Protein AF-A0A453CEZ8-F1 (afdb_monomer)

Foldseek 3Di:
DPPDDDDDDDDPPPPVVVVVVVVVVVVVVVVVVVVVVDPDPPDPPDDPWDKDAQPPPRAIDTLVCLQVQLQQLQQLFDDDPPDRWDWDWDWDQDPQAIKIKIAGDPSAPDGIFIFDHDNDPSSNVSRRSVVVLVVCVVSVCADSNSHGDPPPVDPPPDDDDDDDDDPDDDPDPDPPDDDDDFFPQFDPDPDPQDPFAKWWKKKKDKDKVVPPAFAFIKIKTTNDDDDPLLQQDWAWFADPPRITIIMHMHTDGIDTDGPVRVLLQQQLQQVVVCVQPVVVQLVDLADDGPNPDPDPDDDGGDMTMFTWDDDPPDPDIDGPVVLSVQQCVWRRHDDPPDDDPDDPDDPVQWDAAQVGIDGLLQQAFFWKAQVLVRFIWGFHHWALPDFQQDDDPRHGVQVVCCVVRVDHDPCRNGTWTWIATQDHADQRQADCPVVPDDDPDDPDGDIDTHHRHSIGTRGTSNGPSPSVNSSCVVNVVVVSRLLSVLVVVLVVVCVVDVCSVVDRSVNSSLCVDDVVVNGPRHNVVVVVVVLVVLLVVLLVCLCVVCVSDDPVRSVVSSCVCSPPVNVVVVCVVVVVSRD

Sequence (579 aa):
MTNSKYVVLLERGNHSEEKLLNDYIDGEGIMNGEIDLRTSNDVFDHLEEKSYQVEKTGASISTACSVSLLHRYCYNLPKDMFFNPSPAFIYIDDTEGIICRVILPPNAAFRQVDGQPCQSNDEAKRDACLEALVKLYELGALTDFLLPGSGSRKNKASTTNGSASNSHDDESLREELHEMLIPTILKPSTCKLDCPLNLHFYYIQFFPIPADRHYRIFGLFVINPLPMEAEKLEVDLHLARGRIVKAGMKHLGTISFDEEQMMLARNFQEMFLKVLLDRSEFTVSHVMLLGNSETLQFNSTFYLLLPIKQELYGDIFMIDWPTVKRCLSSPVFKDPTGVSAHGSYLPDESLRLLDNMYSKTDVVGSLIFAPHIKTFFVIHVILNELNARSEYDGATYEDHYKERFGIKLSHPEQPLLHAKQLFNLHNLLHDRLRETTEGGRELMEHFVELPPELCSLKIIGFSKDMCSSLSLLPSLMCRLENLLVAIELKDVMLSSFSEASQISASGILEALTTERCLERISLERFEVLGDAFLKYVVGRHNFLTYEGLDEGQLTSRRSAIVNNSHLYELSIKRNLQVR

Structure (mmCIF, N/CA/C/O backbone):
data_AF-A0A453CEZ8-F1
#
_entry.id   AF-A0A453CEZ8-F1
#
loop_
_atom_site.group_PDB
_atom_site.id
_atom_site.type_symbol
_atom_site.label_atom_id
_atom_site.label_alt_id
_atom_site.label_comp_id
_atom_site.label_asym_id
_atom_site.label_entity_id
_atom_site.label_seq_id
_atom_site.pdbx_PDB_ins_code
_atom_site.Cartn_x
_atom_site.Cartn_y
_atom_site.Cartn_z
_atom_site.occupancy
_atom_site.B_iso_or_equiv
_atom_site.auth_seq_id
_atom_site.auth_comp_id
_atom_site.auth_asym_id
_atom_site.auth_atom_id
_atom_site.pdbx_PDB_model_num
ATOM 1 N N . MET A 1 1 ? -32.822 46.279 69.766 1.00 39.66 1 MET A N 1
ATOM 2 C CA . MET A 1 1 ? -32.750 45.915 68.338 1.00 39.66 1 MET A CA 1
ATOM 3 C C . MET A 1 1 ? -31.412 46.392 67.806 1.00 39.66 1 MET A C 1
ATOM 5 O O . MET A 1 1 ? -31.083 47.558 67.963 1.00 39.66 1 MET A O 1
ATOM 9 N N . THR A 1 2 ? -30.589 45.479 67.305 1.00 37.38 2 THR A N 1
ATOM 10 C CA . THR A 1 2 ? -29.339 45.800 66.608 1.00 37.38 2 THR A CA 1
ATOM 11 C C . THR A 1 2 ? -29.686 46.483 65.287 1.00 37.38 2 THR A C 1
ATOM 13 O O . THR A 1 2 ? -30.321 45.857 64.445 1.00 37.38 2 THR A O 1
ATOM 16 N N . ASN A 1 3 ? -29.317 47.757 65.117 1.00 47.28 3 ASN A N 1
ATOM 17 C CA . ASN A 1 3 ? -29.548 48.497 63.872 1.00 47.28 3 ASN A CA 1
ATOM 18 C C . ASN A 1 3 ? -28.704 47.891 62.745 1.00 47.28 3 ASN A C 1
ATOM 20 O O . ASN A 1 3 ? -27.520 48.206 62.605 1.00 47.28 3 ASN A O 1
ATOM 24 N N . SER A 1 4 ? -29.314 47.003 61.963 1.00 61.00 4 SER A N 1
ATOM 25 C CA . SER A 1 4 ? -28.745 46.472 60.728 1.00 61.00 4 SER A CA 1
ATOM 26 C C . SER A 1 4 ? -28.450 47.634 59.776 1.00 61.00 4 SER A C 1
ATOM 28 O O . SER A 1 4 ? -29.342 48.409 59.442 1.00 61.00 4 SER A O 1
ATOM 30 N N . LYS A 1 5 ? -27.188 47.784 59.361 1.00 66.94 5 LYS A N 1
ATOM 31 C CA . LYS A 1 5 ? -26.785 48.770 58.350 1.00 66.94 5 LYS A CA 1
ATOM 32 C C . LYS A 1 5 ? -26.787 48.094 56.987 1.00 66.94 5 LYS A C 1
ATOM 34 O O . LYS A 1 5 ? -25.966 47.211 56.748 1.00 66.94 5 LYS A O 1
ATOM 39 N N . T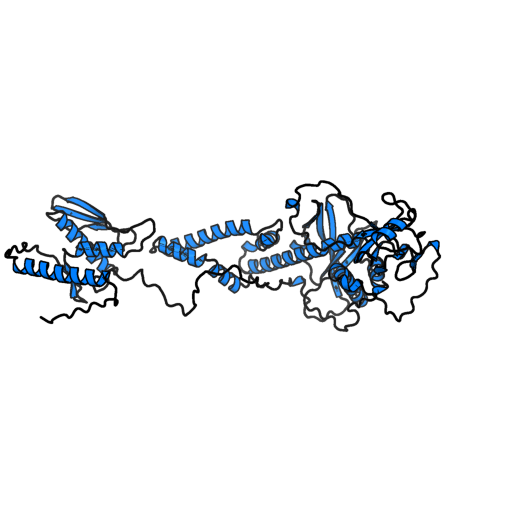YR A 1 6 ? -27.686 48.519 56.110 1.00 70.19 6 TYR A N 1
ATOM 40 C CA . TYR A 1 6 ? -27.675 48.117 54.710 1.00 70.19 6 TYR A CA 1
ATOM 41 C C . TYR A 1 6 ? -26.731 49.035 53.933 1.00 70.19 6 TYR A C 1
ATOM 43 O O . TYR A 1 6 ? -26.779 50.255 54.077 1.00 70.19 6 TYR A O 1
ATOM 51 N N . VAL A 1 7 ? -25.841 48.441 53.139 1.00 77.88 7 VAL A N 1
ATOM 52 C CA . VAL A 1 7 ? -24.949 49.164 52.228 1.00 77.88 7 VAL A CA 1
ATOM 53 C C . VAL A 1 7 ? -25.315 48.736 50.817 1.00 77.88 7 VAL A C 1
ATOM 55 O O . VAL A 1 7 ? -25.162 47.567 50.472 1.00 77.88 7 VAL A O 1
ATOM 58 N N . VAL A 1 8 ? -25.803 49.680 50.017 1.00 74.94 8 VAL A N 1
ATOM 59 C CA . VAL A 1 8 ? -26.068 49.476 48.590 1.00 74.94 8 VAL A CA 1
ATOM 60 C C . VAL A 1 8 ? -24.928 50.128 47.815 1.00 74.94 8 VAL A C 1
ATOM 62 O O . VAL A 1 8 ? -24.631 51.305 48.010 1.00 74.94 8 VAL A O 1
ATOM 65 N N . LEU A 1 9 ? -24.250 49.344 46.981 1.00 78.69 9 LEU A N 1
ATOM 66 C CA . LEU A 1 9 ? -23.195 49.823 46.093 1.00 78.69 9 LEU A CA 1
ATOM 67 C C . LEU A 1 9 ? -23.836 50.166 44.748 1.00 78.69 9 LEU A C 1
ATOM 69 O O . LEU A 1 9 ? -24.461 49.302 44.142 1.00 78.69 9 LEU A O 1
ATOM 73 N N . LEU A 1 10 ? -23.681 51.413 44.310 1.00 81.06 10 LEU A N 1
ATOM 74 C CA . LEU A 1 10 ? -24.203 51.916 43.038 1.00 81.06 10 LEU A CA 1
ATOM 75 C C . LEU A 1 10 ? -23.050 52.334 42.126 1.00 81.06 10 LEU A C 1
ATOM 77 O O . LEU A 1 10 ? -22.039 52.864 42.604 1.00 81.06 10 LEU A O 1
ATOM 81 N N . GLU A 1 11 ? -23.204 52.130 40.819 1.00 76.88 11 GLU A N 1
ATOM 82 C CA . GLU A 1 11 ? -22.216 52.574 39.837 1.00 76.88 11 GLU A CA 1
ATOM 83 C C . GLU A 1 11 ? -22.351 54.082 39.562 1.00 76.88 11 GLU A C 1
ATOM 85 O O . GLU A 1 11 ? -23.436 54.618 39.319 1.00 76.88 11 GLU A O 1
ATOM 90 N N . ARG A 1 12 ? -21.230 54.810 39.628 1.00 73.69 12 ARG A N 1
ATOM 91 C CA . ARG A 1 12 ? -21.234 56.278 39.585 1.00 73.69 12 ARG A CA 1
ATOM 92 C C . ARG A 1 12 ? -21.654 56.776 38.196 1.00 73.69 12 ARG A C 1
ATOM 94 O O . ARG A 1 12 ? -20.890 56.650 37.246 1.00 73.69 12 ARG A O 1
ATOM 101 N N . GLY A 1 13 ? -22.829 57.402 38.105 1.00 74.69 13 GLY A N 1
ATOM 102 C CA . GLY A 1 13 ? -23.382 57.954 36.860 1.00 74.69 13 GLY A CA 1
ATOM 103 C C . GLY A 1 13 ? -24.485 57.110 36.212 1.00 74.69 13 GLY A C 1
ATOM 104 O O . GLY A 1 13 ? -24.990 57.496 35.159 1.00 74.69 13 GLY A O 1
ATOM 105 N N . ASN A 1 14 ? -24.895 55.993 36.827 1.00 81.19 14 ASN A N 1
ATOM 106 C CA . ASN A 1 14 ? -26.026 55.201 36.352 1.00 81.19 14 ASN A CA 1
ATOM 107 C C . ASN A 1 14 ? -27.359 55.708 36.941 1.00 81.19 14 ASN A C 1
ATOM 109 O O . ASN A 1 14 ? -27.814 55.270 37.997 1.00 81.19 14 ASN A O 1
ATOM 113 N N . HIS A 1 15 ? -28.023 56.613 36.218 1.00 80.38 15 HIS A N 1
ATOM 114 C CA . HIS A 1 15 ? -29.303 57.202 36.639 1.00 80.38 15 HIS A CA 1
ATOM 115 C C . HIS A 1 15 ? -30.451 56.192 36.794 1.00 80.38 15 HIS A C 1
ATOM 117 O O . HIS A 1 15 ? -31.432 56.487 37.477 1.00 80.38 15 HIS A O 1
ATOM 123 N N . SER A 1 16 ? -30.364 55.015 36.163 1.00 79.56 16 SER A N 1
ATOM 124 C CA . SER A 1 16 ? -31.404 53.989 36.295 1.00 79.56 16 SER A CA 1
ATOM 125 C C . SER A 1 16 ? -31.380 53.331 37.676 1.00 79.56 16 SER A C 1
ATOM 127 O O . SER A 1 16 ? -32.435 53.142 38.274 1.00 79.56 16 SER A O 1
ATOM 129 N N . GLU A 1 17 ? -30.189 53.073 38.217 1.00 80.19 17 GLU A N 1
ATOM 130 C CA . GLU A 1 17 ? -30.004 52.453 39.531 1.00 80.19 17 GLU A CA 1
ATOM 131 C C . GLU A 1 17 ? -30.264 53.440 40.674 1.00 80.19 17 GLU A C 1
ATOM 133 O O . GLU A 1 17 ? -30.882 53.069 41.670 1.00 80.19 17 GLU A O 1
ATOM 138 N N . GLU A 1 18 ? -29.876 54.713 40.515 1.00 81.12 18 GLU A N 1
ATOM 139 C CA . GLU A 1 18 ? -30.226 55.776 41.472 1.00 81.12 18 GLU A CA 1
ATOM 140 C C . GLU A 1 18 ? -31.743 55.946 41.596 1.00 81.12 18 GLU A C 1
ATOM 142 O O . GLU A 1 18 ? -32.271 56.095 42.698 1.00 81.12 18 GLU A O 1
ATOM 147 N N . LYS A 1 19 ? -32.458 55.890 40.467 1.00 83.00 19 LYS A N 1
ATOM 148 C CA . LYS A 1 19 ? -33.919 55.970 40.464 1.00 83.00 19 LYS A CA 1
ATOM 149 C C . LYS A 1 19 ? -34.545 54.771 41.177 1.00 83.00 19 LYS A C 1
ATOM 151 O O . LYS A 1 19 ? -35.432 54.951 42.000 1.00 83.00 19 LYS A O 1
ATOM 156 N N . LEU A 1 20 ? -34.028 53.574 40.913 1.00 83.12 20 LEU A N 1
ATOM 157 C CA . LEU A 1 20 ? -34.509 52.330 41.511 1.00 83.12 20 LEU A CA 1
ATOM 158 C C . LEU A 1 20 ? -34.270 52.293 43.033 1.00 83.12 20 LEU A C 1
ATOM 160 O O . LEU A 1 20 ? -35.124 51.816 43.775 1.00 83.12 20 LEU A O 1
ATOM 164 N N . LEU A 1 21 ? -33.149 52.845 43.517 1.00 84.25 21 LEU A N 1
ATOM 165 C CA . LEU A 1 21 ? -32.903 52.993 44.955 1.00 84.25 21 LEU A CA 1
ATOM 166 C C . LEU A 1 21 ? -33.891 53.970 45.610 1.00 84.25 21 LEU A C 1
ATOM 168 O O . LEU A 1 21 ? -34.401 53.673 46.687 1.00 84.25 21 LEU A O 1
ATOM 172 N N . ASN A 1 22 ? -34.179 55.106 44.969 1.00 83.56 22 ASN A N 1
ATOM 173 C CA . ASN A 1 22 ? -35.155 56.063 45.496 1.00 83.56 22 ASN A CA 1
ATOM 174 C C . ASN A 1 22 ? -36.566 55.460 45.551 1.00 83.56 22 ASN A C 1
ATOM 176 O O . ASN A 1 22 ? -37.230 55.597 46.573 1.00 83.56 22 ASN A O 1
ATOM 180 N N . ASP A 1 23 ? -36.973 54.704 44.526 1.00 84.94 23 ASP A N 1
ATOM 181 C CA . ASP A 1 23 ? -38.264 54.003 44.521 1.00 84.94 23 ASP A CA 1
ATOM 182 C C . ASP A 1 23 ? -38.373 52.999 45.692 1.00 84.94 23 ASP A C 1
ATOM 184 O O . ASP A 1 23 ? -39.435 52.866 46.304 1.00 84.94 23 ASP A O 1
ATOM 188 N N . TYR A 1 24 ? -37.278 52.312 46.055 1.00 82.94 24 TYR A N 1
ATOM 189 C CA . TYR A 1 24 ? -37.260 51.424 47.225 1.00 82.94 24 TYR A CA 1
ATOM 190 C C . TYR A 1 24 ? -37.366 52.176 48.553 1.00 82.94 24 TYR A C 1
ATOM 192 O O . TYR A 1 24 ? -38.084 51.720 49.441 1.00 82.94 24 TYR A O 1
ATOM 200 N N . ILE A 1 25 ? -36.673 53.309 48.693 1.00 83.62 25 ILE A N 1
ATOM 201 C CA . ILE A 1 25 ? -36.734 54.141 49.904 1.00 83.62 25 ILE A CA 1
ATOM 202 C C . ILE A 1 25 ? -38.149 54.709 50.081 1.00 83.62 25 ILE A C 1
ATOM 204 O O . ILE A 1 25 ? -38.705 54.662 51.180 1.00 83.62 25 ILE A O 1
ATOM 208 N N . ASP A 1 26 ? -38.760 55.181 48.995 1.00 84.81 26 ASP A N 1
ATOM 209 C CA . ASP A 1 26 ? -40.129 55.695 49.006 1.00 84.81 26 ASP A CA 1
ATOM 210 C C . ASP A 1 26 ? -41.138 54.578 49.326 1.00 84.81 26 ASP A C 1
ATOM 212 O O . ASP A 1 26 ? -42.039 54.762 50.149 1.00 84.81 26 ASP A O 1
ATOM 216 N N . GLY A 1 27 ? -40.956 53.388 48.742 1.00 83.00 27 GLY A N 1
ATOM 217 C CA . GLY A 1 27 ? -41.769 52.205 49.032 1.00 83.00 27 GLY A CA 1
ATOM 218 C C . GLY A 1 27 ? -41.674 51.739 50.488 1.00 83.00 27 GLY A C 1
ATOM 219 O O . GLY A 1 27 ? -42.690 51.391 51.091 1.00 83.00 27 GLY A O 1
ATOM 220 N N . GLU A 1 28 ? -40.481 51.781 51.087 1.00 81.88 28 GLU A N 1
ATOM 221 C CA . GLU A 1 28 ? -40.285 51.490 52.511 1.00 81.88 28 GLU A CA 1
ATOM 222 C C . GLU A 1 28 ? -41.017 52.510 53.396 1.00 81.88 28 GLU A C 1
ATOM 224 O O . GLU A 1 28 ? -41.661 52.129 54.376 1.00 81.88 28 GLU A O 1
ATOM 229 N N . GLY A 1 29 ? -41.001 53.792 53.019 1.00 81.62 29 GLY A N 1
ATOM 230 C CA . GLY A 1 29 ? -41.769 54.839 53.695 1.00 81.62 29 GLY A CA 1
ATOM 231 C C . GLY A 1 29 ? -43.280 54.582 53.676 1.00 81.62 29 GLY A C 1
ATOM 232 O O . GLY A 1 29 ? -43.937 54.699 54.712 1.00 81.62 29 GLY A O 1
ATOM 233 N N . ILE A 1 30 ? -43.828 54.175 52.527 1.00 81.94 30 ILE A N 1
ATOM 234 C CA . ILE A 1 30 ? -45.256 53.839 52.383 1.00 81.94 30 ILE A CA 1
ATOM 235 C C . ILE A 1 30 ? -45.615 52.619 53.239 1.00 81.94 30 ILE A C 1
ATOM 237 O O . ILE A 1 30 ? -46.597 52.648 53.979 1.00 81.94 30 ILE A O 1
ATOM 241 N N . MET A 1 31 ? -44.802 51.564 53.175 1.00 75.25 31 MET A N 1
ATOM 242 C CA . MET A 1 31 ? -45.032 50.321 53.910 1.00 75.25 31 MET A CA 1
ATOM 243 C C . MET A 1 31 ? -44.968 50.531 55.428 1.00 75.25 31 MET A C 1
ATOM 245 O O . MET A 1 31 ? -45.829 50.032 56.147 1.00 75.25 31 MET A O 1
ATOM 249 N N . ASN A 1 32 ? -43.999 51.309 55.921 1.00 78.62 32 ASN A N 1
ATOM 250 C CA . ASN A 1 32 ? -43.929 51.667 57.339 1.00 78.62 32 ASN A CA 1
ATOM 251 C C . ASN A 1 32 ? -45.138 52.513 57.768 1.00 78.62 32 ASN A C 1
ATOM 253 O O . ASN A 1 32 ? -45.699 52.273 58.834 1.00 78.62 32 ASN A O 1
ATOM 257 N N . GLY A 1 33 ? -45.610 53.423 56.907 1.00 78.06 33 GLY A N 1
ATOM 258 C CA . GLY A 1 33 ? -46.848 54.167 57.141 1.00 78.06 33 GLY A CA 1
ATOM 259 C C . GLY A 1 33 ? -48.088 53.269 57.245 1.00 78.06 33 GLY A C 1
ATOM 260 O O . GLY A 1 33 ? -48.925 53.479 58.120 1.00 78.06 33 GLY A O 1
ATOM 261 N N . GLU A 1 34 ? -48.209 52.236 56.405 1.00 75.06 34 GLU A N 1
ATOM 262 C CA . GLU A 1 34 ? -49.300 51.254 56.512 1.00 75.06 34 GLU A CA 1
ATOM 263 C C . GLU A 1 34 ? -49.185 50.361 57.756 1.00 75.06 34 GLU A C 1
ATOM 265 O O . GLU A 1 34 ? -50.205 49.996 58.345 1.00 75.06 34 GLU A O 1
ATOM 270 N N . ILE A 1 35 ? -47.964 50.016 58.173 1.00 70.38 35 ILE A N 1
ATOM 271 C CA . ILE A 1 35 ? -47.712 49.253 59.402 1.00 70.38 35 ILE A CA 1
ATOM 272 C C . ILE A 1 35 ? -48.147 50.061 60.631 1.00 70.38 35 ILE A C 1
ATOM 274 O O . ILE A 1 35 ? -48.834 49.511 61.490 1.00 70.38 35 ILE A O 1
ATOM 278 N N . ASP A 1 36 ? -47.831 51.357 60.684 1.00 71.44 36 ASP A N 1
ATOM 279 C CA . ASP A 1 36 ? -48.226 52.240 61.790 1.00 71.44 36 ASP A CA 1
ATOM 280 C C . ASP A 1 36 ? -49.748 52.486 61.842 1.00 71.44 36 ASP A C 1
ATOM 282 O O . ASP A 1 36 ? -50.311 52.728 62.912 1.00 71.44 36 ASP A O 1
ATOM 286 N N . LEU A 1 37 ? -50.438 52.404 60.697 1.00 69.38 37 LEU A N 1
ATOM 287 C CA . LEU A 1 37 ? -51.893 52.578 60.592 1.00 69.38 37 LEU A CA 1
ATOM 288 C C . LEU A 1 37 ? -52.690 51.280 60.829 1.00 69.38 37 LEU A C 1
ATOM 290 O O . LEU A 1 37 ? -53.909 51.335 61.034 1.00 69.38 37 LEU A O 1
ATOM 294 N N . ARG A 1 38 ? -52.042 50.107 60.830 1.00 61.19 38 ARG A N 1
ATOM 295 C CA . ARG A 1 38 ? -52.706 48.818 61.082 1.00 61.19 38 ARG A CA 1
ATOM 296 C C . ARG A 1 38 ? -53.139 48.698 62.546 1.00 61.19 38 ARG A C 1
ATOM 298 O O . ARG A 1 38 ? -52.323 48.597 63.452 1.00 61.19 38 ARG A O 1
ATOM 305 N N . THR A 1 39 ? -54.453 48.641 62.770 1.00 58.84 39 THR A N 1
ATOM 306 C CA . THR A 1 39 ? -55.089 48.505 64.099 1.00 58.84 39 THR A CA 1
ATOM 307 C C . THR A 1 39 ? -55.831 47.174 64.307 1.00 58.84 39 THR A C 1
ATOM 309 O O . THR A 1 39 ? -56.494 46.992 65.325 1.00 58.84 39 THR A O 1
ATOM 312 N N . SER A 1 40 ? -55.722 46.215 63.383 1.00 55.47 40 SER A N 1
ATOM 313 C CA . SER A 1 40 ? -56.383 44.905 63.488 1.00 55.47 40 SER A CA 1
ATOM 314 C C . SER A 1 40 ? -55.498 43.861 64.182 1.00 55.47 40 SER A C 1
ATOM 316 O O . SER A 1 40 ? -54.458 43.480 63.648 1.00 55.47 40 SER A O 1
ATOM 318 N N . ASN A 1 41 ? -55.958 43.351 65.326 1.00 58.00 41 ASN A N 1
ATOM 319 C CA . ASN A 1 41 ? -55.391 42.210 66.060 1.00 58.00 41 ASN A CA 1
ATOM 320 C C . ASN A 1 41 ? -56.065 40.877 65.663 1.00 58.00 41 ASN A C 1
ATOM 322 O O . ASN A 1 41 ? -56.326 40.037 66.524 1.00 58.00 41 ASN A O 1
ATOM 326 N N . ASP A 1 42 ? -56.358 40.668 64.376 1.00 46.53 42 ASP A N 1
ATOM 327 C CA . ASP A 1 42 ? -56.826 39.362 63.892 1.00 46.53 42 ASP A CA 1
ATOM 328 C C . ASP A 1 42 ? -55.646 38.383 63.889 1.00 46.53 42 ASP A C 1
ATOM 330 O O . ASP A 1 42 ? -54.939 38.182 62.900 1.00 46.53 42 ASP A O 1
ATOM 334 N N . VAL A 1 43 ? -55.395 37.812 65.064 1.00 42.91 43 VAL A N 1
ATOM 335 C CA . VAL A 1 43 ? -54.567 36.628 65.245 1.00 42.91 43 VAL A CA 1
ATOM 336 C C . VAL A 1 43 ? -55.331 35.482 64.588 1.00 42.91 43 VAL A C 1
ATOM 338 O O . VAL A 1 43 ? -56.401 35.106 65.057 1.00 42.91 43 VAL A O 1
ATOM 341 N N . PHE A 1 44 ? -54.804 34.957 63.479 1.00 43.25 44 PHE A N 1
ATOM 342 C CA . PHE A 1 44 ? -55.249 33.679 62.927 1.00 43.25 44 PHE A CA 1
ATOM 343 C C . PHE A 1 44 ? -55.244 32.632 64.046 1.00 43.25 44 PHE A C 1
ATOM 345 O O . PHE A 1 44 ? -54.226 32.466 64.723 1.00 43.25 44 PHE A O 1
ATOM 352 N N . ASP A 1 45 ? -56.381 31.958 64.229 1.00 42.09 45 ASP A N 1
ATOM 353 C CA . ASP A 1 45 ? -56.549 30.867 65.183 1.00 42.09 45 ASP A CA 1
ATOM 354 C C . ASP A 1 45 ? -55.379 29.879 65.098 1.00 42.09 45 ASP A C 1
ATOM 356 O O . ASP A 1 45 ? -54.926 29.505 64.012 1.00 42.09 45 ASP A O 1
ATOM 360 N N . HIS A 1 46 ? -54.891 29.470 66.269 1.00 42.31 46 HIS A N 1
ATOM 361 C CA . HIS A 1 46 ? -53.853 28.465 66.443 1.00 42.31 46 HIS A CA 1
ATOM 362 C C . HIS A 1 46 ? -54.245 27.147 65.752 1.00 42.31 46 HIS A C 1
ATOM 364 O O . HIS A 1 46 ? -54.855 26.269 66.356 1.00 42.31 46 HIS A O 1
ATOM 370 N N . LEU A 1 47 ? -53.847 26.983 64.490 1.00 51.22 47 LEU A N 1
ATOM 371 C CA . LEU A 1 47 ? -53.643 25.668 63.896 1.00 51.22 47 LEU A CA 1
ATOM 372 C C . LEU A 1 47 ? -52.569 24.977 64.742 1.00 51.22 47 LEU A C 1
ATOM 374 O O . LEU A 1 47 ? -51.453 25.487 64.848 1.00 51.22 47 LEU A O 1
ATOM 378 N N . GLU A 1 48 ? -52.895 23.847 65.370 1.00 55.28 48 GLU A N 1
ATOM 379 C CA . GLU A 1 48 ? -51.901 22.985 66.012 1.00 55.28 48 GLU A CA 1
ATOM 380 C C . GLU A 1 48 ? -50.893 22.525 64.945 1.00 55.28 48 GLU A C 1
ATOM 382 O O . GLU A 1 48 ? -51.107 21.563 64.205 1.00 55.28 48 GLU A O 1
ATOM 387 N N . GLU A 1 49 ? -49.789 23.259 64.800 1.00 61.50 49 GLU A N 1
ATOM 388 C CA . GLU A 1 49 ? -48.724 22.895 63.876 1.00 61.50 49 GLU A CA 1
ATOM 389 C C . GLU A 1 49 ? -47.962 21.695 64.436 1.00 61.50 49 GLU A C 1
ATOM 391 O O . GLU A 1 49 ? -47.110 21.819 65.319 1.00 61.50 49 GLU A O 1
ATOM 396 N N . LYS A 1 50 ? -48.232 20.512 63.878 1.00 67.12 50 LYS A N 1
ATOM 397 C CA . LYS A 1 50 ? -47.328 19.371 64.031 1.00 67.12 50 LYS A CA 1
ATOM 398 C C . LYS A 1 50 ? -45.948 19.782 63.509 1.00 67.12 50 LYS A C 1
ATOM 400 O O . LYS A 1 50 ? -45.809 20.243 62.372 1.00 67.12 50 LYS A O 1
ATOM 405 N N . SER A 1 51 ? -44.928 19.617 64.342 1.00 76.81 51 SER A N 1
ATOM 406 C CA . SER A 1 51 ? -43.538 19.854 63.964 1.00 76.81 51 SER A CA 1
ATOM 407 C C . SER A 1 51 ? -42.701 18.609 64.224 1.00 76.81 51 SER A C 1
ATOM 409 O O . SER A 1 51 ? -42.880 17.918 65.224 1.00 76.81 51 SER A O 1
ATOM 411 N N . TYR A 1 52 ? -41.805 18.310 63.289 1.00 76.69 52 TYR A N 1
ATOM 412 C CA . TYR A 1 52 ? -40.819 17.243 63.412 1.00 76.69 52 TYR A CA 1
ATOM 413 C C . TYR A 1 52 ? -39.455 17.866 63.692 1.00 76.69 52 TYR A C 1
ATOM 415 O O . TYR A 1 52 ? -39.057 18.775 62.962 1.00 76.69 52 TYR A O 1
ATOM 423 N N . GLN A 1 53 ? -38.743 17.395 64.720 1.00 78.12 53 GLN A N 1
ATOM 424 C CA . GLN A 1 53 ? -37.423 17.900 65.106 1.00 78.12 53 GLN A CA 1
ATOM 425 C C . GLN A 1 53 ? -36.360 16.800 65.026 1.00 78.12 53 GLN A C 1
ATOM 427 O O . GLN A 1 53 ? -36.541 15.705 65.551 1.00 78.12 53 GLN A O 1
ATOM 432 N N . VAL A 1 54 ? -35.221 17.115 64.408 1.00 77.06 54 VAL A N 1
ATOM 433 C CA . VAL A 1 54 ? -34.060 16.221 64.331 1.00 77.06 54 VAL A CA 1
ATOM 434 C C . VAL A 1 54 ? -33.268 16.285 65.638 1.00 77.06 54 VAL A C 1
ATOM 436 O O . VAL A 1 54 ? -32.715 17.331 65.981 1.00 77.06 54 VAL A O 1
ATOM 439 N N . GLU A 1 55 ? -33.141 15.156 66.338 1.00 68.38 55 GLU A N 1
ATOM 440 C CA . GLU A 1 55 ? -32.482 15.079 67.656 1.00 68.38 55 GLU A CA 1
ATOM 441 C C . GLU A 1 55 ? -31.001 15.506 67.643 1.00 68.38 55 GLU A C 1
ATOM 443 O O . GLU A 1 55 ? -30.484 15.995 68.645 1.00 68.38 55 GLU A O 1
ATOM 448 N N . LYS A 1 56 ? -30.304 15.350 66.508 1.00 66.81 56 LYS A N 1
ATOM 449 C CA . LYS A 1 56 ? -28.860 15.635 66.390 1.00 66.81 56 LYS A CA 1
ATOM 450 C C . LYS A 1 56 ? -28.512 17.115 66.208 1.00 66.81 56 LYS A C 1
ATOM 452 O O . LYS A 1 56 ? -27.441 17.538 66.631 1.00 66.81 56 LYS A O 1
ATOM 457 N N . THR A 1 57 ? -29.365 17.886 65.539 1.00 70.50 57 THR A N 1
ATOM 458 C CA . THR A 1 57 ? -29.074 19.271 65.112 1.00 70.50 57 THR A CA 1
ATOM 459 C C . THR A 1 57 ? -30.086 20.285 65.627 1.00 70.50 57 THR A C 1
ATOM 461 O O . THR A 1 57 ? -29.843 21.486 65.533 1.00 70.50 57 THR A O 1
ATOM 464 N N . GLY A 1 58 ? -31.221 19.825 66.160 1.00 71.94 58 GLY A N 1
ATOM 465 C CA . GLY A 1 58 ? -32.316 20.675 66.612 1.00 71.94 58 GLY A CA 1
ATOM 466 C C . GLY A 1 58 ? -33.121 21.319 65.479 1.00 71.94 58 GLY A C 1
ATOM 467 O O . GLY A 1 58 ? -34.017 22.106 65.777 1.00 71.94 58 GLY A O 1
ATOM 468 N N . ALA A 1 59 ? -32.834 20.999 64.209 1.00 76.69 59 ALA A N 1
ATOM 469 C CA . ALA A 1 59 ? -33.585 21.494 63.055 1.00 76.69 59 ALA A CA 1
ATOM 470 C C . ALA A 1 59 ? -35.032 20.978 63.089 1.00 76.69 59 ALA A C 1
ATOM 472 O O . ALA A 1 59 ? -35.246 19.793 63.351 1.00 76.69 59 ALA A O 1
ATOM 473 N N . SER A 1 60 ? -36.009 21.847 62.811 1.00 76.94 60 SER A N 1
ATOM 474 C CA . SER A 1 60 ? -37.430 21.493 62.806 1.00 76.94 60 SER A CA 1
ATOM 475 C C . SER A 1 60 ? -38.122 21.821 61.481 1.00 76.94 60 SER A C 1
ATOM 477 O O . SER A 1 60 ? -37.827 22.828 60.837 1.00 76.94 60 SER A O 1
ATOM 479 N N . ILE A 1 61 ? -39.056 20.961 61.068 1.00 79.12 61 ILE A N 1
ATOM 480 C CA . ILE A 1 61 ? -39.989 21.213 59.961 1.00 79.12 61 ILE A CA 1
ATOM 481 C C . ILE A 1 61 ? -41.398 21.285 60.543 1.00 79.12 61 ILE A C 1
ATOM 483 O O . ILE A 1 61 ? -41.829 20.352 61.219 1.00 79.12 61 ILE A O 1
ATOM 487 N N . SER A 1 62 ? -42.120 22.365 60.241 1.00 80.88 62 SER A N 1
ATOM 488 C CA . SER A 1 62 ? -43.558 22.477 60.497 1.00 80.88 62 SER A CA 1
ATOM 489 C C . SER A 1 62 ? -44.381 22.089 59.267 1.00 80.88 62 SER A C 1
ATOM 491 O O . SER A 1 62 ? -43.908 22.141 58.125 1.00 80.88 62 SER A O 1
ATOM 493 N N . THR A 1 63 ? -45.648 21.745 59.488 1.00 77.50 63 THR A N 1
ATOM 494 C CA . THR A 1 63 ? -46.628 21.457 58.426 1.00 77.50 63 THR A CA 1
ATOM 495 C C . THR A 1 63 ? -46.817 22.612 57.437 1.00 77.50 63 THR A C 1
ATOM 497 O O . THR A 1 63 ? -47.128 22.368 56.274 1.00 77.50 63 THR A O 1
ATOM 500 N N . ALA A 1 64 ? -46.602 23.869 57.839 1.00 74.31 64 ALA A N 1
ATOM 501 C CA . ALA A 1 64 ? -46.679 25.024 56.940 1.00 74.31 64 ALA A CA 1
ATOM 502 C C . ALA A 1 64 ? -45.512 25.078 55.932 1.00 74.31 64 ALA A C 1
ATOM 504 O O . ALA A 1 64 ? -45.696 25.448 54.771 1.00 74.31 64 ALA A O 1
ATOM 505 N N . CYS A 1 65 ? -44.314 24.660 56.350 1.00 77.94 65 CYS A N 1
ATOM 506 C CA . CYS A 1 65 ? -43.104 24.676 55.523 1.00 77.94 65 CYS A CA 1
ATOM 507 C C . CYS A 1 65 ? -42.889 23.376 54.727 1.00 77.94 65 CYS A C 1
ATOM 509 O O . CYS A 1 65 ? -42.052 23.343 53.822 1.00 77.94 65 CYS A O 1
ATOM 511 N N . SER A 1 66 ? -43.631 22.305 55.029 1.00 80.56 66 SER A N 1
ATOM 512 C CA . SER A 1 66 ? -43.426 20.983 54.421 1.00 80.56 66 SER A CA 1
ATOM 513 C C . SER A 1 66 ? -43.665 20.985 52.905 1.00 80.56 66 SER A C 1
ATOM 515 O O . SER A 1 66 ? -42.872 20.434 52.142 1.00 80.56 66 SER A O 1
ATOM 517 N N . VAL A 1 67 ? -44.706 21.679 52.437 1.00 82.25 67 VAL A N 1
ATOM 518 C CA . VAL A 1 67 ? -45.065 21.734 51.010 1.00 82.25 67 VAL A CA 1
ATOM 519 C C . VAL A 1 67 ? -43.980 22.441 50.190 1.00 82.25 67 VAL A C 1
ATOM 521 O O . VAL A 1 67 ? -43.545 21.935 49.153 1.00 82.25 67 VAL A O 1
ATOM 524 N N . SER A 1 68 ? -43.499 23.598 50.654 1.00 82.06 68 SER A N 1
ATOM 525 C CA . SER A 1 68 ? -42.478 24.380 49.944 1.00 82.06 68 SER A CA 1
ATOM 526 C C . SER A 1 68 ? -41.124 23.666 49.926 1.00 82.06 68 SER A C 1
ATOM 528 O O . SER A 1 68 ? -40.443 23.659 48.896 1.00 82.06 68 SER A O 1
ATOM 530 N N . LEU A 1 69 ? -40.756 22.997 51.022 1.00 80.94 69 LEU A N 1
ATOM 531 C CA . LEU A 1 69 ? -39.540 22.189 51.106 1.00 80.94 69 LEU A CA 1
ATOM 532 C C . LEU A 1 69 ? -39.590 20.960 50.194 1.00 80.94 69 LEU A C 1
ATOM 534 O O . LEU A 1 69 ? -38.596 20.670 49.527 1.00 80.94 69 LEU A O 1
ATOM 538 N N . LEU A 1 70 ? -40.737 20.286 50.087 1.00 83.88 70 LEU A N 1
ATOM 539 C CA . LEU A 1 70 ? -40.902 19.146 49.185 1.00 83.88 70 LEU A CA 1
ATOM 540 C C . LEU A 1 70 ? -40.791 19.560 47.708 1.00 83.88 70 LEU A C 1
ATOM 542 O O . LEU A 1 70 ? -40.103 18.903 46.922 1.00 83.88 70 LEU A O 1
ATOM 546 N N . HIS A 1 71 ? -41.402 20.685 47.326 1.00 82.94 71 HIS A N 1
ATOM 547 C CA . HIS A 1 71 ? -41.236 21.252 45.984 1.00 82.94 71 HIS A CA 1
ATOM 548 C C . HIS A 1 71 ? -39.784 21.662 45.711 1.00 82.94 71 HIS A C 1
ATOM 550 O O . HIS A 1 71 ? -39.267 21.410 44.622 1.00 82.94 71 HIS A O 1
ATOM 556 N N . ARG A 1 72 ? -39.096 22.242 46.703 1.00 81.44 72 ARG A N 1
ATOM 557 C CA . ARG A 1 72 ? -37.672 22.596 46.608 1.00 81.44 72 ARG A CA 1
ATOM 558 C C . ARG A 1 72 ? -36.780 21.362 46.463 1.00 81.44 72 ARG A C 1
ATOM 560 O O . ARG A 1 72 ? -35.815 21.408 45.705 1.00 81.44 72 ARG A O 1
ATOM 567 N N . TYR A 1 73 ? -37.106 20.267 47.145 1.00 81.44 73 TYR A N 1
ATOM 568 C CA . TYR A 1 73 ? -36.442 18.978 46.965 1.00 81.44 73 TYR A CA 1
ATOM 569 C C . TYR A 1 73 ? -36.636 18.456 45.538 1.00 81.44 73 TYR A C 1
ATOM 571 O O . TYR A 1 73 ? -35.647 18.208 44.853 1.00 81.44 73 TYR A O 1
ATOM 579 N N . CYS A 1 74 ? -37.880 18.391 45.050 1.00 80.06 74 CYS A N 1
ATOM 580 C CA . CYS A 1 74 ? -38.175 17.916 43.695 1.00 80.06 74 CYS A CA 1
ATOM 581 C C . CYS A 1 74 ? -37.481 18.768 42.626 1.00 80.06 74 CYS A C 1
ATOM 583 O O . CYS A 1 74 ? -36.904 18.230 41.689 1.00 80.06 74 CYS A O 1
ATOM 585 N N . TYR A 1 75 ? -37.451 20.092 42.799 1.00 79.00 75 TYR A N 1
ATOM 586 C CA . TYR A 1 75 ? -36.759 21.001 41.887 1.00 79.00 75 TYR A CA 1
ATOM 587 C C . TYR A 1 75 ? -35.237 20.790 41.853 1.00 79.00 75 TYR A C 1
ATOM 589 O O . TYR A 1 75 ? -34.608 21.074 40.832 1.00 79.00 75 TYR A O 1
ATOM 597 N N . ASN A 1 76 ? -34.646 20.317 42.952 1.00 73.94 76 ASN A N 1
ATOM 598 C CA . ASN A 1 76 ? -33.217 20.026 43.053 1.00 73.94 76 ASN A CA 1
ATOM 599 C C . ASN A 1 76 ? -32.834 18.641 42.505 1.00 73.94 76 ASN A C 1
ATOM 601 O O . ASN A 1 76 ? -31.640 18.349 42.414 1.00 73.94 76 ASN A O 1
ATOM 605 N N . LEU A 1 77 ? -33.803 17.803 42.126 1.00 75.38 77 LEU A N 1
ATOM 606 C CA . LEU A 1 77 ? -33.526 16.530 41.461 1.00 75.38 77 LEU A CA 1
ATOM 607 C C . LEU A 1 77 ? -32.936 16.756 40.053 1.00 75.38 77 LEU A C 1
ATOM 609 O O . LEU A 1 77 ? -33.168 17.811 39.451 1.00 75.38 77 LEU A O 1
ATOM 613 N N . PRO A 1 78 ? -32.178 15.783 39.507 1.00 66.81 78 PRO A N 1
ATOM 614 C CA . PRO A 1 78 ? -31.651 15.856 38.147 1.00 66.81 78 PRO A CA 1
ATOM 615 C C . PRO A 1 78 ? -32.777 16.105 37.136 1.00 66.81 78 PRO A C 1
ATOM 617 O O . PRO A 1 78 ? -33.798 15.410 37.159 1.00 66.81 78 PRO A O 1
ATOM 620 N N . LYS A 1 79 ? -32.584 17.105 36.269 1.00 69.25 79 LYS A N 1
ATOM 621 C CA . LYS A 1 79 ? -33.518 17.484 35.200 1.00 69.25 79 LYS A CA 1
ATOM 622 C C . LYS A 1 79 ? -32.938 17.095 33.850 1.00 69.25 79 LYS A C 1
ATOM 624 O O . LYS A 1 79 ? -31.728 17.203 33.663 1.00 69.25 79 LYS A O 1
ATOM 629 N N . ASP A 1 80 ? -33.812 16.732 32.922 1.00 62.62 80 ASP A N 1
ATOM 630 C CA . ASP A 1 80 ? -33.480 16.548 31.508 1.00 62.62 80 ASP A CA 1
ATOM 631 C C . ASP A 1 80 ? -34.392 17.439 30.643 1.00 62.62 80 ASP A C 1
ATOM 633 O O . ASP A 1 80 ? -35.402 17.954 31.126 1.00 62.62 80 ASP A O 1
ATOM 637 N N . MET A 1 81 ? -34.058 17.621 29.364 1.00 60.25 81 MET A N 1
ATOM 638 C CA . MET A 1 81 ? -34.787 18.445 28.390 1.00 60.25 81 MET A CA 1
ATOM 639 C C . MET A 1 81 ? -36.268 18.058 28.250 1.00 60.25 81 MET A C 1
ATOM 641 O O . MET A 1 81 ? -37.083 18.890 27.856 1.00 60.25 81 MET A O 1
ATOM 645 N N . PHE A 1 82 ? -36.623 16.821 28.605 1.00 60.62 82 PHE A N 1
ATOM 646 C CA . PHE A 1 82 ? -37.978 16.280 28.497 1.00 60.62 82 PHE A CA 1
ATOM 647 C C . PHE A 1 82 ? -38.706 16.126 29.843 1.00 60.62 82 PHE A C 1
ATOM 649 O O . PHE A 1 82 ? -39.889 15.787 29.846 1.00 60.62 82 PHE A O 1
ATOM 656 N N . PHE A 1 83 ? -38.044 16.361 30.987 1.00 69.94 83 PHE A N 1
ATOM 657 C CA . PHE A 1 83 ? -38.617 16.058 32.303 1.00 69.94 83 PHE A CA 1
ATOM 658 C C . PHE A 1 83 ? -38.349 17.136 33.361 1.00 69.94 83 PHE A C 1
ATOM 660 O O . PHE A 1 83 ? -37.214 17.354 33.790 1.00 69.94 83 PHE A O 1
ATOM 667 N N . ASN A 1 84 ? -39.436 17.746 33.850 1.00 70.44 84 ASN A N 1
ATOM 668 C CA . ASN A 1 84 ? -39.428 18.654 34.993 1.00 70.44 84 ASN A CA 1
ATOM 669 C C . ASN A 1 84 ? -39.975 17.938 36.243 1.00 70.44 84 ASN A C 1
ATOM 671 O O . ASN A 1 84 ? -41.184 17.718 36.324 1.00 70.44 84 ASN A O 1
ATOM 675 N N . PRO A 1 85 ? -39.122 17.593 37.225 1.00 73.38 85 PRO A N 1
ATOM 676 C CA . PRO A 1 85 ? -39.550 16.899 38.434 1.00 73.38 85 PRO A CA 1
ATOM 677 C C . PRO A 1 85 ? -40.449 17.791 39.303 1.00 73.38 85 PRO A C 1
ATOM 679 O O . PRO A 1 85 ? -39.998 18.780 39.885 1.00 73.38 85 PRO A O 1
ATOM 682 N N . SER A 1 86 ? -41.720 17.414 39.430 1.00 78.06 86 SER A N 1
ATOM 683 C CA . SER A 1 86 ? -42.686 18.003 40.361 1.00 78.06 86 SER A CA 1
ATOM 684 C C . SER A 1 86 ? -43.450 16.901 41.108 1.00 78.06 86 SER A C 1
ATOM 686 O O . SER A 1 86 ? -43.677 15.826 40.548 1.00 78.06 86 SER A O 1
ATOM 688 N N . PRO A 1 87 ? -43.823 17.126 42.381 1.00 84.94 87 PRO A N 1
ATOM 689 C CA . PRO A 1 87 ? -44.650 16.183 43.119 1.00 84.94 87 PRO A CA 1
ATOM 690 C C . PRO A 1 87 ? -46.096 16.253 42.614 1.00 84.94 87 PRO A C 1
ATOM 692 O O . PRO A 1 87 ? -46.632 17.342 42.389 1.00 84.94 87 PRO A O 1
ATOM 695 N N . ALA A 1 88 ? -46.732 15.094 42.461 1.00 85.19 88 ALA A N 1
ATOM 696 C CA . ALA A 1 88 ? -48.152 14.982 42.152 1.00 85.19 88 ALA A CA 1
ATOM 697 C C . ALA A 1 88 ? -48.933 14.578 43.409 1.00 85.19 88 ALA A C 1
ATOM 699 O O . ALA A 1 88 ? -48.466 13.765 44.204 1.00 85.19 88 ALA A O 1
ATOM 700 N N . PHE A 1 89 ? -50.127 15.143 43.577 1.00 87.19 89 PHE A N 1
ATOM 701 C CA . PHE A 1 89 ? -50.987 14.909 44.736 1.00 87.19 89 PHE A CA 1
ATOM 702 C C . PHE A 1 89 ? -52.280 14.238 44.277 1.00 87.19 89 PHE A C 1
ATOM 704 O O . PHE A 1 89 ? -52.929 14.726 43.352 1.00 87.19 89 PHE A O 1
ATOM 711 N N . ILE A 1 90 ? -52.646 13.1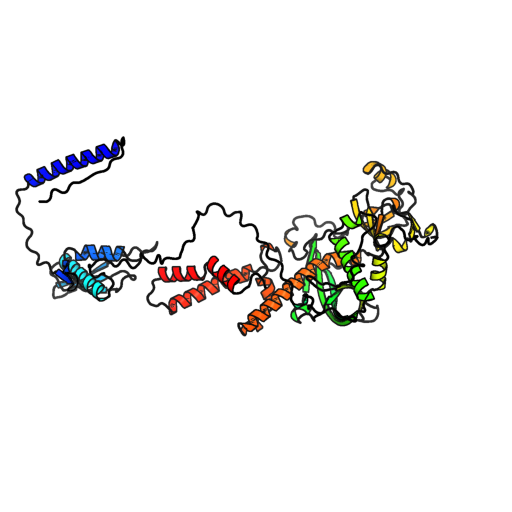31 44.917 1.00 85.19 90 ILE A N 1
ATOM 712 C CA . ILE A 1 90 ? -53.915 12.431 44.701 1.00 85.19 90 ILE A CA 1
ATOM 713 C C . ILE A 1 90 ? -54.678 12.435 46.020 1.00 85.19 90 ILE A C 1
ATOM 715 O O . ILE A 1 90 ? -54.111 12.108 47.056 1.00 85.19 90 ILE A O 1
ATOM 719 N N . TYR A 1 91 ? -55.955 12.794 45.976 1.00 86.44 91 TYR A N 1
ATOM 720 C CA . TYR A 1 91 ? -56.832 12.795 47.142 1.00 86.44 91 TYR A CA 1
ATOM 721 C C . TYR A 1 91 ? -57.744 11.573 47.089 1.00 86.44 91 TYR A C 1
ATOM 723 O O . TYR A 1 91 ? -58.278 11.244 46.028 1.00 86.44 91 TYR A O 1
ATOM 731 N N . ILE A 1 92 ? -57.865 10.882 48.217 1.00 84.88 92 ILE A N 1
ATOM 732 C CA . ILE A 1 92 ? -58.686 9.686 48.382 1.00 84.88 92 ILE A CA 1
ATOM 733 C C . ILE A 1 92 ? -59.631 9.956 49.551 1.00 84.88 92 ILE A C 1
ATOM 735 O O . ILE A 1 92 ? -59.169 10.219 50.660 1.00 84.88 92 ILE A O 1
ATOM 739 N N . ASP A 1 93 ? -60.935 9.899 49.293 1.00 80.31 93 ASP A N 1
ATOM 740 C CA . ASP A 1 93 ? -61.955 10.039 50.332 1.00 80.31 93 ASP A CA 1
ATOM 741 C C . ASP A 1 93 ? -62.112 8.700 51.066 1.00 80.31 93 ASP A C 1
ATOM 743 O O . ASP A 1 93 ? -62.485 7.695 50.452 1.00 80.31 93 ASP A O 1
ATOM 747 N N . ASP A 1 94 ? -61.821 8.680 52.367 1.00 74.88 94 ASP A N 1
ATOM 748 C CA . ASP A 1 94 ? -62.031 7.529 53.247 1.00 74.88 94 ASP A CA 1
ATOM 749 C C . ASP A 1 94 ? -63.125 7.834 54.286 1.00 74.88 94 ASP A C 1
ATOM 751 O O . ASP A 1 94 ? -63.501 8.980 54.534 1.00 74.88 94 ASP A O 1
ATOM 755 N N . THR A 1 95 ? -63.656 6.787 54.911 1.00 71.19 95 THR A N 1
ATOM 756 C CA . THR A 1 95 ? -64.700 6.863 55.942 1.00 71.19 95 THR A CA 1
ATOM 757 C C . THR A 1 95 ? -64.276 7.653 57.188 1.00 71.19 95 THR A C 1
ATOM 759 O O . THR A 1 95 ? -65.141 8.164 57.898 1.00 71.19 95 THR A O 1
ATOM 762 N N . GLU A 1 96 ? -62.967 7.803 57.421 1.00 70.50 96 GLU A N 1
ATOM 763 C CA . GLU A 1 96 ? -62.377 8.535 58.553 1.00 70.50 96 GLU A CA 1
ATOM 764 C C . GLU A 1 96 ? -61.863 9.946 58.189 1.00 70.50 96 GLU A C 1
ATOM 766 O O . GLU A 1 96 ? -61.470 10.701 59.078 1.00 70.50 96 GLU A O 1
ATOM 771 N N . GLY A 1 97 ? -61.884 10.338 56.908 1.00 80.81 97 GLY A N 1
ATOM 772 C CA . GLY A 1 97 ? -61.401 11.642 56.436 1.00 80.81 97 GLY A CA 1
ATOM 773 C C . GLY A 1 97 ? -60.772 11.589 55.041 1.00 80.81 97 GLY A C 1
ATOM 774 O O . GLY A 1 97 ? -60.777 10.557 54.375 1.00 80.81 97 GLY A O 1
ATOM 775 N N . ILE A 1 98 ? -60.207 12.712 54.590 1.00 81.50 98 ILE A N 1
ATOM 776 C CA . ILE A 1 98 ? -59.534 12.806 53.287 1.00 81.50 98 ILE A CA 1
ATOM 777 C C . ILE A 1 98 ? -58.055 12.450 53.457 1.00 81.50 98 ILE A C 1
ATOM 779 O O . ILE A 1 98 ? -57.354 13.060 54.268 1.00 81.50 98 ILE A O 1
ATOM 783 N N . ILE A 1 99 ? -57.564 11.499 52.660 1.00 84.94 99 ILE A N 1
ATOM 784 C CA . ILE A 1 99 ? -56.158 11.084 52.621 1.00 84.94 99 ILE A CA 1
ATOM 785 C C . ILE A 1 99 ? -55.490 11.683 51.381 1.00 84.94 99 ILE A C 1
ATOM 787 O O . ILE A 1 99 ? -55.975 11.534 50.258 1.00 84.94 99 ILE A O 1
ATOM 791 N N . CYS A 1 100 ? -54.341 12.338 51.565 1.00 85.88 100 CYS A N 1
ATOM 792 C CA . CYS A 1 100 ? -53.510 12.797 50.455 1.00 85.88 100 CYS A CA 1
ATOM 793 C C . CYS A 1 100 ? -52.364 11.809 50.205 1.00 85.88 100 CYS A C 1
ATOM 795 O O . CYS A 1 100 ? -51.562 11.524 51.094 1.00 85.88 100 CYS A O 1
ATOM 797 N N . ARG A 1 101 ? -52.272 11.314 48.971 1.00 85.81 101 ARG A N 1
ATOM 798 C CA . ARG A 1 101 ? -51.162 10.516 48.452 1.00 85.81 101 ARG A CA 1
ATOM 799 C C . ARG A 1 101 ? -50.227 11.405 47.646 1.00 85.81 101 ARG A C 1
ATOM 801 O O . ARG A 1 101 ? -50.621 11.982 46.630 1.00 85.81 101 ARG A O 1
ATOM 808 N N . VAL A 1 102 ? -48.973 11.469 48.073 1.00 87.31 102 VAL A N 1
ATOM 809 C CA . VAL A 1 102 ? -47.897 12.175 47.373 1.00 87.31 102 VAL A CA 1
ATOM 810 C C . VAL A 1 102 ? -47.170 11.189 46.468 1.00 87.31 102 VAL A C 1
ATOM 812 O O . VAL A 1 102 ? -46.606 10.201 46.939 1.00 87.31 102 VAL A O 1
ATOM 815 N N . ILE A 1 103 ? -47.148 11.477 45.168 1.00 84.81 103 ILE A N 1
ATOM 816 C CA . ILE A 1 103 ? -46.350 10.759 44.174 1.00 84.81 103 ILE A CA 1
ATOM 817 C C . ILE A 1 103 ? -45.140 11.617 43.823 1.00 84.81 103 ILE A C 1
ATOM 819 O O . ILE A 1 103 ? -45.268 12.712 43.271 1.00 84.81 103 ILE A O 1
ATOM 823 N N . LEU A 1 104 ? -43.957 11.101 44.138 1.00 83.88 104 LEU A N 1
ATOM 824 C CA . LEU A 1 104 ? -42.690 11.730 43.797 1.00 83.88 104 LEU A CA 1
ATOM 825 C C . LEU A 1 104 ? -42.223 11.306 42.392 1.00 83.88 104 LEU A C 1
ATOM 827 O O . LEU A 1 104 ? -42.582 10.224 41.913 1.00 83.88 104 LEU A O 1
ATOM 831 N N . PRO A 1 105 ? -41.420 12.147 41.713 1.00 79.12 105 PRO A N 1
ATOM 832 C CA . PRO A 1 105 ? -40.827 11.804 40.424 1.00 79.12 105 PRO A CA 1
ATOM 833 C C . PRO A 1 105 ? -39.928 10.556 40.531 1.00 79.12 105 PRO A C 1
ATOM 835 O O . PRO A 1 105 ? -39.375 10.292 41.597 1.00 79.12 105 PRO A O 1
ATOM 838 N N . PRO A 1 106 ? -39.716 9.807 39.431 1.00 71.38 106 PRO A N 1
ATOM 839 C CA . PRO A 1 106 ? -38.936 8.562 39.434 1.00 71.38 106 PRO A CA 1
ATOM 840 C C . PRO A 1 106 ? -37.476 8.738 39.881 1.00 71.38 106 PRO A C 1
ATOM 842 O O . PRO A 1 106 ? -36.859 7.775 40.317 1.00 71.38 106 PRO A O 1
ATOM 845 N N . ASN A 1 107 ? -36.950 9.965 39.823 1.00 69.25 107 ASN A N 1
ATOM 846 C CA . ASN A 1 107 ? -35.597 10.316 40.265 1.00 69.25 107 ASN A CA 1
ATOM 847 C C . ASN A 1 107 ? -35.490 10.524 41.792 1.00 69.25 107 ASN A C 1
ATOM 849 O O . ASN A 1 107 ? -34.403 10.808 42.292 1.00 69.25 107 ASN A O 1
ATOM 853 N N . ALA A 1 108 ? -36.604 10.469 42.532 1.00 76.94 108 ALA A N 1
ATOM 854 C CA . ALA A 1 108 ? -36.625 10.614 43.986 1.00 76.94 108 ALA A CA 1
ATOM 855 C C . ALA A 1 108 ? -36.298 9.291 44.701 1.00 76.94 108 ALA A C 1
ATOM 857 O O . ALA A 1 108 ? -36.468 8.209 44.148 1.00 76.94 108 ALA A O 1
ATOM 858 N N . ALA A 1 109 ? -35.886 9.375 45.971 1.00 73.38 109 ALA A N 1
ATOM 859 C CA . ALA A 1 109 ? -35.484 8.209 46.770 1.00 73.38 109 ALA A CA 1
ATOM 860 C C . ALA A 1 109 ? -36.604 7.166 46.986 1.00 73.38 109 ALA A C 1
ATOM 862 O O . ALA A 1 109 ? -36.325 5.999 47.248 1.00 73.38 109 ALA A O 1
ATOM 863 N N . PHE A 1 110 ? -37.873 7.572 46.878 1.00 80.19 110 PHE A N 1
ATOM 864 C CA . PHE A 1 110 ? -39.033 6.681 46.870 1.00 80.19 110 PHE A CA 1
ATOM 865 C C . PHE A 1 110 ? -40.155 7.278 46.016 1.00 80.19 110 PHE A C 1
ATOM 867 O O . PHE A 1 110 ? -40.145 8.467 45.706 1.00 80.19 110 PHE A O 1
ATOM 874 N N . ARG A 1 111 ? -41.144 6.452 45.654 1.00 77.94 111 ARG A N 1
ATOM 875 C CA . ARG A 1 111 ? -42.179 6.822 44.675 1.00 77.94 111 ARG A CA 1
ATOM 876 C C . ARG A 1 111 ? -43.484 7.347 45.274 1.00 77.94 111 ARG A C 1
ATOM 878 O O . ARG A 1 111 ? -44.100 8.220 44.675 1.00 77.94 111 ARG A O 1
ATOM 885 N N . GLN A 1 112 ? -43.926 6.809 46.410 1.00 86.19 112 GLN A N 1
ATOM 886 C CA . GLN A 1 112 ? -45.233 7.138 46.988 1.00 86.19 112 GLN A CA 1
ATOM 887 C C . GLN A 1 112 ? -45.233 7.111 48.520 1.00 86.19 112 GLN A C 1
ATOM 889 O O . GLN A 1 112 ? -44.593 6.238 49.120 1.00 86.19 112 GLN A O 1
ATOM 894 N N . VAL A 1 113 ? -45.966 8.052 49.122 1.00 86.50 113 VAL A N 1
ATOM 895 C CA . VAL A 1 113 ? -46.279 8.139 50.560 1.00 86.50 113 VAL A CA 1
ATOM 896 C C . VAL A 1 113 ? -47.711 8.645 50.737 1.00 86.50 113 VAL A C 1
ATOM 898 O O . VAL A 1 113 ? -48.135 9.550 50.018 1.00 86.50 113 VAL A O 1
ATOM 901 N N . ASP A 1 114 ? -48.417 8.066 51.706 1.00 85.88 114 ASP A N 1
ATOM 902 C CA . ASP A 1 114 ? -49.778 8.437 52.094 1.00 85.88 114 ASP A CA 1
ATOM 903 C C . ASP A 1 114 ? -49.727 9.171 53.444 1.00 85.88 114 ASP A C 1
ATOM 905 O O . ASP A 1 114 ? -48.988 8.751 54.335 1.00 85.88 114 ASP A O 1
ATOM 909 N N . GLY A 1 115 ? -50.465 10.279 53.572 1.00 82.62 115 GLY A N 1
ATOM 910 C CA . GLY A 1 115 ? -50.629 11.010 54.838 1.00 82.62 115 GLY A CA 1
ATOM 911 C C . GLY A 1 115 ? -51.760 10.459 55.710 1.00 82.62 115 GLY A C 1
ATOM 912 O O . GLY A 1 115 ? -52.464 9.529 55.317 1.00 82.62 115 GLY A O 1
ATOM 913 N N . GLN A 1 116 ? -51.959 11.051 56.888 1.00 83.88 116 GLN A N 1
ATOM 914 C CA . GLN A 1 116 ? -53.056 10.686 57.790 1.00 83.88 116 GLN A CA 1
ATOM 915 C C . GLN A 1 116 ? -54.409 11.260 57.319 1.00 83.88 116 GLN A C 1
ATOM 917 O O . GLN A 1 116 ? -54.434 12.303 56.652 1.00 83.88 116 GLN A O 1
ATOM 922 N N . PRO A 1 117 ? -55.545 10.624 57.673 1.00 82.62 117 PRO A N 1
ATOM 923 C CA . PRO A 1 117 ? -56.872 11.144 57.350 1.00 82.62 117 PRO A CA 1
ATOM 924 C C . PRO A 1 117 ? -57.113 12.490 58.052 1.00 82.62 117 PRO A C 1
ATOM 926 O O . PRO A 1 117 ? -57.021 12.594 59.276 1.00 82.62 117 PRO A O 1
ATOM 929 N N . CYS A 1 118 ? -57.406 13.533 57.268 1.00 80.38 118 CYS A N 1
ATOM 930 C CA . CYS A 1 118 ? -57.635 14.896 57.761 1.00 80.38 118 CYS A CA 1
ATOM 931 C C . CYS A 1 118 ? -59.009 15.438 57.333 1.00 80.38 118 CYS A C 1
ATOM 933 O O . CYS A 1 118 ? -59.648 14.920 56.416 1.00 80.38 118 CYS A O 1
ATOM 935 N N . GLN A 1 119 ? -59.456 16.517 57.984 1.00 76.44 119 GLN A N 1
ATOM 936 C CA . GLN A 1 119 ? -60.772 17.125 57.737 1.00 76.44 119 GLN A CA 1
ATOM 937 C C . GLN A 1 119 ? -60.795 18.041 56.498 1.00 76.44 119 GLN A C 1
ATOM 939 O O . GLN A 1 119 ? -61.865 18.325 55.963 1.00 76.44 119 GLN A O 1
ATOM 944 N N . SER A 1 120 ? -59.628 18.495 56.027 1.00 80.50 120 SER A N 1
ATOM 945 C CA . SER A 1 120 ? -59.475 19.393 54.876 1.00 80.50 120 SER A CA 1
ATOM 946 C C . SER A 1 120 ? -58.422 18.890 53.885 1.00 80.50 120 SER A C 1
ATOM 948 O O . SER A 1 120 ? -57.401 18.322 54.277 1.00 80.50 120 SER A O 1
ATOM 950 N N . ASN A 1 121 ? -58.627 19.185 52.596 1.00 77.69 121 ASN A N 1
ATOM 951 C CA . ASN A 1 121 ? -57.668 18.908 51.519 1.00 77.69 121 ASN A CA 1
ATOM 952 C C . ASN A 1 121 ? -56.287 19.536 51.780 1.00 77.69 121 ASN A C 1
ATOM 954 O O . ASN A 1 121 ? -55.259 18.922 51.485 1.00 77.69 121 ASN A O 1
ATOM 958 N N . ASP A 1 122 ? -56.245 20.746 52.344 1.00 77.94 122 ASP A N 1
ATOM 959 C CA . ASP A 1 122 ? -54.988 21.460 52.603 1.00 77.94 122 ASP A CA 1
ATOM 960 C C . ASP A 1 122 ? -54.244 20.907 53.824 1.00 77.94 122 ASP A C 1
ATOM 962 O O . ASP A 1 122 ? -53.014 20.921 53.871 1.00 77.94 122 ASP A O 1
ATOM 966 N N . GLU A 1 123 ? -54.970 20.384 54.811 1.00 80.06 123 GLU A N 1
ATOM 967 C CA . GLU A 1 123 ? -54.385 19.695 55.965 1.00 80.06 123 GLU A CA 1
ATOM 968 C C . GLU A 1 123 ? -53.840 18.326 55.568 1.00 80.06 123 GLU A C 1
ATOM 970 O O . GLU A 1 123 ? -52.673 18.048 55.839 1.00 80.06 123 GLU A O 1
ATOM 975 N N . ALA A 1 124 ? -54.620 17.543 54.813 1.00 83.06 124 ALA A N 1
ATOM 976 C CA . ALA A 1 124 ? -54.191 16.253 54.278 1.00 83.06 124 ALA A CA 1
ATOM 977 C C . ALA A 1 124 ? -52.920 16.396 53.426 1.00 83.06 124 ALA A C 1
ATOM 979 O O . ALA A 1 124 ? -51.980 15.611 53.546 1.00 83.06 124 ALA A O 1
ATOM 980 N N . LYS A 1 125 ? -52.851 17.441 52.588 1.00 82.81 125 LYS A N 1
ATOM 981 C CA . LYS A 1 125 ? -51.672 17.740 51.767 1.00 82.81 125 LYS A CA 1
ATOM 982 C C . LYS A 1 125 ? -50.453 18.111 52.611 1.00 82.81 125 LYS A C 1
ATOM 984 O O . LYS A 1 125 ? -49.351 17.656 52.307 1.00 82.81 125 LYS A O 1
ATOM 989 N N . ARG A 1 126 ? -50.618 18.952 53.638 1.00 83.94 126 ARG A N 1
ATOM 990 C CA . ARG A 1 126 ? -49.515 19.384 54.516 1.00 83.94 126 ARG A CA 1
ATOM 991 C C . ARG A 1 126 ? -48.961 18.230 55.350 1.00 83.94 126 ARG A C 1
ATOM 993 O O . ARG A 1 126 ? -47.740 18.139 55.489 1.00 83.94 126 ARG A O 1
ATOM 1000 N N . ASP A 1 127 ? -49.838 17.361 55.848 1.00 84.81 127 ASP A N 1
ATOM 1001 C CA . ASP A 1 127 ? -49.494 16.165 56.625 1.00 84.81 127 ASP A CA 1
ATOM 1002 C C . ASP A 1 127 ? -48.772 15.129 55.746 1.00 84.81 127 ASP A C 1
ATOM 1004 O O . ASP A 1 127 ? -47.649 14.735 56.056 1.00 84.81 127 ASP A O 1
ATOM 1008 N N . ALA A 1 128 ? -49.301 14.822 54.555 1.00 86.00 128 ALA A N 1
ATOM 1009 C CA . ALA A 1 128 ? -48.637 13.920 53.610 1.00 86.00 128 ALA A CA 1
ATOM 1010 C C . ALA A 1 128 ? -47.266 14.443 53.129 1.00 86.00 128 ALA A C 1
ATOM 1012 O O . ALA A 1 128 ? -46.330 13.665 52.936 1.00 86.00 128 ALA A O 1
ATOM 1013 N N . CYS A 1 129 ? -47.107 15.765 52.965 1.00 85.94 129 CYS A N 1
ATOM 1014 C CA . CYS A 1 129 ? -45.800 16.374 52.685 1.00 85.94 129 CYS A CA 1
ATOM 1015 C C . CYS A 1 129 ? -44.819 16.237 53.860 1.00 85.94 129 CYS A C 1
ATOM 1017 O O . CYS A 1 129 ? -43.622 16.070 53.628 1.00 85.94 129 CYS A O 1
ATOM 1019 N N . LEU A 1 130 ? -45.302 16.338 55.104 1.00 85.56 130 LEU A N 1
ATOM 1020 C CA . LEU A 1 130 ? -44.482 16.183 56.307 1.00 85.56 130 LEU A CA 1
ATOM 1021 C C . LEU A 1 130 ? -43.959 14.744 56.407 1.00 85.56 130 LEU A C 1
ATOM 1023 O O . LEU A 1 130 ? -42.751 14.547 56.501 1.00 85.56 130 LEU A O 1
ATOM 1027 N N . GLU A 1 131 ? -44.848 13.759 56.279 1.00 86.12 131 GLU A N 1
ATOM 1028 C CA . GLU A 1 131 ? -44.505 12.330 56.260 1.00 86.12 131 GLU A CA 1
ATOM 1029 C C . GLU A 1 131 ? -43.517 11.995 55.134 1.00 86.12 131 GLU A C 1
ATOM 1031 O O . GLU A 1 131 ? -42.527 11.286 55.336 1.00 86.12 131 GLU A O 1
ATOM 1036 N N . ALA A 1 132 ? -43.712 12.575 53.944 1.00 85.25 132 ALA A N 1
ATOM 1037 C CA . ALA A 1 132 ? -42.774 12.408 52.839 1.00 85.25 132 ALA A CA 1
ATOM 1038 C C . ALA A 1 132 ? -41.371 12.948 53.176 1.00 85.25 132 ALA A C 1
ATOM 1040 O O . ALA A 1 132 ? -40.378 12.300 52.846 1.00 85.25 132 ALA A O 1
ATOM 1041 N N . LEU A 1 133 ? -41.262 14.103 53.844 1.00 82.44 133 LEU A N 1
ATOM 1042 C CA . LEU A 1 133 ? -39.974 14.675 54.259 1.00 82.44 133 LEU A CA 1
ATOM 1043 C C . LEU A 1 133 ? -39.304 13.870 55.379 1.00 82.44 133 LEU A C 1
ATOM 1045 O O . LEU A 1 133 ? -38.090 13.683 55.323 1.00 82.44 133 LEU A O 1
ATOM 1049 N N . VAL A 1 134 ? -40.067 13.355 56.348 1.00 83.31 134 VAL A N 1
ATOM 1050 C CA . VAL A 1 134 ? -39.542 12.467 57.402 1.00 83.31 134 VAL A CA 1
ATOM 1051 C C . VAL A 1 134 ? -38.944 11.213 56.770 1.00 83.31 134 VAL A C 1
ATOM 1053 O O . VAL A 1 134 ? -37.782 10.889 57.006 1.00 83.31 134 VAL A O 1
ATOM 1056 N N . LYS A 1 135 ? -39.674 10.579 55.850 1.00 83.25 135 LYS A N 1
ATOM 1057 C CA . LYS A 1 135 ? -39.185 9.405 55.121 1.00 83.25 135 LYS A CA 1
ATOM 1058 C C . LYS A 1 135 ? -37.970 9.713 54.238 1.00 83.25 135 LYS A C 1
ATOM 1060 O O . LYS A 1 135 ? -37.062 8.893 54.123 1.00 83.25 135 LYS A O 1
ATOM 1065 N N . LEU A 1 136 ? -37.912 10.896 53.616 1.00 83.00 136 LEU A N 1
ATOM 1066 C CA . LEU A 1 136 ? -36.725 11.348 52.871 1.00 83.00 136 LEU A CA 1
ATOM 1067 C C . LEU A 1 136 ? -35.508 11.553 53.790 1.00 83.00 136 LEU A C 1
ATOM 1069 O O . LEU A 1 136 ? -34.381 11.299 53.359 1.00 83.00 136 LEU A O 1
ATOM 1073 N N . TYR A 1 137 ? -35.715 12.003 55.031 1.00 80.38 137 TYR A N 1
ATOM 1074 C CA . TYR A 1 137 ? -34.656 12.124 56.034 1.00 80.38 137 TYR A CA 1
ATOM 1075 C C . TYR A 1 137 ? -34.153 10.749 56.497 1.00 80.38 137 TYR A C 1
ATOM 1077 O O . TYR A 1 137 ? -32.947 10.513 56.484 1.00 80.38 137 TYR A O 1
ATOM 1085 N N . GLU A 1 138 ? -35.055 9.810 56.796 1.00 79.69 138 GLU A N 1
ATOM 1086 C CA . GLU A 1 138 ? -34.705 8.428 57.171 1.00 79.69 138 GLU A CA 1
ATOM 1087 C C . GLU A 1 138 ? -33.902 7.701 56.083 1.00 79.69 138 GLU A C 1
ATOM 1089 O O . GLU A 1 138 ? -32.980 6.941 56.380 1.00 79.69 138 GLU A O 1
ATOM 1094 N N . LEU A 1 139 ? -34.210 7.972 54.812 1.00 76.56 139 LEU A N 1
ATOM 1095 C CA . LEU A 1 139 ? -33.500 7.418 53.655 1.00 76.56 139 LEU A CA 1
ATOM 1096 C C . LEU A 1 139 ? -32.195 8.164 53.316 1.00 76.56 139 LEU A C 1
ATOM 1098 O O . LEU A 1 139 ? -31.550 7.844 52.318 1.00 76.56 139 LEU A O 1
ATOM 1102 N N . GLY A 1 140 ? -31.799 9.164 54.112 1.00 72.06 140 GLY A N 1
ATOM 1103 C CA . GLY A 1 140 ? -30.559 9.926 53.928 1.00 72.06 140 GLY A CA 1
ATOM 1104 C C . GLY A 1 140 ? -30.555 10.869 52.717 1.00 72.06 140 GLY A C 1
ATOM 1105 O O . GLY A 1 140 ? -29.493 11.335 52.305 1.00 72.06 140 GLY A O 1
ATOM 1106 N N . ALA A 1 141 ? -31.721 11.162 52.128 1.00 69.12 141 ALA A N 1
ATOM 1107 C CA . ALA A 1 141 ? -31.853 12.064 50.979 1.00 69.12 141 ALA A CA 1
ATOM 1108 C C . ALA A 1 141 ? -31.862 13.555 51.383 1.00 69.12 141 ALA A C 1
ATOM 1110 O O . ALA A 1 141 ? -31.583 14.437 50.560 1.00 69.12 141 ALA A O 1
ATOM 1111 N N . LEU A 1 142 ? -32.168 13.843 52.651 1.00 73.50 142 LEU A N 1
ATOM 1112 C CA . LEU A 1 142 ? -32.053 15.162 53.272 1.00 73.50 142 LEU A CA 1
ATOM 1113 C C . LEU A 1 142 ? -30.836 15.192 54.205 1.00 73.50 142 LEU A C 1
ATOM 1115 O O . LEU A 1 142 ? -30.488 14.200 54.835 1.00 73.50 142 LEU A O 1
ATOM 1119 N N . THR A 1 143 ? -30.182 16.348 54.287 1.00 73.62 143 THR A N 1
ATOM 1120 C CA . THR A 1 143 ? -29.076 16.578 55.236 1.00 73.62 143 THR A CA 1
ATOM 1121 C C . THR A 1 143 ? -29.578 16.676 56.677 1.00 73.62 143 THR A C 1
ATOM 1123 O O . THR A 1 143 ? -30.756 16.938 56.900 1.00 73.62 143 THR A O 1
ATOM 1126 N N . ASP A 1 144 ? -28.675 16.582 57.660 1.00 69.88 144 ASP A N 1
ATOM 1127 C CA . ASP A 1 144 ? -29.003 16.782 59.085 1.00 69.88 144 ASP A CA 1
ATOM 1128 C C . ASP A 1 144 ? -29.588 18.176 59.406 1.00 69.88 144 ASP A C 1
ATOM 1130 O O . ASP A 1 144 ? -30.141 18.378 60.483 1.00 69.88 144 ASP A O 1
ATOM 1134 N N . PHE A 1 145 ? -29.522 19.135 58.474 1.00 71.94 145 PHE A N 1
ATOM 1135 C CA . PHE A 1 145 ? -30.195 20.440 58.551 1.00 71.94 145 PHE A CA 1
ATOM 1136 C C . PHE A 1 145 ? -31.517 20.498 57.763 1.00 71.94 145 PHE A C 1
ATOM 1138 O O . PHE A 1 145 ? -32.003 21.587 57.470 1.00 71.94 145 PHE A O 1
ATOM 1145 N N . LEU A 1 146 ? -32.087 19.348 57.382 1.00 62.22 146 LEU A N 1
ATOM 1146 C CA . LEU A 1 146 ? -33.367 19.218 56.666 1.00 62.22 146 LEU A CA 1
ATOM 1147 C C . LEU A 1 146 ? -33.412 19.950 55.312 1.00 62.22 146 LEU A C 1
ATOM 1149 O O . LEU A 1 146 ? -34.473 20.243 54.760 1.00 62.22 146 LEU A O 1
ATOM 1153 N N . LEU A 1 147 ? -32.237 20.215 54.742 1.00 69.94 147 LEU A N 1
ATOM 1154 C CA . LEU A 1 147 ? -32.079 20.765 53.402 1.00 69.94 147 LEU A CA 1
ATOM 1155 C C . LEU A 1 147 ? -31.865 19.630 52.389 1.00 69.94 147 LEU A C 1
ATOM 1157 O O . LEU A 1 147 ? -31.178 18.654 52.726 1.00 69.94 147 LEU A O 1
ATOM 1161 N N . PRO A 1 148 ? -32.380 19.764 51.146 1.00 62.84 148 PRO A N 1
ATOM 1162 C CA . PRO A 1 148 ? -32.060 18.852 50.052 1.00 62.84 148 PRO A CA 1
ATOM 1163 C C . PRO A 1 148 ? -30.544 18.730 49.917 1.00 62.84 148 PRO A C 1
ATOM 1165 O O . PRO A 1 148 ? -29.857 19.739 49.729 1.00 62.84 148 PRO A O 1
ATOM 1168 N N . GLY A 1 149 ? -30.013 17.514 50.061 1.00 55.91 149 GLY A N 1
ATOM 1169 C CA . GLY A 1 149 ? -28.578 17.283 49.949 1.00 55.91 149 GLY A CA 1
ATOM 1170 C C . GLY A 1 149 ? -28.046 17.792 48.615 1.00 55.91 149 GLY A C 1
ATOM 1171 O O . GLY A 1 149 ? -28.663 17.606 47.572 1.00 55.91 149 GLY A O 1
ATOM 1172 N N . SER A 1 150 ? -26.866 18.417 48.624 1.00 48.59 150 SER A N 1
ATOM 1173 C CA . SER A 1 150 ? -26.162 18.847 47.400 1.00 48.59 150 SER A CA 1
ATOM 1174 C C . SER A 1 150 ? -25.675 17.678 46.514 1.00 48.59 150 SER A C 1
ATOM 1176 O O . SER A 1 150 ? -24.784 17.868 45.684 1.00 48.59 150 SER A O 1
ATOM 1178 N N . GLY A 1 151 ? -26.229 16.474 46.673 1.00 46.03 151 GLY A N 1
ATOM 1179 C CA . GLY A 1 151 ? -26.033 15.345 45.768 1.00 46.03 151 GLY A CA 1
ATOM 1180 C C . GLY A 1 151 ? -27.007 15.475 44.602 1.00 46.03 151 GLY A C 1
ATOM 1181 O O . GLY A 1 151 ? -28.079 14.895 44.615 1.00 46.03 151 GLY A O 1
ATOM 1182 N N . SER A 1 152 ? -26.745 16.355 43.640 1.00 41.69 152 SER A N 1
ATOM 1183 C CA . SER A 1 152 ? -26.121 15.913 42.388 1.00 41.69 152 SER A CA 1
ATOM 1184 C C . SER A 1 152 ? -25.300 17.011 41.695 1.00 41.69 152 SER A C 1
ATOM 1186 O O . SER A 1 152 ? -24.944 16.880 40.527 1.00 41.69 152 SER A O 1
ATOM 1188 N N . ARG A 1 153 ? -24.962 18.106 42.395 1.00 41.06 153 ARG A N 1
ATOM 1189 C CA . ARG A 1 153 ? -24.234 19.246 41.796 1.00 41.06 153 ARG A CA 1
ATOM 1190 C C . ARG A 1 153 ? -22.748 19.319 42.144 1.00 41.06 153 ARG A C 1
ATOM 1192 O O . ARG A 1 153 ? -22.046 20.194 41.642 1.00 41.06 153 ARG A O 1
ATOM 1199 N N . LYS A 1 154 ? -22.240 18.389 42.957 1.00 36.69 154 LYS A N 1
ATOM 1200 C CA . LYS A 1 154 ? -20.808 18.266 43.258 1.00 36.69 154 LYS A CA 1
ATOM 1201 C C . LYS A 1 154 ? -20.323 16.824 43.114 1.00 36.69 154 LYS A C 1
ATOM 1203 O O . LYS A 1 154 ? -20.096 16.138 44.093 1.00 36.69 154 LYS A O 1
ATOM 1208 N N . ASN A 1 155 ? -20.109 16.432 41.861 1.00 31.20 155 ASN A N 1
ATOM 1209 C CA . ASN A 1 155 ? -18.955 15.632 41.448 1.00 31.20 155 ASN A CA 1
ATOM 1210 C C . ASN A 1 155 ? -18.247 16.369 40.296 1.00 31.20 155 ASN A C 1
ATOM 1212 O O . ASN A 1 155 ? -18.065 15.850 39.204 1.00 31.20 155 ASN A O 1
ATOM 1216 N N . LYS A 1 156 ? -17.821 17.613 40.556 1.00 30.62 156 LYS A N 1
ATOM 1217 C CA . LYS A 1 156 ? -16.511 18.052 40.062 1.00 30.62 156 LYS A CA 1
ATOM 1218 C C . LYS A 1 156 ? -15.501 17.507 41.062 1.00 30.62 156 LYS A C 1
ATOM 1220 O O . LYS A 1 156 ? -15.099 18.201 41.991 1.00 30.62 156 LYS A O 1
ATOM 1225 N N . ALA A 1 157 ? -15.194 16.220 40.917 1.00 29.56 157 ALA A N 1
ATOM 1226 C CA . ALA A 1 157 ? -13.965 15.692 41.465 1.00 29.56 157 ALA A CA 1
ATOM 1227 C C . ALA A 1 157 ? -12.825 16.451 40.783 1.00 29.56 157 ALA A C 1
ATOM 1229 O O . ALA A 1 157 ? -12.804 16.622 39.566 1.00 29.56 157 ALA A O 1
ATOM 1230 N N . SER A 1 158 ? -11.935 16.960 41.616 1.00 33.28 158 SER A N 1
ATOM 1231 C CA . SER A 1 158 ? -10.632 17.490 41.274 1.00 33.28 158 SER A CA 1
ATOM 1232 C C . SER A 1 158 ? -9.855 16.501 40.403 1.00 33.28 158 SER A C 1
ATOM 1234 O O . SER A 1 158 ? -9.206 15.593 40.920 1.00 33.28 158 SER A O 1
ATOM 1236 N N . THR A 1 159 ? -9.889 16.701 39.092 1.00 27.83 159 THR A N 1
ATOM 1237 C CA . THR A 1 159 ? -8.753 16.403 38.227 1.00 27.83 159 THR A CA 1
ATOM 1238 C C . THR A 1 159 ? -7.912 17.667 38.137 1.00 27.83 159 THR A C 1
ATOM 1240 O O . THR A 1 159 ? -8.367 18.743 37.756 1.00 27.83 159 THR A O 1
ATOM 1243 N N . THR A 1 160 ? -6.687 17.505 38.604 1.00 30.30 160 THR A N 1
ATOM 1244 C CA . THR A 1 160 ? -5.495 18.306 38.364 1.00 30.30 160 THR A CA 1
ATOM 1245 C C . THR A 1 160 ? -5.521 19.050 37.024 1.00 30.30 160 THR A C 1
ATOM 1247 O O . THR A 1 160 ? -5.844 18.472 35.993 1.00 30.30 160 THR A O 1
ATOM 1250 N N . ASN A 1 161 ? -5.149 20.331 37.084 1.00 30.72 161 ASN A N 1
ATOM 1251 C CA . ASN A 1 161 ? -4.819 21.257 35.999 1.00 30.72 161 ASN A CA 1
ATOM 1252 C C . ASN A 1 161 ? -4.642 20.641 34.597 1.00 30.72 161 ASN A C 1
ATOM 1254 O O . ASN A 1 161 ? -3.634 20.001 34.310 1.00 30.72 161 ASN A O 1
ATOM 1258 N N . GLY A 1 162 ? -5.571 20.980 33.706 1.00 27.56 162 GLY A N 1
ATOM 1259 C CA . GLY A 1 162 ? -5.418 20.937 32.257 1.00 27.56 162 GLY A CA 1
ATOM 1260 C C . GLY A 1 162 ? -6.379 21.965 31.669 1.00 27.56 162 GLY A C 1
ATOM 1261 O O . GLY A 1 162 ? -7.592 21.796 31.734 1.00 27.56 162 GLY A O 1
ATOM 1262 N N . SER A 1 163 ? -5.840 23.089 31.213 1.00 30.91 163 SER A N 1
ATOM 1263 C CA . SER A 1 163 ? -6.562 24.223 30.642 1.00 30.91 163 SER A CA 1
ATOM 1264 C C . SER A 1 163 ? -7.410 23.811 29.436 1.00 30.91 163 SER A C 1
ATOM 1266 O O . SER A 1 163 ? -6.862 23.468 28.393 1.00 30.91 163 SER A O 1
ATOM 1268 N N . ALA A 1 164 ? -8.734 23.911 29.551 1.00 28.95 164 ALA A N 1
ATOM 1269 C CA . ALA A 1 164 ? -9.614 23.964 28.391 1.00 28.95 164 ALA A CA 1
ATOM 1270 C C . ALA A 1 164 ? -9.571 25.394 27.835 1.00 28.95 164 ALA A C 1
ATOM 1272 O O . ALA A 1 164 ? -10.253 26.291 28.336 1.00 28.95 164 ALA A O 1
ATOM 1273 N N . SER A 1 165 ? -8.697 25.616 26.855 1.00 31.52 165 SER A N 1
ATOM 1274 C CA . SER A 1 165 ? -8.766 26.777 25.976 1.00 31.52 165 SER A CA 1
ATOM 1275 C C . SER A 1 165 ? -9.979 26.648 25.061 1.00 31.52 165 SER A C 1
ATOM 1277 O O . SER A 1 165 ? -10.332 25.558 24.614 1.00 31.52 165 SER A O 1
ATOM 1279 N N . ASN A 1 166 ? -10.616 27.788 24.824 1.00 30.98 166 ASN A N 1
ATOM 1280 C CA . ASN A 1 166 ? -11.766 27.968 23.954 1.00 30.98 166 ASN A CA 1
ATOM 1281 C C . ASN A 1 166 ? -11.559 27.308 22.585 1.00 30.98 166 ASN A C 1
ATOM 1283 O O . ASN A 1 166 ? -10.541 27.529 21.938 1.00 30.98 166 ASN A O 1
ATOM 1287 N N . SER A 1 167 ? -12.565 26.558 22.139 1.00 34.22 167 SER A N 1
ATOM 1288 C CA . SER A 1 167 ? -12.681 26.015 20.789 1.00 34.22 167 SER A CA 1
ATOM 1289 C C . SER A 1 167 ? -13.032 27.128 19.798 1.00 34.22 167 SER A C 1
ATOM 1291 O O . SER A 1 167 ? -14.184 27.296 19.403 1.00 34.22 167 SER A O 1
ATOM 1293 N N . HIS A 1 168 ? -12.028 27.906 19.430 1.00 33.88 168 HIS A N 1
ATOM 1294 C CA . HIS A 1 168 ? -11.907 28.487 18.104 1.00 33.88 168 HIS A CA 1
ATOM 1295 C C . HIS A 1 168 ? -10.469 28.203 17.681 1.00 33.88 168 HIS A C 1
ATOM 1297 O O . HIS A 1 168 ? -9.566 28.406 18.485 1.00 33.88 168 HIS A O 1
ATOM 1303 N N . ASP A 1 169 ? -10.308 27.703 16.460 1.00 38.81 169 ASP A N 1
ATOM 1304 C CA . ASP A 1 169 ? -9.080 27.169 15.858 1.00 38.81 169 ASP A CA 1
ATOM 1305 C C . ASP A 1 169 ? -8.868 25.671 16.105 1.00 38.81 169 ASP A C 1
ATOM 1307 O O . ASP A 1 169 ? -8.184 25.266 17.038 1.00 38.81 169 ASP A O 1
ATOM 1311 N N . ASP A 1 170 ? -9.418 24.838 15.212 1.00 37.00 170 ASP A N 1
ATOM 1312 C CA . ASP A 1 170 ? -8.749 23.575 14.884 1.00 37.00 170 ASP A CA 1
ATOM 1313 C C . ASP A 1 170 ? -8.997 23.138 13.427 1.00 37.00 170 ASP A C 1
ATOM 1315 O O . ASP A 1 170 ? -9.529 22.075 13.130 1.00 37.00 170 ASP A O 1
ATOM 1319 N N . GLU A 1 171 ? -8.604 24.003 12.487 1.00 40.03 171 GLU A N 1
ATOM 1320 C CA . GLU A 1 171 ? -8.265 23.605 11.108 1.00 40.03 171 GLU A CA 1
ATOM 1321 C C . GLU A 1 171 ? -6.741 23.401 10.948 1.00 40.03 171 GLU A C 1
ATOM 1323 O O . GLU A 1 171 ? -6.209 23.446 9.841 1.00 40.03 171 GLU A O 1
ATOM 1328 N N . SER A 1 172 ? -5.993 23.197 12.043 1.00 37.72 172 SER A N 1
ATOM 1329 C CA . SER A 1 172 ? -4.524 23.145 11.973 1.00 37.72 172 SER A CA 1
ATOM 1330 C C . SER A 1 172 ? -3.843 22.095 12.851 1.00 37.72 172 SER A C 1
ATOM 1332 O O . SER A 1 172 ? -2.666 22.258 13.187 1.00 37.72 172 SER A O 1
ATOM 1334 N N . LEU A 1 173 ? -4.513 20.977 13.158 1.00 42.97 173 LEU A N 1
ATOM 1335 C CA . LEU A 1 173 ? -3.789 19.759 13.524 1.00 42.97 173 LEU A CA 1
ATOM 1336 C C . LEU A 1 173 ? -2.924 19.365 12.327 1.00 42.97 173 LEU A C 1
ATOM 1338 O O . LEU A 1 173 ? -3.390 18.763 11.360 1.00 42.97 173 LEU A O 1
ATOM 1342 N N . ARG A 1 174 ? -1.655 19.778 12.381 1.00 44.28 174 ARG A N 1
ATOM 1343 C CA . ARG A 1 174 ? -0.591 19.256 11.533 1.00 44.28 174 ARG A CA 1
ATOM 1344 C C . ARG A 1 174 ? -0.734 17.743 11.538 1.00 44.28 174 ARG A C 1
ATOM 1346 O O . ARG A 1 174 ? -0.739 17.143 12.608 1.00 44.28 174 ARG A O 1
ATOM 1353 N N . GLU A 1 175 ? -0.869 17.164 10.355 1.00 49.00 175 GLU A N 1
ATOM 1354 C CA . GLU A 1 175 ? -0.804 15.725 10.148 1.00 49.00 175 GLU A CA 1
ATOM 1355 C C . GLU A 1 175 ? 0.544 15.250 10.706 1.00 49.00 175 GLU A C 1
ATOM 1357 O O . GLU A 1 175 ? 1.585 15.392 10.063 1.00 49.00 175 GLU A O 1
ATOM 1362 N N . GLU A 1 176 ? 0.557 14.777 11.954 1.00 53.50 176 GLU A N 1
ATOM 1363 C CA . GLU A 1 176 ? 1.695 14.055 12.501 1.00 53.50 176 GLU A CA 1
ATOM 1364 C C . GLU A 1 176 ? 1.800 12.769 11.686 1.00 53.50 176 GLU A C 1
ATOM 1366 O O . GLU A 1 176 ? 1.051 11.812 11.873 1.00 53.50 176 GLU A O 1
ATOM 1371 N N . LEU A 1 177 ? 2.680 12.791 10.687 1.00 55.81 177 LEU A N 1
ATOM 1372 C CA . LEU A 1 177 ? 2.969 11.625 9.873 1.00 55.81 177 LEU A CA 1
ATOM 1373 C C . LEU A 1 177 ? 3.656 10.599 10.773 1.00 55.81 177 LEU A C 1
ATOM 1375 O O . LEU A 1 177 ? 4.812 10.769 11.162 1.00 55.81 177 LEU A O 1
ATOM 1379 N N . HIS A 1 178 ? 2.927 9.546 11.126 1.00 61.12 178 HIS A N 1
ATOM 1380 C CA . HIS A 1 178 ? 3.499 8.395 11.805 1.00 61.12 178 HIS A CA 1
ATOM 1381 C C . HIS A 1 178 ? 4.407 7.628 10.837 1.00 61.12 178 HIS A C 1
ATOM 1383 O O . HIS A 1 178 ? 4.101 7.497 9.650 1.00 61.12 178 HIS A O 1
ATOM 1389 N N . GLU A 1 179 ? 5.539 7.135 11.341 1.00 64.56 179 GLU A N 1
ATOM 1390 C CA . GLU A 1 179 ? 6.451 6.321 10.541 1.00 64.56 179 GLU A CA 1
ATOM 1391 C C . GLU A 1 179 ? 5.738 5.065 10.030 1.00 64.56 179 GLU A C 1
ATOM 1393 O O . GLU A 1 179 ? 5.038 4.375 10.774 1.00 64.56 179 GLU A O 1
ATOM 1398 N N . MET A 1 180 ? 5.925 4.770 8.743 1.00 66.94 180 MET A N 1
ATOM 1399 C CA . MET A 1 180 ? 5.353 3.584 8.120 1.00 66.94 180 MET A CA 1
ATOM 1400 C C . MET A 1 180 ? 5.984 2.328 8.717 1.00 66.94 180 MET A C 1
ATOM 1402 O O . MET A 1 180 ? 7.208 2.188 8.783 1.00 66.94 180 MET A O 1
ATOM 1406 N N . LEU A 1 181 ? 5.135 1.404 9.150 1.00 73.25 181 LEU A N 1
ATOM 1407 C CA . LEU A 1 181 ? 5.575 0.193 9.820 1.00 73.25 181 LEU A CA 1
ATOM 1408 C C . LEU A 1 181 ? 6.106 -0.798 8.802 1.00 73.25 181 LEU A C 1
ATOM 1410 O O . LEU A 1 181 ? 5.446 -1.146 7.827 1.00 73.25 181 LEU A O 1
ATOM 1414 N N . ILE A 1 182 ? 7.328 -1.252 9.048 1.00 76.19 182 ILE A N 1
ATOM 1415 C CA . ILE A 1 182 ? 7.968 -2.265 8.224 1.00 76.19 182 ILE A CA 1
ATOM 1416 C C . ILE A 1 182 ? 7.606 -3.642 8.793 1.00 76.19 182 ILE A C 1
ATOM 1418 O O . ILE A 1 182 ? 7.972 -3.911 9.950 1.00 76.19 182 ILE A O 1
ATOM 1422 N N . PRO A 1 183 ? 6.987 -4.533 7.995 1.00 80.62 183 PRO A N 1
ATOM 1423 C CA . PRO A 1 183 ? 6.721 -5.902 8.409 1.00 80.62 183 PRO A CA 1
ATOM 1424 C C . PRO A 1 183 ? 7.998 -6.609 8.858 1.00 80.62 183 PRO A C 1
ATOM 1426 O O . PRO A 1 183 ? 9.041 -6.523 8.204 1.00 80.62 183 PRO A O 1
ATOM 1429 N N . THR A 1 184 ? 7.918 -7.356 9.951 1.00 79.06 184 THR A N 1
ATOM 1430 C CA . THR A 1 184 ? 9.022 -8.148 10.511 1.00 79.06 184 THR A CA 1
ATOM 1431 C C . THR A 1 184 ? 9.662 -9.088 9.489 1.00 79.06 184 THR A C 1
ATOM 1433 O O . THR A 1 184 ? 10.876 -9.268 9.504 1.00 79.06 184 THR A O 1
ATOM 1436 N N . ILE A 1 185 ? 8.875 -9.613 8.548 1.00 80.81 185 ILE A N 1
ATOM 1437 C CA . ILE A 1 185 ? 9.329 -10.510 7.474 1.00 80.81 185 ILE A CA 1
ATOM 1438 C C . ILE A 1 185 ? 10.313 -9.822 6.520 1.00 80.81 185 ILE A C 1
ATOM 1440 O O . ILE A 1 185 ? 11.234 -10.469 6.020 1.00 80.81 185 ILE A O 1
ATOM 1444 N N . LEU A 1 186 ? 10.137 -8.516 6.296 1.00 81.00 186 LEU A N 1
ATOM 1445 C CA . LEU A 1 186 ? 10.986 -7.697 5.429 1.00 81.00 186 LEU A CA 1
ATOM 1446 C C . LEU A 1 186 ? 12.122 -7.013 6.194 1.00 81.00 186 LEU A C 1
ATOM 1448 O O . LEU A 1 186 ? 12.998 -6.412 5.568 1.00 81.00 186 LEU A O 1
ATOM 1452 N N . LYS A 1 187 ? 12.136 -7.091 7.531 1.00 77.50 187 LYS A N 1
ATOM 1453 C CA . LYS A 1 187 ? 13.245 -6.563 8.323 1.00 77.50 187 LYS A CA 1
ATOM 1454 C C . LYS A 1 187 ? 14.462 -7.472 8.146 1.00 77.50 187 LYS A C 1
ATOM 1456 O O . LYS A 1 187 ? 14.356 -8.684 8.345 1.00 77.50 187 LYS A O 1
ATOM 1461 N N . PRO A 1 188 ? 15.633 -6.909 7.812 1.00 66.94 188 PRO A N 1
ATOM 1462 C CA . PRO A 1 188 ? 16.868 -7.670 7.858 1.00 66.94 188 PRO A CA 1
ATOM 1463 C C . PRO A 1 188 ? 17.084 -8.117 9.308 1.00 66.94 188 PRO A C 1
ATOM 1465 O O . PRO A 1 188 ? 17.144 -7.292 10.222 1.00 66.94 188 PRO A O 1
ATOM 1468 N N . SER A 1 189 ? 17.187 -9.424 9.549 1.00 57.59 189 SER A N 1
ATOM 1469 C CA . SER A 1 189 ? 17.725 -9.900 10.820 1.00 57.59 189 SER A CA 1
ATOM 1470 C C . SER A 1 189 ? 19.133 -9.317 10.964 1.00 57.59 189 SER A C 1
ATOM 1472 O O . SER A 1 189 ? 19.890 -9.264 9.997 1.00 57.59 189 SER A O 1
ATOM 1474 N N . THR A 1 190 ? 19.500 -8.840 12.155 1.00 48.00 190 THR A N 1
ATOM 1475 C CA . THR A 1 190 ? 20.776 -8.151 12.454 1.00 48.00 190 THR A CA 1
ATOM 1476 C C . THR A 1 190 ? 22.033 -9.021 12.261 1.00 48.00 190 THR A C 1
ATOM 1478 O O . THR A 1 190 ? 23.109 -8.701 12.765 1.00 48.00 190 THR A O 1
ATOM 1481 N N . CYS A 1 191 ? 21.915 -10.152 11.573 1.00 46.12 191 CYS A N 1
ATOM 1482 C CA . CYS A 1 191 ? 23.005 -11.040 11.237 1.00 46.12 191 CYS A CA 1
ATOM 1483 C C . CYS A 1 191 ? 23.748 -10.473 10.029 1.00 46.12 191 CYS A C 1
ATOM 1485 O O . CYS A 1 191 ? 23.145 -10.159 9.007 1.00 46.12 191 CYS A O 1
ATOM 1487 N N . LYS A 1 192 ? 25.075 -10.366 10.133 1.00 52.44 192 LYS A N 1
ATOM 1488 C CA . LYS A 1 192 ? 25.930 -10.250 8.950 1.00 52.44 192 LYS A CA 1
ATOM 1489 C C . LYS A 1 192 ? 25.537 -11.389 8.010 1.00 52.44 192 LYS A C 1
ATOM 1491 O O . LYS A 1 192 ? 25.556 -12.546 8.420 1.00 52.44 192 LYS A O 1
ATOM 1496 N N . LEU A 1 193 ? 25.075 -11.048 6.812 1.00 55.84 193 LEU A N 1
ATOM 1497 C CA . LEU A 1 193 ? 24.666 -12.043 5.835 1.00 55.84 193 LEU A CA 1
ATOM 1498 C C . LEU A 1 193 ? 25.930 -12.709 5.284 1.00 55.84 193 LEU A C 1
ATOM 1500 O O . LEU A 1 193 ? 26.608 -12.134 4.434 1.00 55.84 193 LEU A O 1
ATOM 1504 N N . ASP A 1 194 ? 26.250 -13.896 5.792 1.00 59.97 194 ASP A N 1
ATOM 1505 C CA . ASP A 1 194 ? 27.291 -14.746 5.222 1.00 59.97 194 ASP A CA 1
ATOM 1506 C C . ASP A 1 194 ? 26.812 -15.254 3.851 1.00 59.97 194 ASP A C 1
ATOM 1508 O O . ASP A 1 194 ? 25.699 -15.766 3.713 1.00 59.97 194 ASP A O 1
ATOM 1512 N N . CYS A 1 195 ? 27.632 -15.074 2.814 1.00 60.19 195 CYS A N 1
ATOM 1513 C CA . CYS A 1 195 ? 27.368 -15.633 1.488 1.00 60.19 195 CYS A CA 1
ATOM 1514 C C . CYS A 1 195 ? 27.871 -17.092 1.434 1.00 60.19 195 CYS A C 1
ATOM 1516 O O . CYS A 1 195 ? 28.957 -17.367 1.952 1.00 60.19 195 CYS A O 1
ATOM 1518 N N . PRO A 1 196 ? 27.147 -18.035 0.795 1.00 72.12 196 PRO A N 1
ATOM 1519 C CA . PRO A 1 196 ? 25.950 -17.838 -0.023 1.00 72.12 196 PRO A CA 1
ATOM 1520 C C . PRO A 1 196 ? 24.661 -17.693 0.795 1.00 72.12 196 PRO A C 1
ATOM 1522 O O . PRO A 1 196 ? 24.431 -18.407 1.770 1.00 72.12 196 PRO A O 1
ATOM 1525 N N . LEU A 1 197 ? 23.789 -16.795 0.341 1.00 82.31 197 LEU A N 1
ATOM 1526 C CA . LEU A 1 197 ? 22.517 -16.498 0.991 1.00 82.31 197 LEU A CA 1
ATOM 1527 C C . LEU A 1 197 ? 21.371 -17.242 0.306 1.00 82.31 197 LEU A C 1
ATOM 1529 O O . LEU A 1 197 ? 21.157 -17.080 -0.895 1.00 82.31 197 LEU A O 1
ATOM 1533 N N . ASN A 1 198 ? 20.589 -17.996 1.076 1.00 85.50 198 ASN A N 1
ATOM 1534 C CA . ASN A 1 198 ? 19.375 -18.639 0.579 1.00 85.50 198 ASN A CA 1
ATOM 1535 C C . ASN A 1 198 ? 18.183 -17.689 0.715 1.00 85.50 198 ASN A C 1
ATOM 1537 O O . ASN A 1 198 ? 17.859 -17.260 1.821 1.00 85.50 198 ASN A O 1
ATOM 1541 N N . LEU A 1 199 ? 17.526 -17.385 -0.403 1.00 88.88 199 LEU A N 1
ATOM 1542 C CA . LEU A 1 199 ? 16.334 -16.543 -0.459 1.00 88.88 199 LEU A CA 1
ATOM 1543 C C . LEU A 1 199 ? 15.129 -17.346 -0.940 1.00 88.88 199 LEU A C 1
ATOM 1545 O O . LEU A 1 199 ? 15.234 -18.149 -1.870 1.00 88.88 199 LEU A O 1
ATOM 1549 N N . HIS A 1 200 ? 13.972 -17.093 -0.334 1.00 90.31 200 HIS A N 1
ATOM 1550 C CA . HIS A 1 200 ? 12.694 -17.582 -0.833 1.00 90.31 200 HIS A CA 1
ATOM 1551 C C . HIS A 1 200 ? 12.299 -16.806 -2.082 1.00 90.31 200 HIS A C 1
ATOM 1553 O O . HIS A 1 200 ? 12.389 -15.580 -2.116 1.00 90.31 200 HIS A O 1
ATOM 1559 N N . PHE A 1 201 ? 11.851 -17.536 -3.094 1.00 91.06 201 PHE A N 1
ATOM 1560 C CA . PHE A 1 201 ? 11.586 -17.042 -4.430 1.00 91.06 201 PHE A CA 1
ATOM 1561 C C . PHE A 1 201 ? 10.094 -17.159 -4.764 1.00 91.06 201 PHE A C 1
ATOM 1563 O O . PHE A 1 201 ? 9.518 -18.252 -4.791 1.00 91.06 201 PHE A O 1
ATOM 1570 N N . TYR A 1 202 ? 9.498 -16.009 -5.076 1.00 92.81 202 TYR A N 1
ATOM 1571 C CA . TYR A 1 202 ? 8.138 -15.864 -5.577 1.00 92.81 202 TYR A CA 1
ATOM 1572 C C . TYR A 1 202 ? 8.189 -15.193 -6.942 1.00 92.81 202 TYR A C 1
ATOM 1574 O O . TYR A 1 202 ? 8.893 -14.201 -7.108 1.00 92.81 202 TYR A O 1
ATOM 1582 N N . TYR A 1 203 ? 7.443 -15.682 -7.926 1.00 91.44 203 TYR A N 1
ATOM 1583 C CA . TYR A 1 203 ? 7.296 -14.960 -9.188 1.00 91.44 203 TYR A CA 1
ATOM 1584 C C . TYR A 1 203 ? 5.986 -14.165 -9.190 1.00 91.44 203 TYR A C 1
ATOM 1586 O O . TYR A 1 203 ? 4.979 -14.591 -8.622 1.00 91.44 203 TYR A O 1
ATOM 1594 N N . ILE A 1 204 ? 6.003 -13.021 -9.865 1.00 93.31 204 ILE A N 1
ATOM 1595 C CA . ILE A 1 204 ? 4.885 -12.092 -10.001 1.00 93.31 204 ILE A CA 1
ATOM 1596 C C . ILE A 1 204 ? 4.309 -12.232 -11.411 1.00 93.31 204 ILE A C 1
ATOM 1598 O O . ILE A 1 204 ? 5.008 -12.022 -12.405 1.00 93.31 204 ILE A O 1
ATOM 1602 N N . GLN A 1 205 ? 3.029 -12.585 -11.495 1.00 89.81 205 GLN A N 1
ATOM 1603 C CA . GLN A 1 205 ? 2.270 -12.655 -12.741 1.00 89.81 205 GLN A CA 1
ATOM 1604 C C . GLN A 1 205 ? 1.396 -11.415 -12.911 1.00 89.81 205 GLN A C 1
ATOM 1606 O O . GLN A 1 205 ? 0.764 -10.960 -11.961 1.00 89.81 205 GLN A O 1
ATOM 1611 N N . PHE A 1 206 ? 1.328 -10.916 -14.145 1.00 91.81 206 PHE A N 1
ATOM 1612 C CA . PHE A 1 206 ? 0.480 -9.794 -14.535 1.00 91.81 206 PHE A CA 1
ATOM 1613 C C . PHE A 1 206 ? -0.506 -10.240 -15.615 1.00 91.81 206 PHE A C 1
ATOM 1615 O O . PHE A 1 206 ? -0.098 -10.712 -16.676 1.00 91.81 206 PHE A O 1
ATOM 1622 N N . PHE A 1 207 ? -1.798 -10.048 -15.361 1.00 91.00 207 PHE A N 1
ATOM 1623 C CA . PHE A 1 207 ? -2.884 -10.353 -16.288 1.00 91.00 207 PHE A CA 1
ATOM 1624 C C . PHE A 1 207 ? -3.632 -9.060 -16.646 1.00 91.00 207 PHE A C 1
ATOM 1626 O O . PHE A 1 207 ? -4.488 -8.609 -15.876 1.00 91.00 207 PHE A O 1
ATOM 1633 N N . PRO A 1 208 ? -3.297 -8.417 -17.777 1.00 89.31 208 PRO A N 1
ATOM 1634 C CA . PRO A 1 208 ? -3.964 -7.196 -18.211 1.00 89.31 208 PRO A CA 1
ATOM 1635 C C . PRO A 1 208 ? -5.364 -7.467 -18.762 1.00 89.31 208 PRO A C 1
ATOM 1637 O O . PRO A 1 208 ? -5.596 -8.430 -19.495 1.00 89.31 208 PRO A O 1
ATOM 1640 N N . ILE A 1 209 ? -6.297 -6.586 -18.412 1.00 85.31 209 ILE A N 1
ATOM 1641 C CA . ILE A 1 209 ? -7.692 -6.600 -18.844 1.00 85.31 209 ILE A CA 1
ATOM 1642 C C . ILE A 1 209 ? -8.008 -5.212 -19.428 1.00 85.31 209 ILE A C 1
ATOM 1644 O O . ILE A 1 209 ? -8.114 -4.239 -18.667 1.00 85.31 209 ILE A O 1
ATOM 1648 N N . PRO A 1 210 ? -8.167 -5.088 -20.763 1.00 83.31 210 PRO A N 1
ATOM 1649 C CA . PRO A 1 210 ? -8.019 -6.122 -21.802 1.00 83.31 210 PRO A CA 1
ATOM 1650 C C . PRO A 1 210 ? -6.559 -6.571 -21.997 1.00 83.31 210 PRO A C 1
ATOM 1652 O O . PRO A 1 210 ? -5.643 -5.877 -21.572 1.00 83.31 210 PRO A O 1
ATOM 1655 N N . ALA A 1 211 ? -6.335 -7.704 -22.672 1.00 83.06 211 ALA A N 1
ATOM 1656 C CA . ALA A 1 211 ? -4.996 -8.230 -22.963 1.00 83.06 211 ALA A CA 1
ATOM 1657 C C . ALA A 1 211 ? -4.283 -7.429 -24.077 1.00 83.06 211 ALA A C 1
ATOM 1659 O O . ALA A 1 211 ? -4.034 -7.938 -25.167 1.00 83.06 211 ALA A O 1
ATOM 1660 N N . ASP A 1 212 ? -4.011 -6.147 -23.822 1.00 79.94 212 ASP A N 1
ATOM 1661 C CA . ASP A 1 212 ? -3.463 -5.183 -24.785 1.00 79.94 212 ASP A CA 1
ATOM 1662 C C . ASP A 1 212 ? -1.932 -5.057 -24.729 1.00 79.94 212 ASP A C 1
ATOM 1664 O O . ASP A 1 212 ? -1.312 -4.547 -25.665 1.00 79.94 212 ASP A O 1
ATOM 1668 N N . ARG A 1 213 ? -1.307 -5.496 -23.632 1.00 82.00 213 ARG A N 1
ATOM 1669 C CA . ARG A 1 213 ? 0.107 -5.248 -23.334 1.00 82.00 213 ARG A CA 1
ATOM 1670 C C . ARG A 1 213 ? 0.812 -6.489 -22.818 1.00 82.00 213 ARG A C 1
ATOM 1672 O O . ARG A 1 213 ? 0.243 -7.293 -22.087 1.00 82.00 213 ARG A O 1
ATOM 1679 N N . HIS A 1 214 ? 2.093 -6.582 -23.150 1.00 86.56 214 HIS A N 1
ATOM 1680 C CA . HIS A 1 214 ? 2.981 -7.592 -22.599 1.00 86.56 214 HIS A CA 1
ATOM 1681 C C . HIS A 1 214 ? 3.704 -7.025 -21.380 1.00 86.56 214 HIS A C 1
ATOM 1683 O O . HIS A 1 214 ? 4.244 -5.917 -21.407 1.00 86.56 214 HIS A O 1
ATOM 1689 N N . TYR A 1 215 ? 3.706 -7.807 -20.308 1.00 89.50 215 TYR A N 1
ATOM 1690 C CA . TYR A 1 215 ? 4.414 -7.503 -19.077 1.00 89.50 215 TYR A CA 1
ATOM 1691 C C . TYR A 1 215 ? 5.474 -8.568 -18.862 1.00 89.50 215 TYR A C 1
ATOM 1693 O O . TYR A 1 215 ? 5.230 -9.766 -19.007 1.00 89.50 215 TYR A O 1
ATOM 1701 N N . ARG A 1 216 ? 6.674 -8.115 -18.531 1.00 90.06 216 ARG A N 1
ATOM 1702 C CA . ARG A 1 216 ? 7.778 -8.979 -18.162 1.00 90.06 216 ARG A CA 1
ATOM 1703 C C . ARG A 1 216 ? 7.562 -9.514 -16.751 1.00 90.06 216 ARG A C 1
ATOM 1705 O O . ARG A 1 216 ? 7.213 -8.771 -15.839 1.00 90.06 216 ARG A O 1
ATOM 1712 N N . ILE A 1 217 ? 7.830 -10.800 -16.575 1.00 91.69 217 ILE A N 1
ATOM 1713 C CA . ILE A 1 217 ? 7.733 -11.468 -15.278 1.00 91.69 217 ILE A CA 1
ATOM 1714 C C . ILE A 1 217 ? 8.881 -10.986 -14.382 1.00 91.69 217 ILE A C 1
ATOM 1716 O O . ILE A 1 217 ? 10.033 -10.905 -14.820 1.00 91.69 217 ILE A O 1
ATOM 1720 N N . PHE A 1 218 ? 8.557 -10.681 -13.129 1.00 94.12 218 PHE A N 1
ATOM 1721 C CA . PHE A 1 218 ? 9.517 -10.322 -12.086 1.00 94.12 218 PHE A CA 1
ATOM 1722 C C . PHE A 1 218 ? 9.451 -11.317 -10.932 1.00 94.12 218 PHE A C 1
ATOM 1724 O O . PHE A 1 218 ? 8.406 -11.904 -10.669 1.00 94.12 218 PHE A O 1
ATOM 1731 N N . GLY A 1 219 ? 10.577 -11.513 -10.260 1.00 92.94 219 GLY A N 1
ATOM 1732 C CA . GLY A 1 219 ? 10.710 -12.325 -9.062 1.00 92.94 219 GLY A CA 1
ATOM 1733 C C . GLY A 1 219 ? 10.895 -11.460 -7.841 1.00 92.94 219 GLY A C 1
ATOM 1734 O O . GLY A 1 219 ? 11.722 -10.554 -7.878 1.00 92.94 219 GLY A O 1
ATOM 1735 N N . LEU A 1 220 ? 10.160 -11.774 -6.784 1.00 94.38 220 LEU A N 1
ATOM 1736 C CA . LEU A 1 220 ? 10.376 -11.283 -5.437 1.00 94.38 220 LEU A CA 1
ATOM 1737 C C . LEU A 1 220 ? 11.220 -12.304 -4.667 1.00 94.38 220 LEU A C 1
ATOM 1739 O O . LEU A 1 220 ? 10.846 -13.474 -4.556 1.00 94.38 220 LEU A O 1
ATOM 1743 N N . PHE A 1 221 ? 12.342 -11.841 -4.123 1.00 91.69 221 PHE A N 1
ATOM 1744 C CA . PHE A 1 221 ? 13.237 -12.636 -3.291 1.00 91.69 221 PHE A CA 1
ATOM 1745 C C . PHE A 1 221 ? 13.301 -12.045 -1.886 1.00 91.69 221 PHE A C 1
ATOM 1747 O O . PHE A 1 221 ? 13.637 -10.871 -1.719 1.00 91.69 221 PHE A O 1
ATOM 1754 N N . VAL A 1 222 ? 12.986 -12.859 -0.882 1.00 90.50 222 VAL A N 1
ATOM 1755 C CA . VAL A 1 222 ? 12.903 -12.461 0.533 1.00 90.50 222 VAL A CA 1
ATOM 1756 C C . VAL A 1 222 ? 13.639 -13.466 1.419 1.00 90.50 222 VAL A C 1
ATOM 1758 O O . VAL A 1 222 ? 13.778 -14.633 1.056 1.00 90.50 222 VAL A O 1
ATOM 1761 N N . ILE A 1 223 ? 14.143 -13.015 2.573 1.00 86.00 223 ILE A N 1
ATOM 1762 C CA . ILE A 1 223 ? 14.904 -13.871 3.506 1.00 86.00 223 ILE A CA 1
ATOM 1763 C C . ILE A 1 223 ? 13.986 -14.893 4.174 1.00 86.00 223 ILE A C 1
ATOM 1765 O O . ILE A 1 223 ? 14.330 -16.065 4.268 1.00 86.00 223 ILE A O 1
ATOM 1769 N N . ASN A 1 224 ? 12.820 -14.438 4.627 1.00 86.00 224 ASN A N 1
ATOM 1770 C CA . ASN A 1 224 ? 11.839 -15.260 5.319 1.00 86.00 224 ASN A CA 1
ATOM 1771 C C . ASN A 1 224 ? 10.680 -15.601 4.371 1.00 86.00 224 ASN A C 1
ATOM 1773 O O . ASN A 1 224 ? 10.325 -14.768 3.531 1.00 86.00 224 ASN A O 1
ATOM 1777 N N . PRO A 1 225 ? 10.073 -16.794 4.484 1.00 89.50 225 PRO A N 1
ATOM 1778 C CA . PRO A 1 225 ? 8.923 -17.151 3.666 1.00 89.50 225 PRO A CA 1
ATOM 1779 C C . PRO A 1 225 ? 7.731 -16.238 3.972 1.00 89.50 225 PRO A C 1
ATOM 1781 O O . PRO A 1 225 ? 7.518 -15.831 5.116 1.00 89.50 225 PRO A O 1
ATOM 1784 N N . LEU A 1 226 ? 6.943 -15.930 2.943 1.00 90.69 226 LEU A N 1
ATOM 1785 C CA . LEU A 1 226 ? 5.706 -15.181 3.092 1.00 90.69 226 LEU A CA 1
ATOM 1786 C C . LEU A 1 226 ? 4.640 -16.081 3.746 1.00 90.69 226 LEU A C 1
ATOM 1788 O O . LEU A 1 226 ? 4.623 -17.290 3.507 1.00 90.69 226 LEU A O 1
ATOM 1792 N N . PRO A 1 227 ? 3.725 -15.530 4.560 1.00 90.44 227 PRO A N 1
ATOM 1793 C CA . PRO A 1 227 ? 2.630 -16.309 5.124 1.00 90.44 227 PRO A CA 1
ATOM 1794 C C . PRO A 1 227 ? 1.682 -16.808 4.025 1.00 90.44 227 PRO A C 1
ATOM 1796 O O . PRO A 1 227 ? 1.478 -16.130 3.017 1.00 90.44 227 PRO A O 1
ATOM 1799 N N . MET A 1 228 ? 1.009 -17.942 4.252 1.00 87.69 228 MET A N 1
ATOM 1800 C CA . MET A 1 228 ? 0.103 -18.555 3.260 1.00 87.69 228 MET A CA 1
ATOM 1801 C C . MET A 1 228 ? -1.015 -17.617 2.767 1.00 87.69 228 MET A C 1
ATOM 1803 O O . MET A 1 228 ? -1.501 -17.767 1.648 1.00 87.69 228 MET A O 1
ATOM 1807 N N . GLU A 1 229 ? -1.464 -16.669 3.596 1.00 87.38 229 GLU A N 1
ATOM 1808 C CA . GLU A 1 229 ? -2.457 -15.661 3.195 1.00 87.38 229 GLU A CA 1
ATOM 1809 C C . GLU A 1 229 ? -1.865 -14.612 2.238 1.00 87.38 229 GLU A C 1
ATOM 1811 O O . GLU A 1 229 ? -2.551 -14.191 1.310 1.00 87.38 229 GLU A O 1
ATOM 1816 N N . ALA A 1 230 ? -0.588 -14.250 2.399 1.00 89.38 230 ALA A N 1
ATOM 1817 C CA . ALA A 1 230 ? 0.114 -13.326 1.508 1.00 89.38 230 ALA A CA 1
ATOM 1818 C C . ALA A 1 230 ? 0.471 -13.967 0.157 1.00 89.38 230 ALA A C 1
ATOM 1820 O O . ALA A 1 230 ? 0.494 -13.281 -0.861 1.00 89.38 230 ALA A O 1
ATOM 1821 N N . GLU A 1 231 ? 0.691 -15.284 0.113 1.00 88.19 231 GLU A N 1
ATOM 1822 C CA . GLU A 1 231 ? 0.880 -16.011 -1.153 1.00 88.19 231 GLU A CA 1
ATOM 1823 C C . GLU A 1 231 ? -0.376 -16.005 -2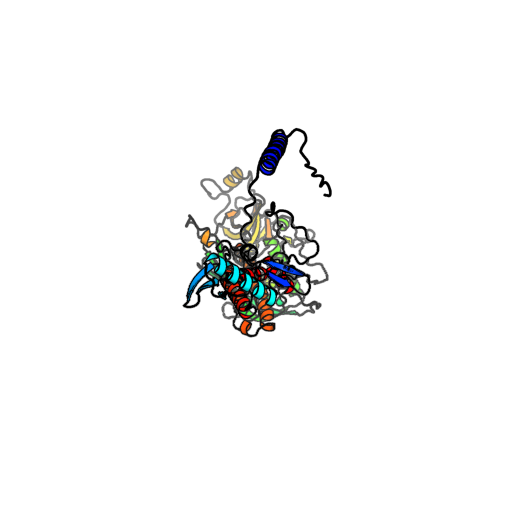.034 1.00 88.19 231 GLU A C 1
ATOM 1825 O O . GLU A 1 231 ? -0.278 -16.073 -3.255 1.00 88.19 231 GLU A O 1
ATOM 1830 N N . LYS A 1 232 ? -1.562 -15.901 -1.425 1.00 88.88 232 LYS A N 1
ATOM 1831 C CA . LYS A 1 232 ? -2.850 -15.807 -2.128 1.00 88.88 232 LYS A CA 1
ATOM 1832 C C . LYS A 1 232 ? -3.219 -14.372 -2.506 1.00 88.88 232 LYS A C 1
ATOM 1834 O O . LYS A 1 232 ? -4.356 -14.130 -2.904 1.00 88.88 232 LYS A O 1
ATOM 1839 N N . LEU A 1 233 ? -2.298 -13.421 -2.345 1.00 89.44 233 LEU A N 1
ATOM 1840 C CA . LEU A 1 233 ? -2.542 -12.025 -2.668 1.00 89.44 233 LEU A CA 1
ATOM 1841 C C . LEU A 1 233 ? -2.854 -11.876 -4.163 1.00 89.44 233 LEU A C 1
ATOM 1843 O O . LEU A 1 233 ? -2.009 -12.134 -5.022 1.00 89.44 233 LEU A O 1
ATOM 1847 N N . GLU A 1 234 ? -4.056 -11.386 -4.446 1.00 90.75 234 GLU A N 1
ATOM 1848 C CA . GLU A 1 234 ? -4.473 -10.906 -5.758 1.00 90.75 234 GLU A CA 1
ATOM 1849 C C . GLU A 1 234 ? -4.787 -9.413 -5.651 1.00 90.75 234 GLU A C 1
ATOM 1851 O O . GLU A 1 234 ? -5.543 -8.985 -4.776 1.00 90.75 234 GLU A O 1
ATOM 1856 N N . VAL A 1 235 ? -4.183 -8.612 -6.529 1.00 91.75 235 VAL A N 1
ATOM 1857 C CA . VAL A 1 235 ? -4.328 -7.153 -6.530 1.00 91.75 235 VAL A CA 1
ATOM 1858 C C . VAL A 1 235 ? -4.809 -6.689 -7.891 1.00 91.75 235 VAL A C 1
ATOM 1860 O O . VAL A 1 235 ? -4.163 -6.941 -8.908 1.00 91.75 235 VAL A O 1
ATOM 1863 N N . ASP A 1 236 ? -5.911 -5.950 -7.902 1.00 91.69 236 ASP A N 1
ATOM 1864 C CA . ASP A 1 236 ? -6.362 -5.221 -9.080 1.00 91.69 236 ASP A CA 1
ATOM 1865 C C . ASP A 1 236 ? -5.627 -3.872 -9.139 1.00 91.69 236 ASP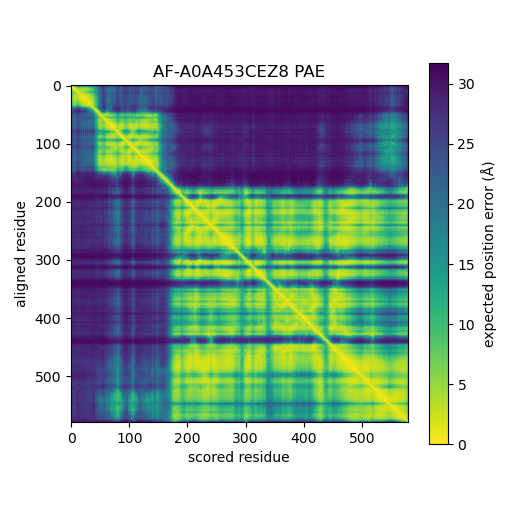 A C 1
ATOM 1867 O O . ASP A 1 236 ? -5.837 -3.001 -8.298 1.00 91.69 236 ASP A O 1
ATOM 1871 N N . LEU A 1 237 ? -4.745 -3.692 -10.126 1.00 90.31 237 LEU A N 1
ATOM 1872 C CA . LEU A 1 237 ? -4.028 -2.435 -10.349 1.00 90.31 237 LEU A CA 1
ATOM 1873 C C . LEU A 1 237 ? -4.751 -1.598 -11.404 1.00 90.31 237 LEU A C 1
ATOM 1875 O O . LEU A 1 237 ? -4.886 -2.008 -12.561 1.00 90.31 237 LEU A O 1
ATOM 1879 N N . HIS A 1 238 ? -5.195 -0.407 -11.012 1.00 87.44 238 HIS A N 1
ATOM 1880 C CA . HIS A 1 238 ? -6.008 0.485 -11.830 1.00 87.44 238 HIS A CA 1
ATOM 1881 C C . HIS A 1 238 ? -5.144 1.457 -12.626 1.00 87.44 238 HIS A C 1
ATOM 1883 O O . HIS A 1 238 ? -4.588 2.428 -12.110 1.00 87.44 238 HIS A O 1
ATOM 1889 N N . LEU A 1 239 ? -5.061 1.209 -13.929 1.00 83.44 239 LEU A N 1
ATOM 1890 C CA . LEU A 1 239 ? -4.421 2.098 -14.885 1.00 83.44 239 LEU A CA 1
ATOM 1891 C C . LEU A 1 239 ? -5.419 3.145 -15.401 1.00 83.44 239 LEU A C 1
ATOM 1893 O O . LEU A 1 239 ? -6.639 3.007 -15.301 1.00 83.44 239 LEU A O 1
ATOM 1897 N N . ALA A 1 240 ? -4.888 4.205 -16.010 1.00 75.25 240 ALA A N 1
ATOM 1898 C CA . ALA A 1 240 ? -5.707 5.240 -16.631 1.00 75.25 240 ALA A CA 1
ATOM 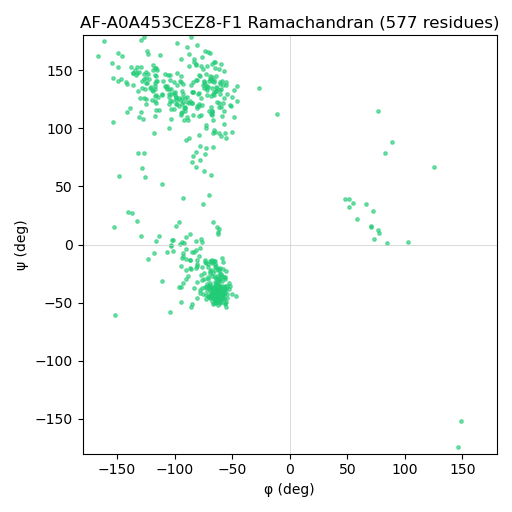1899 C C . ALA A 1 240 ? -6.657 4.667 -17.701 1.00 75.25 240 ALA A C 1
ATOM 1901 O O . ALA A 1 240 ? -6.310 3.718 -18.419 1.00 75.25 240 ALA A O 1
ATOM 1902 N N . ARG A 1 241 ? -7.813 5.332 -17.856 1.00 73.44 241 ARG A N 1
ATOM 1903 C CA . ARG A 1 241 ? -8.854 5.023 -18.856 1.00 73.44 241 ARG A CA 1
ATOM 1904 C C . ARG A 1 241 ? -9.544 3.664 -18.632 1.00 73.44 241 ARG A C 1
ATOM 1906 O O . ARG A 1 241 ? -9.877 2.980 -19.592 1.00 73.44 241 ARG A O 1
ATOM 1913 N N . GLY A 1 242 ? -9.728 3.263 -17.370 1.00 71.12 242 GLY A N 1
ATOM 1914 C CA . GLY A 1 242 ? -10.512 2.076 -16.991 1.00 71.12 242 GLY A CA 1
ATOM 1915 C C . GLY A 1 242 ? -9.821 0.723 -17.205 1.00 71.12 242 GLY A C 1
ATOM 1916 O O . GLY A 1 242 ? -10.478 -0.312 -17.128 1.00 71.12 242 GLY A O 1
ATOM 1917 N N . ARG A 1 243 ? -8.508 0.706 -17.470 1.00 80.94 243 ARG A N 1
ATOM 1918 C CA . ARG A 1 243 ? -7.728 -0.534 -17.615 1.00 80.94 243 ARG A CA 1
ATOM 1919 C C . ARG A 1 243 ? -7.349 -1.107 -16.258 1.00 80.94 243 ARG A C 1
ATOM 1921 O O . ARG A 1 243 ? -6.974 -0.361 -15.355 1.00 80.94 243 ARG A O 1
ATOM 1928 N N . ILE A 1 244 ? -7.388 -2.430 -16.138 1.00 87.69 244 ILE A N 1
ATOM 1929 C CA . ILE A 1 244 ? -7.033 -3.133 -14.902 1.00 87.69 244 ILE A CA 1
ATOM 1930 C C . ILE A 1 244 ? -5.965 -4.170 -15.222 1.00 87.69 244 ILE A C 1
ATOM 1932 O O . ILE A 1 244 ? -6.093 -4.913 -16.191 1.00 87.69 244 ILE A O 1
ATOM 1936 N N . VAL A 1 245 ? -4.915 -4.235 -14.409 1.00 90.94 245 VAL A N 1
ATOM 1937 C CA . VAL A 1 245 ? -3.946 -5.332 -14.450 1.00 90.94 245 VAL A CA 1
ATOM 1938 C C . VAL A 1 245 ? -4.063 -6.105 -13.155 1.00 90.94 245 VAL A C 1
ATOM 1940 O O . VAL A 1 245 ? -3.781 -5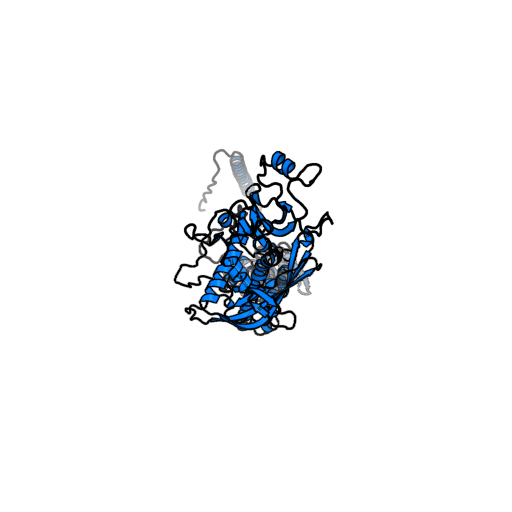.564 -12.090 1.00 90.94 245 VAL A O 1
ATOM 1943 N N . LYS A 1 246 ? -4.473 -7.369 -13.246 1.00 92.44 246 LYS A N 1
ATOM 1944 C CA . LYS A 1 246 ? -4.481 -8.254 -12.085 1.00 92.44 246 LYS A CA 1
ATOM 1945 C C . LYS A 1 246 ? -3.069 -8.749 -11.837 1.00 92.44 246 LYS A C 1
ATOM 1947 O O . LYS A 1 246 ? -2.467 -9.351 -12.727 1.00 92.44 246 LYS A O 1
ATOM 1952 N N . ALA A 1 247 ? -2.542 -8.474 -10.657 1.00 93.69 247 ALA A N 1
ATOM 1953 C CA . ALA A 1 247 ? -1.241 -8.939 -10.218 1.00 93.69 247 ALA A CA 1
ATOM 1954 C C . ALA A 1 247 ? -1.412 -10.016 -9.146 1.00 93.69 247 ALA A C 1
ATOM 1956 O O . ALA A 1 247 ? -2.233 -9.871 -8.242 1.00 93.69 247 ALA A O 1
ATOM 1957 N N . GLY A 1 248 ? -0.632 -11.086 -9.248 1.00 91.06 248 GLY A N 1
ATOM 1958 C CA . GLY A 1 248 ? -0.609 -12.163 -8.263 1.00 91.06 248 GLY A CA 1
ATOM 1959 C C . GLY A 1 248 ? 0.790 -12.740 -8.115 1.00 91.06 248 GLY A C 1
ATOM 1960 O O . GLY A 1 248 ? 1.648 -12.545 -8.980 1.00 91.06 248 GLY A O 1
ATOM 1961 N N . MET A 1 249 ? 1.020 -13.453 -7.018 1.00 92.06 249 MET A N 1
ATOM 1962 C CA . MET A 1 249 ? 2.316 -14.052 -6.700 1.00 92.06 249 MET A CA 1
ATOM 1963 C C . MET A 1 249 ? 2.177 -15.553 -6.508 1.00 92.06 249 MET A C 1
ATOM 1965 O O . MET A 1 249 ? 1.157 -16.019 -6.013 1.00 92.06 249 MET A O 1
ATOM 1969 N N . LYS A 1 250 ? 3.204 -16.321 -6.880 1.00 88.81 250 LYS A N 1
ATOM 1970 C CA . LYS A 1 250 ? 3.276 -17.745 -6.530 1.00 88.81 250 LYS A CA 1
ATOM 1971 C C . LYS A 1 250 ? 4.668 -18.115 -6.049 1.00 88.81 250 LYS A C 1
ATOM 1973 O O . LYS A 1 250 ? 5.664 -17.693 -6.637 1.00 88.81 250 LYS A O 1
ATOM 1978 N N . HIS A 1 251 ? 4.715 -18.914 -4.989 1.00 89.94 251 HIS A N 1
ATOM 1979 C CA . HIS A 1 251 ? 5.950 -19.462 -4.444 1.00 89.94 251 HIS A CA 1
ATOM 1980 C C . HIS A 1 251 ? 6.513 -20.547 -5.368 1.00 89.94 251 HIS A C 1
ATOM 1982 O O . HIS A 1 251 ? 5.776 -21.436 -5.797 1.00 89.94 251 HIS A O 1
ATOM 1988 N N . LEU A 1 252 ? 7.815 -20.485 -5.655 1.00 86.19 252 LEU A N 1
ATOM 1989 C CA . LEU A 1 252 ? 8.508 -21.498 -6.456 1.00 86.19 252 LEU A CA 1
ATOM 1990 C C . LEU A 1 252 ? 9.498 -22.332 -5.631 1.00 86.19 252 LEU A C 1
ATOM 1992 O O . LEU A 1 252 ? 9.697 -23.508 -5.927 1.00 86.19 252 LEU A O 1
ATOM 1996 N N . GLY A 1 253 ? 10.113 -21.752 -4.596 1.00 87.06 253 GLY A N 1
ATOM 1997 C CA . GLY A 1 253 ? 11.083 -22.443 -3.747 1.00 87.06 253 GLY A CA 1
ATOM 1998 C C . GLY A 1 253 ? 12.150 -21.511 -3.184 1.00 87.06 253 GLY A C 1
ATOM 1999 O O . GLY A 1 253 ? 11.921 -20.320 -3.002 1.00 87.06 253 GLY A O 1
ATOM 2000 N N . THR A 1 254 ? 13.336 -22.055 -2.922 1.00 88.62 254 THR A N 1
ATOM 2001 C CA . THR A 1 254 ? 14.497 -21.308 -2.416 1.00 88.62 254 THR A CA 1
ATOM 2002 C C . THR A 1 254 ? 15.641 -21.329 -3.419 1.00 88.62 254 THR A C 1
ATOM 2004 O O . THR A 1 254 ? 15.913 -22.369 -4.019 1.00 88.62 254 THR A O 1
ATOM 2007 N N . ILE A 1 255 ? 16.345 -20.209 -3.558 1.00 89.19 255 ILE A N 1
ATOM 2008 C CA . ILE A 1 255 ? 17.517 -20.067 -4.424 1.00 89.19 255 ILE A CA 1
ATOM 2009 C C . ILE A 1 255 ? 18.691 -19.484 -3.631 1.00 89.19 255 ILE A C 1
ATOM 2011 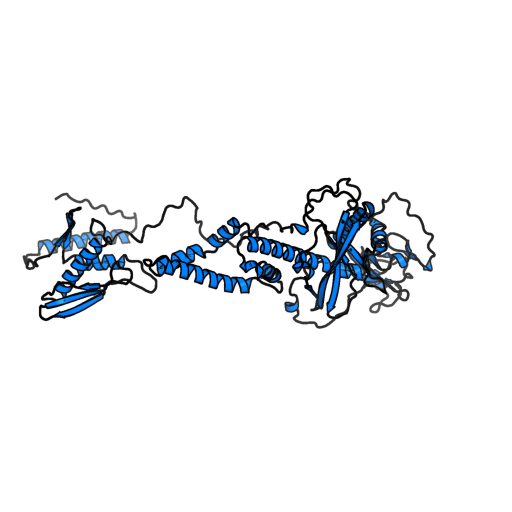O O . ILE A 1 255 ? 18.504 -18.606 -2.789 1.00 89.19 255 ILE A O 1
ATOM 2015 N N . SER A 1 256 ? 19.901 -19.976 -3.889 1.00 88.06 256 SER A N 1
ATOM 2016 C CA . SER A 1 256 ? 21.131 -19.477 -3.274 1.00 88.06 256 SER A CA 1
ATOM 2017 C C . SER A 1 256 ? 21.779 -18.410 -4.154 1.00 88.06 256 SER A C 1
ATOM 2019 O O . SER A 1 256 ? 22.016 -18.671 -5.335 1.00 88.06 256 SER A O 1
ATOM 2021 N N . PHE A 1 257 ? 22.120 -17.260 -3.580 1.00 87.31 257 PHE A N 1
ATOM 2022 C CA . PHE A 1 257 ? 22.898 -16.217 -4.245 1.00 87.31 257 PHE A CA 1
ATOM 2023 C C . PHE A 1 257 ? 24.339 -16.203 -3.725 1.00 87.31 257 PHE A C 1
ATOM 2025 O O . PHE A 1 257 ? 24.570 -16.232 -2.512 1.00 87.31 257 PHE A O 1
ATOM 2032 N N . ASP A 1 258 ? 25.300 -16.130 -4.644 1.00 87.62 258 ASP A N 1
ATOM 2033 C CA . ASP A 1 258 ? 26.699 -15.829 -4.326 1.00 87.62 258 ASP A CA 1
ATOM 2034 C C . ASP A 1 258 ? 26.921 -14.310 -4.147 1.00 87.62 258 ASP A C 1
ATOM 2036 O O . ASP A 1 258 ? 26.023 -13.495 -4.381 1.00 87.62 258 ASP A O 1
ATOM 2040 N N . GLU A 1 259 ? 28.111 -13.914 -3.693 1.00 84.81 259 GLU A N 1
ATOM 2041 C CA . GLU A 1 259 ? 28.435 -12.507 -3.415 1.00 84.81 259 GLU A CA 1
ATOM 2042 C C . GLU A 1 259 ? 28.345 -11.622 -4.673 1.00 84.81 259 GLU A C 1
ATOM 2044 O O . GLU A 1 259 ? 27.796 -10.517 -4.627 1.00 84.81 259 GLU A O 1
ATOM 2049 N N . GLU A 1 260 ? 28.800 -12.129 -5.823 1.00 86.44 260 GLU A N 1
ATOM 2050 C CA . GLU A 1 260 ? 28.746 -11.412 -7.102 1.00 86.44 260 GLU A CA 1
ATOM 2051 C C . GLU A 1 260 ? 27.299 -11.211 -7.578 1.00 86.44 260 GLU A C 1
ATOM 2053 O O . GLU A 1 260 ? 26.904 -10.110 -7.966 1.00 86.44 260 GLU A O 1
ATOM 2058 N N . GLN A 1 261 ? 26.476 -12.257 -7.520 1.00 88.75 261 GLN A N 1
ATOM 2059 C CA . GLN A 1 261 ? 25.059 -12.243 -7.870 1.00 88.75 261 GLN A CA 1
ATOM 2060 C C . GLN A 1 261 ? 24.273 -11.318 -6.949 1.00 88.75 261 GLN A C 1
ATOM 2062 O O . GLN A 1 261 ? 23.418 -10.572 -7.430 1.00 88.75 261 GLN A O 1
ATOM 2067 N N . MET A 1 262 ? 24.578 -11.316 -5.648 1.00 87.19 262 MET A N 1
ATOM 2068 C CA . MET A 1 262 ? 23.989 -10.375 -4.694 1.00 87.19 262 MET A CA 1
ATOM 2069 C C . MET A 1 262 ? 24.328 -8.929 -5.053 1.00 87.19 262 MET A C 1
ATOM 2071 O O . MET A 1 262 ? 23.444 -8.070 -5.031 1.00 87.19 262 MET A O 1
ATOM 2075 N N . MET A 1 263 ? 25.583 -8.651 -5.407 1.00 84.56 263 MET A N 1
ATOM 2076 C CA . MET A 1 263 ? 26.014 -7.313 -5.808 1.00 84.56 263 MET A CA 1
ATOM 2077 C C . MET A 1 263 ? 25.322 -6.868 -7.106 1.00 84.56 263 MET A C 1
ATOM 2079 O O . MET A 1 263 ? 24.767 -5.771 -7.171 1.00 84.56 263 MET A O 1
ATOM 2083 N N . LEU A 1 264 ? 25.268 -7.742 -8.118 1.00 89.12 264 LEU A N 1
ATOM 2084 C CA . LEU A 1 264 ? 24.572 -7.475 -9.381 1.00 89.12 264 LEU A CA 1
ATOM 2085 C C . LEU A 1 264 ? 23.074 -7.230 -9.171 1.00 89.12 264 LEU A C 1
ATOM 2087 O O . LEU A 1 264 ? 22.519 -6.296 -9.749 1.00 89.12 264 LEU A O 1
ATOM 2091 N N . ALA A 1 265 ? 22.417 -8.040 -8.340 1.00 90.06 265 ALA A N 1
ATOM 2092 C CA . ALA A 1 265 ? 20.997 -7.898 -8.042 1.00 90.06 265 ALA A CA 1
ATOM 2093 C C . ALA A 1 265 ? 20.681 -6.550 -7.375 1.00 90.06 265 ALA A C 1
ATOM 2095 O O . ALA A 1 265 ? 19.743 -5.864 -7.783 1.00 90.06 265 ALA A O 1
ATOM 2096 N N . ARG A 1 266 ? 21.498 -6.137 -6.398 1.00 86.75 266 ARG A N 1
ATOM 2097 C CA . ARG A 1 266 ? 21.352 -4.839 -5.720 1.00 86.75 266 ARG A CA 1
ATOM 2098 C C . ARG A 1 266 ? 21.559 -3.673 -6.666 1.00 86.75 266 ARG A C 1
ATOM 2100 O O . ARG A 1 266 ? 20.705 -2.797 -6.730 1.00 86.75 266 ARG A O 1
ATOM 2107 N N . ASN A 1 267 ? 22.652 -3.693 -7.425 1.00 87.94 267 ASN A N 1
ATOM 2108 C CA . ASN A 1 267 ? 22.969 -2.628 -8.370 1.00 87.94 267 ASN A CA 1
ATOM 2109 C C . ASN A 1 267 ? 21.867 -2.493 -9.426 1.00 87.94 267 ASN A C 1
ATOM 2111 O O . ASN A 1 267 ? 21.515 -1.386 -9.822 1.00 87.94 267 ASN A O 1
ATOM 2115 N N . PHE A 1 268 ? 21.287 -3.613 -9.867 1.00 91.12 268 PHE A N 1
ATOM 2116 C CA . PHE A 1 268 ? 20.160 -3.597 -10.794 1.00 91.12 268 PHE A CA 1
ATOM 2117 C C . PHE A 1 268 ? 18.903 -2.992 -10.170 1.00 91.12 268 PHE A C 1
ATOM 2119 O O . PHE A 1 268 ? 18.243 -2.174 -10.813 1.00 91.12 268 PHE A O 1
ATOM 2126 N N . GLN A 1 269 ? 18.584 -3.365 -8.928 1.00 90.94 269 GLN A N 1
ATOM 2127 C CA . GLN A 1 269 ? 17.439 -2.810 -8.215 1.00 90.94 269 GLN A CA 1
ATOM 2128 C C . GLN A 1 269 ? 17.580 -1.313 -7.959 1.00 90.94 269 GLN A C 1
ATOM 2130 O O . GLN A 1 269 ? 16.668 -0.548 -8.265 1.00 90.94 269 GLN A O 1
ATOM 2135 N N . GLU A 1 270 ? 18.741 -0.886 -7.467 1.00 87.19 270 GLU A N 1
ATOM 2136 C CA . GLU A 1 270 ? 19.070 0.525 -7.279 1.00 87.19 270 GLU A CA 1
ATOM 2137 C C . GLU A 1 270 ? 18.959 1.292 -8.601 1.00 87.19 270 GLU A C 1
ATOM 2139 O O . GLU A 1 270 ? 18.317 2.339 -8.654 1.00 87.19 270 GLU A O 1
ATOM 2144 N N . MET A 1 271 ? 19.520 0.741 -9.684 1.00 89.44 271 MET A N 1
ATOM 2145 C CA . MET A 1 271 ? 19.465 1.351 -11.009 1.00 89.44 271 MET A CA 1
ATOM 2146 C C . MET A 1 271 ? 18.027 1.623 -11.442 1.00 89.44 271 MET A C 1
ATOM 2148 O O . MET A 1 271 ? 17.714 2.761 -11.792 1.00 89.44 271 MET A O 1
ATOM 2152 N N . PHE A 1 272 ? 17.141 0.619 -11.414 1.00 88.75 272 PHE A N 1
ATOM 2153 C CA . PHE A 1 272 ? 15.783 0.859 -11.893 1.00 88.75 272 PHE A CA 1
ATOM 2154 C C . PHE A 1 272 ? 15.011 1.772 -10.938 1.00 88.75 272 PHE A C 1
ATOM 2156 O O . PHE A 1 272 ? 14.265 2.617 -11.417 1.00 88.75 272 PHE A O 1
ATOM 2163 N N . LEU A 1 273 ? 15.201 1.675 -9.617 1.00 88.56 273 LEU A N 1
ATOM 2164 C CA . LEU A 1 273 ? 14.533 2.566 -8.663 1.00 88.56 273 LEU A CA 1
ATOM 2165 C C . LEU A 1 273 ? 14.935 4.029 -8.882 1.00 88.56 273 LEU A C 1
ATOM 2167 O O . LEU A 1 273 ? 14.052 4.884 -8.954 1.00 88.56 273 LEU A O 1
ATOM 2171 N N . LYS A 1 274 ? 16.226 4.308 -9.109 1.00 86.31 274 LYS A N 1
ATOM 2172 C CA . LYS A 1 274 ? 16.706 5.649 -9.476 1.00 86.31 274 LYS A CA 1
ATOM 2173 C C . LYS A 1 274 ? 16.129 6.119 -10.814 1.00 86.31 274 LYS A C 1
ATOM 2175 O O . LYS A 1 274 ? 15.753 7.277 -10.946 1.00 86.31 274 LYS A O 1
ATOM 2180 N N . VAL A 1 275 ? 15.987 5.237 -11.808 1.00 85.94 275 VAL A N 1
ATOM 2181 C CA . VAL A 1 275 ? 15.323 5.585 -13.085 1.00 85.94 275 VAL A CA 1
ATOM 2182 C C . VAL A 1 275 ? 13.860 5.980 -12.868 1.00 85.94 275 VAL A C 1
ATOM 2184 O O . VAL A 1 275 ? 13.335 6.834 -13.583 1.00 85.94 275 VAL A O 1
ATOM 2187 N N . LEU A 1 276 ? 13.178 5.364 -11.903 1.00 84.25 276 LEU A N 1
ATOM 2188 C CA . LEU A 1 276 ? 11.772 5.646 -11.633 1.00 84.25 276 LEU A CA 1
ATOM 2189 C C . LEU A 1 276 ? 11.568 6.917 -10.799 1.00 84.25 276 LEU A C 1
ATOM 2191 O O . LEU A 1 276 ? 10.707 7.724 -11.171 1.00 84.25 276 LEU A O 1
ATOM 2195 N N . LEU A 1 277 ? 12.348 7.077 -9.723 1.00 82.94 277 LEU A N 1
ATOM 2196 C CA . LEU A 1 277 ? 12.215 8.126 -8.705 1.00 82.94 277 LEU A CA 1
ATOM 2197 C C . LEU A 1 277 ? 13.117 9.344 -8.982 1.00 82.94 277 LEU A C 1
ATOM 2199 O O . LEU A 1 277 ? 12.617 10.464 -9.059 1.00 82.94 277 LEU A O 1
ATOM 2203 N N . ASP A 1 278 ? 14.407 9.127 -9.249 1.00 81.94 278 ASP A N 1
ATOM 2204 C CA . ASP A 1 278 ? 15.461 10.157 -9.297 1.00 81.94 278 ASP A CA 1
ATOM 2205 C C . ASP A 1 278 ? 15.987 10.405 -10.724 1.00 81.94 278 ASP A C 1
ATOM 2207 O O . ASP A 1 278 ? 17.183 10.399 -11.021 1.00 81.94 278 ASP A O 1
ATOM 2211 N N . ARG A 1 279 ? 15.063 10.655 -11.658 1.00 80.44 279 ARG A N 1
ATOM 2212 C CA . ARG A 1 279 ? 15.355 10.811 -13.103 1.00 80.44 279 ARG A CA 1
ATOM 2213 C C . ARG A 1 279 ? 16.378 11.896 -13.427 1.00 80.44 279 ARG A C 1
ATOM 2215 O O . ARG A 1 279 ? 17.035 11.831 -14.465 1.00 80.44 279 ARG A O 1
ATOM 2222 N N . SER A 1 280 ? 16.479 12.916 -12.580 1.00 75.12 280 SER A N 1
ATOM 2223 C CA . SER A 1 280 ? 17.426 14.019 -12.743 1.00 75.12 280 SER A CA 1
ATOM 2224 C C . SER A 1 280 ? 18.877 13.542 -12.710 1.00 75.12 280 SER A C 1
ATOM 2226 O O . SER A 1 280 ? 19.691 14.100 -13.443 1.00 75.12 280 SER A O 1
ATOM 2228 N N . GLU A 1 281 ? 19.205 12.484 -11.962 1.00 75.19 281 GLU A N 1
ATOM 2229 C CA . GLU A 1 281 ? 20.570 11.943 -11.903 1.00 75.19 281 GLU A CA 1
ATOM 2230 C C . GLU A 1 281 ? 21.039 11.444 -13.277 1.00 75.19 281 GLU A C 1
ATOM 2232 O O . GLU A 1 281 ? 22.172 11.686 -13.687 1.00 75.19 281 GLU A O 1
ATOM 2237 N N . PHE A 1 282 ? 20.129 10.854 -14.057 1.00 75.38 282 PHE A N 1
ATOM 2238 C CA . PHE A 1 282 ? 20.419 10.334 -15.396 1.00 75.38 282 PHE A CA 1
ATOM 2239 C C . PHE A 1 282 ? 20.504 11.411 -16.483 1.00 75.38 282 PHE A C 1
ATOM 2241 O O . PHE A 1 282 ? 20.793 11.093 -17.638 1.00 75.38 282 PHE A O 1
ATOM 2248 N N . THR A 1 283 ? 20.264 12.685 -16.156 1.00 65.50 283 THR A N 1
ATOM 2249 C CA . THR A 1 283 ? 20.509 13.784 -17.107 1.00 65.50 283 THR A CA 1
ATOM 2250 C C . THR A 1 283 ? 22.004 14.015 -17.320 1.00 65.50 283 THR A C 1
ATOM 2252 O O . THR A 1 283 ? 22.420 14.370 -18.425 1.00 65.50 283 THR A O 1
ATOM 2255 N N . VAL A 1 284 ? 22.817 13.728 -16.300 1.00 69.50 284 VAL A N 1
ATOM 2256 C CA . VAL A 1 284 ? 24.278 13.823 -16.341 1.00 69.50 284 VAL A CA 1
ATOM 2257 C C . VAL A 1 284 ? 24.859 12.629 -17.116 1.00 69.50 284 VAL A C 1
ATOM 2259 O O . VAL A 1 284 ? 24.189 11.622 -17.363 1.00 69.50 284 VAL A O 1
ATOM 2262 N N . SER A 1 285 ? 26.102 12.751 -17.579 1.00 58.75 285 SER A N 1
ATOM 2263 C CA . SER A 1 285 ? 26.785 11.710 -18.360 1.00 58.75 285 SER A CA 1
ATOM 2264 C C . SER A 1 285 ? 27.214 10.490 -17.536 1.00 58.75 285 SER A C 1
ATOM 2266 O O . SER A 1 285 ? 27.511 9.457 -18.125 1.00 58.75 285 SER A O 1
ATOM 2268 N N . HIS A 1 286 ? 27.241 10.591 -16.204 1.00 58.28 286 HIS A N 1
ATOM 2269 C CA . HIS A 1 286 ? 27.687 9.521 -15.314 1.00 58.28 286 HIS A CA 1
ATOM 2270 C C . HIS A 1 286 ? 26.828 9.454 -14.049 1.00 58.28 286 HIS A C 1
ATOM 2272 O O . HIS A 1 286 ? 26.536 10.492 -13.453 1.00 58.28 286 HIS A O 1
ATOM 2278 N N . VAL A 1 287 ? 26.476 8.239 -13.624 1.00 69.44 287 VAL A N 1
ATOM 2279 C CA . VAL A 1 287 ? 25.761 7.965 -12.369 1.00 69.44 287 VAL A CA 1
ATOM 2280 C C . VAL A 1 287 ? 26.557 6.935 -11.581 1.00 69.44 287 VAL A C 1
ATOM 2282 O O . VAL A 1 287 ? 26.863 5.859 -12.088 1.00 69.44 287 VAL A O 1
ATOM 2285 N N . MET A 1 288 ? 26.874 7.248 -10.326 1.00 60.06 288 MET A N 1
ATOM 2286 C CA . MET A 1 288 ? 27.477 6.275 -9.418 1.00 60.06 288 MET A CA 1
ATOM 2287 C C . MET A 1 288 ? 26.378 5.432 -8.765 1.00 60.06 288 MET A C 1
ATOM 2289 O O . MET A 1 288 ? 25.476 5.959 -8.109 1.00 60.06 288 MET A O 1
ATOM 2293 N N . LEU A 1 289 ? 26.456 4.116 -8.956 1.00 61.06 289 LEU A N 1
ATOM 2294 C CA . LEU A 1 289 ? 25.746 3.139 -8.127 1.00 61.06 289 LEU A CA 1
ATOM 2295 C C . LEU A 1 289 ? 26.578 2.871 -6.864 1.00 61.06 289 LEU A C 1
ATOM 2297 O O . LEU A 1 289 ? 27.792 3.079 -6.879 1.00 61.06 289 LEU A O 1
ATOM 2301 N N . LEU A 1 290 ? 25.956 2.396 -5.781 1.00 56.50 290 LEU A N 1
ATOM 2302 C CA . LEU A 1 290 ? 26.578 2.197 -4.455 1.00 56.50 290 LEU A CA 1
ATOM 2303 C C . LEU A 1 290 ? 27.737 1.176 -4.397 1.00 56.50 290 LEU A C 1
ATOM 2305 O O . LEU A 1 290 ? 28.214 0.853 -3.309 1.00 56.50 290 LEU A O 1
ATOM 2309 N N . GLY A 1 291 ? 28.224 0.686 -5.537 1.00 49.28 291 GLY A N 1
ATOM 2310 C CA . GLY A 1 291 ? 29.138 -0.446 -5.691 1.00 49.28 291 GLY A CA 1
ATOM 2311 C C . GLY A 1 291 ? 30.528 -0.365 -5.043 1.00 49.28 291 GLY A C 1
ATOM 2312 O O . GLY A 1 291 ? 31.340 -1.217 -5.365 1.00 49.28 291 GLY A O 1
ATOM 2313 N N . ASN A 1 292 ? 30.817 0.580 -4.137 1.00 43.97 292 ASN A N 1
ATOM 2314 C CA . ASN A 1 292 ? 32.128 0.724 -3.480 1.00 43.97 292 ASN A CA 1
ATOM 2315 C C . ASN A 1 292 ? 32.093 0.814 -1.935 1.00 43.97 292 ASN A C 1
ATOM 2317 O O . ASN A 1 292 ? 33.126 1.089 -1.328 1.00 43.97 292 ASN A O 1
ATOM 2321 N N . SER A 1 293 ? 30.954 0.609 -1.263 1.00 40.12 293 SER A N 1
ATOM 2322 C CA . SER A 1 293 ? 30.920 0.574 0.212 1.00 40.12 293 SER A CA 1
ATOM 2323 C C . SER A 1 293 ? 31.034 -0.865 0.728 1.00 40.12 293 SER A C 1
ATOM 2325 O O . SER A 1 293 ? 30.108 -1.658 0.582 1.00 40.12 293 SER A O 1
ATOM 2327 N N . GLU A 1 294 ? 32.164 -1.188 1.363 1.00 41.97 294 GLU A N 1
ATOM 2328 C CA . GLU A 1 294 ? 32.536 -2.499 1.936 1.00 41.97 294 GLU A CA 1
ATOM 2329 C C . GLU A 1 294 ? 31.630 -3.005 3.083 1.00 41.97 294 GLU A C 1
ATOM 2331 O O . GLU A 1 294 ? 31.951 -3.985 3.755 1.00 41.97 294 GLU A O 1
ATOM 2336 N N . THR A 1 295 ? 30.478 -2.383 3.341 1.00 40.94 295 THR A N 1
ATOM 2337 C CA . THR A 1 295 ? 29.567 -2.828 4.398 1.00 40.94 295 THR A CA 1
ATOM 2338 C C . THR A 1 295 ? 28.139 -2.934 3.889 1.00 40.94 295 THR A C 1
ATOM 2340 O O . THR A 1 295 ? 27.466 -1.928 3.678 1.00 40.94 295 THR A O 1
ATOM 2343 N N . LEU A 1 296 ? 27.647 -4.172 3.765 1.00 47.44 296 LEU A N 1
ATOM 2344 C CA . LEU A 1 296 ? 26.241 -4.517 3.525 1.00 47.44 296 LEU A CA 1
ATOM 2345 C C . LEU A 1 296 ? 25.394 -4.179 4.774 1.00 47.44 296 LEU A C 1
ATOM 2347 O O . LEU A 1 296 ? 24.818 -5.065 5.400 1.00 47.44 296 LEU A O 1
ATOM 2351 N N . GLN A 1 297 ? 25.361 -2.913 5.191 1.00 45.62 297 GLN A N 1
ATOM 2352 C CA . GLN A 1 297 ? 24.493 -2.449 6.270 1.00 45.62 297 GLN A CA 1
ATOM 2353 C C . GLN A 1 297 ? 23.078 -2.263 5.721 1.00 45.62 297 GLN A C 1
ATOM 2355 O O . GLN A 1 297 ? 22.816 -1.392 4.894 1.00 45.62 297 GLN A O 1
ATOM 2360 N N . PHE A 1 298 ? 22.168 -3.131 6.155 1.00 52.41 298 PHE A N 1
ATOM 2361 C CA . PHE A 1 298 ? 20.750 -3.021 5.849 1.00 52.41 298 PHE A CA 1
ATOM 2362 C C . PHE A 1 298 ? 20.089 -2.169 6.928 1.00 52.41 298 PHE A C 1
ATOM 2364 O O . PHE A 1 298 ? 19.974 -2.607 8.070 1.00 52.41 298 PHE A O 1
ATOM 2371 N N . ASN A 1 299 ? 19.666 -0.956 6.580 1.00 51.69 299 ASN A N 1
ATOM 2372 C CA . ASN A 1 299 ? 19.162 -0.018 7.582 1.00 51.69 299 ASN A CA 1
ATOM 2373 C C . ASN A 1 299 ? 17.635 -0.063 7.769 1.00 51.69 299 ASN A C 1
ATOM 2375 O O . ASN A 1 299 ? 17.150 0.525 8.733 1.00 51.69 299 ASN A O 1
ATOM 2379 N N . SER A 1 300 ? 16.853 -0.724 6.896 1.00 61.00 300 SER A N 1
ATOM 2380 C CA . SER A 1 300 ? 15.376 -0.656 6.997 1.00 61.00 300 SER A CA 1
ATOM 2381 C C . SER A 1 300 ? 14.627 -1.887 6.458 1.00 61.00 300 SER A C 1
ATOM 2383 O O . SER A 1 300 ? 13.958 -2.568 7.231 1.00 61.00 300 SER A O 1
ATOM 2385 N N . THR A 1 301 ? 14.757 -2.221 5.170 1.00 75.38 301 THR A N 1
ATOM 2386 C CA . THR A 1 301 ? 14.022 -3.322 4.512 1.00 75.38 301 THR A CA 1
ATOM 2387 C C . THR A 1 301 ? 14.932 -4.149 3.611 1.00 75.38 301 THR A C 1
ATOM 2389 O O . THR A 1 301 ? 15.871 -3.624 3.011 1.00 75.38 301 THR A O 1
ATOM 2392 N N . PHE A 1 302 ? 14.659 -5.451 3.499 1.00 83.38 302 PHE A N 1
ATOM 2393 C CA . PHE A 1 302 ? 15.347 -6.330 2.561 1.00 83.38 302 PHE A CA 1
ATOM 2394 C C . PHE A 1 302 ? 14.367 -7.151 1.718 1.00 83.38 302 PHE A C 1
ATOM 2396 O O . PHE A 1 302 ? 13.688 -8.052 2.208 1.00 83.38 302 PHE A O 1
ATOM 2403 N N . TYR A 1 303 ? 14.370 -6.874 0.419 1.00 89.38 303 TYR A N 1
ATOM 2404 C CA . TYR A 1 303 ? 13.841 -7.736 -0.629 1.00 89.38 303 TYR A CA 1
ATOM 2405 C C . TYR A 1 303 ? 14.558 -7.418 -1.945 1.00 89.38 303 TYR A C 1
ATOM 2407 O O . TYR A 1 303 ? 15.066 -6.305 -2.127 1.00 89.38 303 TYR A O 1
ATOM 2415 N N . LEU A 1 304 ? 14.583 -8.381 -2.868 1.00 90.56 304 LEU A N 1
ATOM 2416 C CA . LEU A 1 304 ? 15.085 -8.173 -4.226 1.00 90.56 304 LEU A CA 1
ATOM 2417 C C . LEU A 1 304 ? 13.978 -8.384 -5.261 1.00 90.56 304 LEU A C 1
ATOM 2419 O O . LEU A 1 304 ? 13.199 -9.329 -5.156 1.00 90.56 304 LEU A O 1
ATOM 2423 N N . LEU A 1 305 ? 13.943 -7.520 -6.273 1.00 93.94 305 LEU A N 1
ATOM 2424 C CA . LEU A 1 305 ? 13.061 -7.600 -7.432 1.00 93.94 305 LEU A CA 1
ATOM 2425 C C . LEU A 1 305 ? 13.900 -7.763 -8.699 1.00 93.94 305 LEU A C 1
ATOM 2427 O O . LEU A 1 305 ? 14.581 -6.829 -9.124 1.00 93.94 305 LEU A O 1
ATOM 2431 N N . LEU A 1 306 ? 13.846 -8.942 -9.321 1.00 94.12 306 LEU A N 1
ATOM 2432 C CA . LEU A 1 306 ? 14.665 -9.256 -10.501 1.00 94.12 306 LEU A CA 1
ATOM 2433 C C . LEU A 1 306 ? 13.820 -9.766 -11.672 1.00 94.12 306 LEU A C 1
ATOM 2435 O O . LEU A 1 306 ? 12.825 -10.454 -11.452 1.00 94.12 306 LEU A O 1
ATOM 2439 N N . PRO A 1 307 ? 14.202 -9.472 -12.926 1.00 93.06 307 PRO A N 1
ATOM 2440 C CA . PRO A 1 307 ? 13.503 -9.988 -14.094 1.00 93.06 307 PRO A CA 1
ATOM 2441 C C . PRO A 1 307 ? 13.700 -11.502 -14.229 1.00 93.06 307 PRO A C 1
ATOM 2443 O O . PRO A 1 307 ? 14.795 -12.025 -14.008 1.00 93.06 307 PRO A O 1
ATOM 2446 N N . ILE A 1 308 ? 12.649 -12.193 -14.664 1.00 91.12 308 ILE A N 1
ATOM 2447 C CA . ILE A 1 308 ? 12.630 -13.647 -14.850 1.00 91.12 308 ILE A CA 1
ATOM 2448 C C . ILE A 1 308 ? 12.413 -13.998 -16.318 1.00 91.12 308 ILE A C 1
ATOM 2450 O O . ILE A 1 308 ? 11.674 -13.320 -17.038 1.00 91.12 308 ILE A O 1
ATOM 2454 N N . LYS A 1 309 ? 13.034 -15.099 -16.742 1.00 85.75 309 LYS A N 1
ATOM 2455 C CA . LYS A 1 309 ? 12.724 -15.817 -17.978 1.00 85.75 309 LYS A CA 1
ATOM 2456 C C . LYS A 1 309 ? 11.996 -17.120 -17.663 1.00 85.75 309 LYS A C 1
ATOM 2458 O O . LYS A 1 309 ? 12.394 -17.853 -16.759 1.00 85.75 309 LYS A O 1
ATOM 2463 N N . GLN A 1 310 ? 10.957 -17.392 -18.443 1.00 79.50 310 GLN A N 1
ATOM 2464 C CA . GLN A 1 310 ? 10.294 -18.689 -18.514 1.00 79.50 310 GLN A CA 1
ATOM 2465 C C . GLN A 1 310 ? 10.811 -19.416 -19.760 1.00 79.50 310 GLN A C 1
ATOM 2467 O O . GLN A 1 310 ? 10.820 -18.832 -20.848 1.00 79.50 310 GLN A O 1
ATOM 2472 N N . GLU A 1 311 ? 11.271 -20.658 -19.618 1.00 72.25 311 GLU A N 1
ATOM 2473 C CA . GLU A 1 311 ? 11.661 -21.465 -20.778 1.00 72.25 311 GLU A CA 1
ATOM 2474 C C . GLU A 1 311 ? 10.429 -21.970 -21.545 1.00 72.25 311 GLU A C 1
ATOM 2476 O O . GLU A 1 311 ? 9.430 -22.379 -20.961 1.00 72.25 311 GLU A O 1
ATOM 2481 N N . LEU A 1 312 ? 10.515 -21.967 -22.880 1.00 52.59 312 LEU A N 1
ATOM 2482 C CA . LEU A 1 312 ? 9.411 -22.251 -23.815 1.00 52.59 312 LEU A CA 1
ATOM 2483 C C . LEU A 1 312 ? 8.743 -23.633 -23.641 1.00 52.59 312 LEU A C 1
ATOM 2485 O O . LEU A 1 312 ? 7.664 -23.841 -24.189 1.00 52.59 312 LEU A O 1
ATOM 2489 N N . TYR A 1 313 ? 9.364 -24.568 -22.911 1.00 55.88 313 TYR A N 1
ATOM 2490 C CA . TYR A 1 313 ? 8.905 -25.958 -22.778 1.00 55.88 313 TYR A CA 1
ATOM 2491 C C . TYR A 1 313 ? 8.868 -26.486 -21.327 1.00 55.88 313 TYR A C 1
ATOM 2493 O O . TYR A 1 313 ? 8.827 -27.699 -21.126 1.00 55.88 313 TYR A O 1
ATOM 2501 N N . GLY A 1 314 ? 8.831 -25.613 -20.311 1.00 56.97 314 GLY A N 1
ATOM 2502 C CA . GLY A 1 314 ? 8.635 -26.043 -18.919 1.00 56.97 314 GLY A CA 1
ATOM 2503 C C . GLY A 1 314 ? 8.290 -24.916 -17.941 1.00 56.97 314 GLY A C 1
ATOM 2504 O O . GLY A 1 314 ? 8.561 -23.747 -18.201 1.00 56.97 314 GLY A O 1
ATOM 2505 N N . ASP A 1 315 ? 7.751 -25.279 -16.771 1.00 64.00 315 ASP A N 1
ATOM 2506 C CA . ASP A 1 315 ? 7.517 -24.377 -15.623 1.00 64.00 315 ASP A CA 1
ATOM 2507 C C . ASP A 1 315 ? 8.826 -24.037 -14.876 1.00 64.00 315 ASP A C 1
ATOM 2509 O O . ASP A 1 315 ? 8.869 -23.919 -13.650 1.00 64.00 315 ASP A O 1
ATOM 2513 N N . ILE A 1 316 ? 9.931 -23.915 -15.615 1.00 74.94 316 ILE A N 1
ATOM 2514 C CA . ILE A 1 316 ? 11.235 -23.557 -15.066 1.00 74.94 316 ILE A CA 1
ATOM 2515 C C . ILE A 1 316 ? 11.400 -22.048 -15.213 1.00 74.94 316 ILE A C 1
ATOM 2517 O O . ILE A 1 316 ? 11.495 -21.509 -16.319 1.00 74.94 316 ILE A O 1
ATOM 2521 N N . PHE A 1 317 ? 11.434 -21.370 -14.070 1.00 81.81 317 PHE A N 1
ATOM 2522 C CA . PHE A 1 317 ? 11.650 -19.934 -13.977 1.00 81.81 317 PHE A CA 1
ATOM 2523 C C . PHE A 1 317 ? 13.079 -19.668 -13.516 1.00 81.81 317 PHE A C 1
ATOM 2525 O O . PHE A 1 317 ? 13.495 -20.141 -12.458 1.00 81.81 317 PHE A O 1
ATOM 2532 N N . MET A 1 318 ? 13.827 -18.894 -14.301 1.00 86.12 318 MET A N 1
ATOM 2533 C CA . MET A 1 318 ? 15.202 -18.512 -13.977 1.00 86.12 318 MET A CA 1
ATOM 2534 C C . MET A 1 318 ? 15.376 -16.996 -13.996 1.00 86.12 318 MET A C 1
ATOM 2536 O O . MET A 1 318 ? 14.737 -16.288 -14.778 1.00 86.12 318 MET A O 1
ATOM 2540 N N . ILE A 1 319 ? 16.280 -16.497 -13.154 1.00 89.88 319 ILE A N 1
ATOM 2541 C CA . ILE A 1 319 ? 16.667 -15.084 -13.147 1.00 89.88 319 ILE A CA 1
ATOM 2542 C C . ILE A 1 319 ? 17.339 -14.746 -14.479 1.00 89.88 319 ILE A C 1
ATOM 2544 O O . ILE A 1 319 ? 18.254 -15.435 -14.935 1.00 89.88 319 ILE A O 1
ATOM 2548 N N . ASP A 1 320 ? 16.917 -13.648 -15.100 1.00 90.62 320 ASP A N 1
ATOM 2549 C CA . ASP A 1 320 ? 17.479 -13.173 -16.358 1.00 90.62 320 ASP A CA 1
ATOM 2550 C C . ASP A 1 320 ? 18.781 -12.386 -16.146 1.00 90.62 320 ASP A C 1
ATOM 2552 O O . ASP A 1 320 ? 18.873 -11.180 -16.404 1.00 90.62 320 ASP A O 1
ATOM 2556 N N . TRP A 1 321 ? 19.814 -13.097 -15.694 1.00 91.00 321 TRP A N 1
ATOM 2557 C CA . TRP A 1 321 ? 21.157 -12.552 -15.515 1.00 91.00 321 TRP A CA 1
ATOM 2558 C C . TRP A 1 321 ? 21.726 -11.863 -16.764 1.00 91.00 321 TRP A C 1
ATOM 2560 O O . TRP A 1 321 ? 22.359 -10.819 -16.600 1.00 91.00 321 TRP A O 1
ATOM 2570 N N . PRO A 1 322 ? 21.513 -12.358 -18.004 1.00 90.81 322 PRO A N 1
ATOM 2571 C CA . PRO A 1 322 ? 21.965 -11.651 -19.201 1.00 90.81 322 PRO A CA 1
ATOM 2572 C C . PRO A 1 322 ? 21.390 -10.237 -19.316 1.00 90.81 322 PRO A C 1
ATOM 2574 O O . PRO A 1 322 ? 22.125 -9.308 -19.641 1.00 90.81 322 PRO A O 1
ATOM 2577 N N . THR A 1 323 ? 20.102 -10.051 -19.014 1.00 88.31 323 THR A N 1
ATOM 2578 C CA . THR A 1 323 ? 19.487 -8.714 -19.029 1.00 88.31 323 THR A CA 1
ATOM 2579 C C . THR A 1 323 ? 20.035 -7.846 -17.907 1.00 88.31 323 THR A C 1
ATOM 2581 O O . THR A 1 323 ? 20.398 -6.701 -18.156 1.00 88.31 323 THR A O 1
ATOM 2584 N N . VAL A 1 324 ? 20.149 -8.396 -16.694 1.00 89.88 324 VAL A N 1
ATOM 2585 C CA . VAL A 1 324 ? 20.709 -7.683 -15.536 1.00 89.88 324 VAL A CA 1
ATOM 2586 C C . VAL A 1 324 ? 22.117 -7.163 -15.847 1.00 89.88 324 VAL A C 1
ATOM 2588 O O . VAL A 1 324 ? 22.379 -5.967 -15.724 1.00 89.88 324 VAL A O 1
ATOM 2591 N N . LYS A 1 325 ? 23.003 -8.036 -16.342 1.00 89.56 325 LYS A N 1
ATOM 2592 C CA . LYS A 1 325 ? 24.374 -7.677 -16.731 1.00 89.56 325 LYS A CA 1
ATOM 2593 C C . LYS A 1 325 ? 24.395 -6.661 -17.875 1.00 89.56 325 LYS A C 1
ATOM 2595 O O . LYS A 1 325 ? 25.189 -5.725 -17.831 1.00 89.56 325 LYS A O 1
ATOM 2600 N N . ARG A 1 326 ? 23.502 -6.794 -18.865 1.00 87.69 326 ARG A N 1
ATOM 2601 C CA . ARG A 1 326 ? 23.396 -5.844 -19.984 1.00 87.69 326 ARG A CA 1
ATOM 2602 C C . ARG A 1 326 ? 23.017 -4.440 -19.504 1.00 87.69 326 ARG A C 1
ATOM 2604 O O . ARG A 1 326 ? 23.709 -3.493 -19.868 1.00 87.69 326 ARG A O 1
ATOM 2611 N N . CYS A 1 327 ? 22.018 -4.315 -18.628 1.00 88.00 327 CYS A N 1
ATOM 2612 C CA . CYS A 1 327 ? 21.625 -3.031 -18.041 1.00 88.00 327 CYS A CA 1
ATOM 2613 C C . CYS A 1 327 ? 22.758 -2.387 -17.236 1.00 88.00 327 CYS A C 1
ATOM 2615 O O . CYS A 1 327 ? 22.991 -1.187 -17.362 1.00 88.00 327 CYS A O 1
ATOM 2617 N N . LEU A 1 328 ? 23.498 -3.171 -16.450 1.00 86.88 328 LEU A N 1
ATOM 2618 C CA . LEU A 1 328 ? 24.609 -2.663 -15.637 1.00 86.88 328 LEU A CA 1
ATOM 2619 C C . LEU A 1 328 ? 25.863 -2.327 -16.458 1.00 86.88 328 LEU A C 1
ATOM 2621 O O . LEU A 1 328 ? 26.637 -1.464 -16.067 1.00 86.88 328 LEU A O 1
ATOM 2625 N N . SER A 1 329 ? 26.039 -2.937 -17.633 1.00 86.62 329 SER A N 1
ATOM 2626 C CA . SER A 1 329 ? 27.140 -2.630 -18.561 1.00 86.62 329 SER A CA 1
ATOM 2627 C C . SER A 1 329 ? 26.959 -1.330 -19.368 1.00 86.62 329 SER A C 1
ATOM 2629 O O . SER A 1 329 ? 27.764 -1.032 -20.259 1.00 86.62 329 SER A O 1
ATOM 2631 N N . SER A 1 330 ? 25.898 -0.573 -19.076 1.00 84.69 330 SER A N 1
ATOM 2632 C CA . SER A 1 330 ? 25.524 0.661 -19.770 1.00 84.69 330 SER A CA 1
ATOM 2633 C C . SER A 1 330 ? 26.590 1.757 -19.659 1.00 84.69 330 SER A C 1
ATOM 2635 O O . SER A 1 330 ? 27.309 1.822 -18.661 1.00 84.69 330 SER A O 1
ATOM 2637 N N . PRO A 1 331 ? 26.685 2.658 -20.655 1.00 74.81 331 PRO A N 1
ATOM 2638 C CA . PRO A 1 331 ? 27.715 3.697 -20.693 1.00 74.81 331 PRO A CA 1
ATOM 2639 C C . PRO A 1 331 ? 27.657 4.660 -19.500 1.00 74.81 331 PRO A C 1
ATOM 2641 O O . PRO A 1 331 ? 28.697 5.139 -19.071 1.00 74.81 331 PRO A O 1
ATOM 2644 N N . VAL A 1 332 ? 26.471 4.889 -18.926 1.00 76.38 332 VAL A N 1
ATOM 2645 C CA . VAL A 1 332 ? 26.265 5.797 -17.782 1.00 76.38 332 VAL A CA 1
ATOM 2646 C C . VAL A 1 332 ? 26.974 5.336 -16.501 1.00 76.38 332 VAL A C 1
ATOM 2648 O O . VAL A 1 332 ? 27.244 6.162 -15.633 1.00 76.38 332 VAL A O 1
ATOM 2651 N N . PHE A 1 333 ? 27.300 4.046 -16.387 1.00 77.00 333 PHE A N 1
ATOM 2652 C CA . PHE A 1 333 ? 27.963 3.470 -15.210 1.00 77.00 333 PHE A CA 1
ATOM 2653 C C . PHE A 1 333 ? 29.470 3.241 -15.409 1.00 77.00 333 PHE A C 1
ATOM 2655 O O . PHE A 1 333 ? 30.112 2.645 -14.548 1.00 77.00 333 PHE A O 1
ATOM 2662 N N . LYS A 1 334 ? 30.041 3.644 -16.555 1.00 70.31 334 LYS A N 1
ATOM 2663 C CA . LYS A 1 334 ? 31.474 3.483 -16.848 1.00 70.31 334 LYS A CA 1
ATOM 2664 C C . LYS A 1 334 ? 32.233 4.776 -16.562 1.00 70.31 334 LYS A C 1
ATOM 2666 O O . LYS A 1 334 ? 31.798 5.846 -16.982 1.00 70.31 334 LYS A O 1
ATOM 2671 N N . ASP A 1 335 ? 33.403 4.658 -15.935 1.00 57.91 335 ASP A N 1
ATOM 2672 C CA . ASP A 1 335 ? 34.282 5.799 -15.674 1.00 57.91 335 ASP A CA 1
ATOM 2673 C C . ASP A 1 335 ? 34.702 6.517 -16.974 1.00 57.91 335 ASP A C 1
ATOM 2675 O O . ASP A 1 335 ? 35.049 5.859 -17.963 1.00 57.91 335 ASP A O 1
ATOM 2679 N N . PRO A 1 336 ? 34.777 7.863 -16.977 1.00 52.62 336 PRO A N 1
ATOM 2680 C CA . PRO A 1 336 ? 35.141 8.658 -18.155 1.00 52.62 336 PRO A CA 1
ATOM 2681 C C . PRO A 1 336 ? 36.585 8.436 -18.641 1.00 52.62 336 PRO A C 1
ATOM 2683 O O . PRO A 1 336 ? 36.934 8.844 -19.746 1.00 52.62 336 PRO A O 1
ATOM 2686 N N . THR A 1 337 ? 37.437 7.806 -17.829 1.00 46.59 337 THR A N 1
ATOM 2687 C CA . THR A 1 337 ? 38.846 7.502 -18.136 1.00 46.59 337 THR A CA 1
ATOM 2688 C C . THR A 1 337 ? 39.047 6.116 -18.755 1.00 46.59 337 THR A C 1
ATOM 2690 O O . THR A 1 337 ? 40.140 5.815 -19.242 1.00 46.59 337 THR A O 1
ATOM 2693 N N . GLY A 1 338 ? 38.009 5.273 -18.772 1.00 42.84 338 GLY A N 1
ATOM 2694 C CA . GLY A 1 338 ? 38.036 3.970 -19.422 1.00 42.84 338 GLY A CA 1
ATOM 2695 C C . GLY A 1 338 ? 37.903 4.123 -20.933 1.00 42.84 338 GLY A C 1
ATOM 2696 O O . GLY A 1 338 ? 36.845 4.494 -21.432 1.00 42.84 338 GLY A O 1
ATOM 2697 N N . VAL A 1 339 ? 38.975 3.823 -21.668 1.00 40.03 339 VAL A N 1
ATOM 2698 C CA . VAL A 1 339 ? 38.987 3.760 -23.136 1.00 40.03 339 VAL A CA 1
ATOM 2699 C C . VAL A 1 339 ? 37.797 2.920 -23.605 1.00 40.03 339 VAL A C 1
ATOM 2701 O O . VAL A 1 339 ? 37.770 1.705 -23.406 1.00 40.03 339 VAL A O 1
ATOM 2704 N N . SER A 1 340 ? 36.797 3.563 -24.213 1.00 42.38 340 SER A N 1
ATOM 2705 C CA . SER A 1 340 ? 35.695 2.856 -24.860 1.00 42.38 340 SER A CA 1
ATOM 2706 C C . SER A 1 340 ? 36.303 1.964 -25.935 1.00 42.38 340 SER A C 1
ATOM 2708 O O . SER A 1 340 ? 36.851 2.465 -26.915 1.00 42.38 340 SER A O 1
ATOM 2710 N N . ALA A 1 341 ? 36.255 0.646 -25.734 1.00 39.91 341 ALA A N 1
ATOM 2711 C CA . ALA A 1 341 ? 36.700 -0.321 -26.723 1.00 39.91 341 ALA A CA 1
ATOM 2712 C C . ALA A 1 341 ? 35.907 -0.080 -28.012 1.00 39.91 341 ALA A C 1
ATOM 2714 O O . ALA A 1 341 ? 34.717 -0.384 -28.106 1.00 39.91 341 ALA A O 1
ATOM 2715 N N . HIS A 1 342 ? 36.566 0.551 -28.978 1.00 42.56 342 HIS A N 1
ATOM 2716 C CA . HIS A 1 342 ? 36.019 0.833 -30.288 1.00 42.56 342 HIS A CA 1
ATOM 2717 C C . HIS A 1 342 ? 35.792 -0.492 -31.015 1.00 42.56 342 HIS A C 1
ATOM 2719 O O . HIS A 1 342 ? 36.712 -1.061 -31.598 1.00 42.56 342 HIS A O 1
ATOM 2725 N N . GLY A 1 343 ? 34.553 -0.978 -30.993 1.00 44.88 343 GLY A N 1
ATOM 2726 C CA . GLY A 1 343 ? 34.066 -1.834 -32.061 1.00 44.88 343 GLY A CA 1
ATOM 2727 C C . GLY A 1 343 ? 33.965 -0.975 -33.315 1.00 44.88 343 GLY A C 1
ATOM 2728 O O . GLY A 1 343 ? 33.201 -0.012 -33.343 1.00 44.88 343 GLY A O 1
ATOM 2729 N N . SER A 1 344 ? 34.764 -1.261 -34.338 1.00 46.47 344 SER A N 1
ATOM 2730 C CA . SER A 1 344 ? 34.573 -0.714 -35.679 1.00 46.47 344 SER A CA 1
ATOM 2731 C C . SER A 1 344 ? 33.272 -1.278 -36.251 1.00 46.47 344 SER A C 1
ATOM 2733 O O . SER A 1 344 ? 33.261 -2.296 -36.936 1.00 46.47 344 SER A O 1
ATOM 2735 N N . TYR A 1 345 ? 32.147 -0.651 -35.911 1.00 54.41 345 TYR A N 1
ATOM 2736 C CA . TYR A 1 345 ? 30.850 -1.056 -36.437 1.00 54.41 345 TYR A CA 1
ATOM 2737 C C . TYR A 1 345 ? 30.776 -0.764 -37.936 1.00 54.41 345 TYR A C 1
ATOM 2739 O O . TYR A 1 345 ? 31.242 0.277 -38.408 1.00 54.41 345 TYR A O 1
ATOM 2747 N N . LEU A 1 346 ? 30.161 -1.679 -38.683 1.00 58.84 346 LEU A N 1
ATOM 2748 C CA . LEU A 1 346 ? 29.799 -1.425 -40.071 1.00 58.84 346 LEU A CA 1
ATOM 2749 C C . LEU A 1 346 ? 28.822 -0.228 -40.125 1.00 58.84 346 LEU A C 1
ATOM 2751 O O . LEU A 1 346 ? 27.939 -0.124 -39.264 1.00 58.84 346 LEU A O 1
ATOM 2755 N N . PRO A 1 347 ? 28.946 0.681 -41.113 1.00 59.09 347 PRO A N 1
ATOM 2756 C CA . PRO A 1 347 ? 28.077 1.855 -41.228 1.00 59.09 347 PRO A CA 1
ATOM 2757 C C . PRO A 1 347 ? 26.580 1.511 -41.241 1.00 59.09 347 PRO A C 1
ATOM 2759 O O . PRO A 1 347 ? 25.791 2.226 -40.632 1.00 59.09 347 PRO A O 1
ATOM 2762 N N . ASP A 1 348 ? 26.203 0.382 -41.849 1.00 64.75 348 ASP A N 1
ATOM 2763 C CA . ASP A 1 348 ? 24.802 -0.040 -41.992 1.00 64.75 348 ASP A CA 1
ATOM 2764 C C . ASP A 1 348 ? 24.173 -0.603 -40.705 1.00 64.75 348 ASP A C 1
ATOM 2766 O O . ASP A 1 348 ? 22.945 -0.623 -40.567 1.00 64.75 348 ASP A O 1
ATOM 2770 N N . GLU A 1 349 ? 24.984 -1.020 -39.730 1.00 77.00 349 GLU A N 1
ATOM 2771 C CA . GLU A 1 349 ? 24.515 -1.612 -38.467 1.00 77.00 349 GLU A CA 1
ATOM 2772 C C . GLU A 1 349 ? 24.582 -0.644 -37.279 1.00 77.00 349 GLU A C 1
ATOM 2774 O O . GLU A 1 349 ? 24.172 -0.991 -36.170 1.00 77.00 349 GLU A O 1
ATOM 2779 N N . SER A 1 350 ? 25.052 0.585 -37.500 1.00 84.50 350 SER A N 1
ATOM 2780 C CA . SER A 1 350 ? 25.267 1.575 -36.444 1.00 84.50 350 SER A CA 1
ATOM 2781 C C . SER A 1 350 ? 24.393 2.820 -36.601 1.00 84.50 350 SER A C 1
ATOM 2783 O O . SER A 1 350 ? 23.990 3.202 -37.697 1.00 84.50 350 SER A O 1
ATOM 2785 N N . LEU A 1 351 ? 24.080 3.457 -35.475 1.00 83.94 351 LEU A N 1
ATOM 2786 C CA . LEU A 1 351 ? 23.370 4.732 -35.393 1.00 83.94 351 LEU A CA 1
ATOM 2787 C C . LEU A 1 351 ? 24.228 5.744 -34.642 1.00 83.94 351 LEU A C 1
ATOM 2789 O O . LEU A 1 351 ? 24.896 5.397 -33.668 1.00 83.94 351 LEU A O 1
ATOM 2793 N N . ARG A 1 352 ? 24.197 7.003 -35.091 1.00 85.88 352 ARG A N 1
ATOM 2794 C CA . ARG A 1 352 ? 24.819 8.124 -34.371 1.00 85.88 352 ARG A CA 1
ATOM 2795 C C . ARG A 1 352 ? 23.783 8.736 -33.448 1.00 85.88 352 ARG A C 1
ATOM 2797 O O . ARG A 1 352 ? 22.785 9.267 -33.917 1.00 85.88 352 ARG A O 1
ATOM 2804 N N . LEU A 1 353 ? 24.027 8.624 -32.152 1.00 86.69 353 LEU A N 1
ATOM 2805 C CA . LEU A 1 353 ? 23.284 9.343 -31.127 1.00 86.69 353 LEU A CA 1
ATOM 2806 C C . LEU A 1 353 ? 24.080 10.590 -30.719 1.00 86.69 353 LEU A C 1
ATOM 2808 O O . LEU A 1 353 ? 25.221 10.762 -31.152 1.00 86.69 353 LEU A O 1
ATOM 2812 N N . LEU A 1 354 ? 23.487 11.448 -29.886 1.00 83.75 354 LEU A N 1
ATOM 2813 C CA . LEU A 1 354 ? 24.120 12.687 -29.421 1.00 83.75 354 LEU A CA 1
ATOM 2814 C C . LEU A 1 354 ? 25.478 12.430 -28.746 1.00 83.75 354 LEU A C 1
ATOM 2816 O O . LEU A 1 354 ? 26.400 13.228 -28.891 1.00 83.75 354 LEU A O 1
ATOM 2820 N N . ASP A 1 355 ? 25.593 11.313 -28.022 1.00 79.19 355 ASP A N 1
ATOM 2821 C CA . ASP A 1 355 ? 26.800 10.980 -27.266 1.00 79.19 355 ASP A CA 1
ATOM 2822 C C . ASP A 1 355 ? 27.853 10.277 -28.132 1.00 79.19 355 ASP A C 1
ATOM 2824 O O . ASP A 1 355 ? 29.019 10.657 -28.109 1.00 79.19 355 ASP A O 1
ATOM 2828 N N . ASN A 1 356 ? 27.458 9.218 -28.854 1.00 81.19 356 ASN A N 1
ATOM 2829 C CA . ASN A 1 356 ? 28.363 8.291 -29.544 1.00 81.19 356 ASN A CA 1
ATOM 2830 C C . ASN A 1 356 ? 27.650 7.463 -30.634 1.00 81.19 356 ASN A C 1
ATOM 2832 O O . ASN A 1 356 ? 26.430 7.518 -30.803 1.00 81.19 356 ASN A O 1
ATOM 2836 N N . MET A 1 357 ? 28.429 6.661 -31.371 1.00 82.44 357 MET A N 1
ATOM 2837 C CA . MET A 1 357 ? 27.908 5.621 -32.266 1.00 82.44 357 MET A CA 1
ATOM 2838 C C . MET A 1 357 ? 27.603 4.328 -31.510 1.00 82.44 357 MET A C 1
ATOM 2840 O O . MET A 1 357 ? 28.459 3.811 -30.793 1.00 82.44 357 MET A O 1
ATOM 2844 N N . TYR A 1 358 ? 26.413 3.776 -31.738 1.00 84.88 358 TYR A N 1
ATOM 2845 C CA . TYR A 1 358 ? 25.946 2.534 -31.121 1.00 84.88 358 TYR A CA 1
ATOM 2846 C C . TYR A 1 358 ? 25.413 1.560 -32.170 1.00 84.88 358 TYR A C 1
ATOM 2848 O O . TYR A 1 358 ? 24.918 1.980 -33.216 1.00 84.88 358 TYR A O 1
ATOM 2856 N N . SER A 1 359 ? 25.482 0.259 -31.885 1.00 86.69 359 SER A N 1
ATOM 2857 C CA . SER A 1 359 ? 24.829 -0.760 -32.713 1.00 86.69 359 SER A CA 1
ATOM 2858 C C . SER A 1 359 ? 23.307 -0.616 -32.644 1.00 86.69 359 SER A C 1
ATOM 2860 O O . SER A 1 359 ? 22.747 -0.400 -31.565 1.00 86.69 359 SER A O 1
ATOM 2862 N N . LYS A 1 360 ? 22.608 -0.821 -33.767 1.00 85.06 360 LYS A N 1
ATOM 2863 C CA . LYS A 1 360 ? 21.134 -0.860 -33.816 1.00 85.06 360 LYS A CA 1
ATOM 2864 C C . LYS A 1 360 ? 20.550 -1.836 -32.784 1.00 85.06 360 LYS A C 1
ATOM 2866 O O . LYS A 1 360 ? 19.529 -1.536 -32.169 1.00 85.06 360 LYS A O 1
ATOM 2871 N N . THR A 1 361 ? 21.219 -2.963 -32.524 1.00 84.50 361 THR A N 1
ATOM 2872 C CA . THR A 1 361 ? 20.783 -3.973 -31.538 1.00 84.50 361 THR A CA 1
ATOM 2873 C C . THR A 1 361 ? 20.888 -3.514 -30.086 1.00 84.50 361 THR A C 1
ATOM 2875 O O . THR A 1 361 ? 20.202 -4.064 -29.225 1.00 84.50 361 THR A O 1
ATOM 2878 N N . ASP A 1 362 ? 21.768 -2.554 -29.800 1.00 84.12 362 ASP A N 1
ATOM 2879 C CA . ASP A 1 362 ? 21.935 -1.957 -28.471 1.00 84.12 362 ASP A CA 1
ATOM 2880 C C . ASP A 1 362 ? 21.033 -0.746 -28.272 1.00 84.12 362 ASP A C 1
ATOM 2882 O O . ASP A 1 362 ? 20.727 -0.388 -27.140 1.00 84.12 362 ASP A O 1
ATOM 2886 N N . VAL A 1 363 ? 20.585 -0.121 -29.358 1.00 85.56 363 VAL A N 1
ATOM 2887 C CA . VAL A 1 363 ? 19.641 0.998 -29.318 1.00 85.56 363 VAL A CA 1
ATOM 2888 C C . VAL A 1 363 ? 18.210 0.496 -29.086 1.00 85.56 363 VAL A C 1
ATOM 2890 O O . VAL A 1 363 ? 17.467 1.094 -28.310 1.00 85.56 363 VAL A O 1
ATOM 2893 N N . VAL A 1 364 ? 17.811 -0.624 -29.698 1.00 87.50 364 VAL A N 1
ATOM 2894 C CA . VAL A 1 364 ? 16.478 -1.212 -29.470 1.00 87.50 364 VAL A CA 1
ATOM 2895 C C . VAL A 1 364 ? 16.333 -1.697 -28.026 1.00 87.50 364 VAL A C 1
ATOM 2897 O O . VAL A 1 364 ? 17.171 -2.439 -27.517 1.00 87.50 364 VAL A O 1
ATOM 2900 N N . GLY A 1 365 ? 15.225 -1.327 -27.378 1.00 86.25 365 GLY A N 1
ATOM 2901 C CA . GLY A 1 365 ? 14.939 -1.736 -26.006 1.00 86.25 365 GLY A CA 1
ATOM 2902 C C . GLY A 1 365 ? 15.810 -1.031 -24.972 1.00 86.25 365 GLY A C 1
ATOM 2903 O O . GLY A 1 365 ? 16.076 -1.618 -23.928 1.00 86.25 365 GLY A O 1
ATOM 2904 N N . SER A 1 366 ? 16.254 0.190 -25.264 1.00 90.75 366 SER A N 1
ATOM 2905 C CA . SER A 1 366 ? 17.115 0.991 -24.392 1.00 90.75 366 SER A CA 1
ATOM 2906 C C . SER A 1 366 ? 16.444 2.295 -23.969 1.00 90.75 366 SER A C 1
ATOM 2908 O O . SER A 1 366 ? 15.552 2.809 -24.649 1.00 90.75 366 SER A O 1
ATOM 2910 N N . LEU A 1 367 ? 16.874 2.818 -22.821 1.00 90.94 367 LEU A N 1
ATOM 2911 C CA . LEU A 1 367 ? 16.432 4.093 -22.270 1.00 90.94 367 LEU A CA 1
ATOM 2912 C C . LEU A 1 367 ? 17.285 5.222 -22.849 1.00 90.94 367 LEU A C 1
ATOM 2914 O O . LEU A 1 367 ? 18.511 5.233 -22.692 1.00 90.94 367 LEU A O 1
ATOM 2918 N N . ILE A 1 368 ? 16.619 6.188 -23.466 1.00 91.06 368 ILE A N 1
ATOM 2919 C CA . ILE A 1 368 ? 17.218 7.402 -24.008 1.00 91.06 368 ILE A CA 1
ATOM 2920 C C . ILE A 1 368 ? 16.692 8.644 -23.296 1.00 91.06 368 ILE A C 1
ATOM 2922 O O . ILE A 1 368 ? 15.558 8.688 -22.815 1.00 91.06 368 ILE A O 1
ATOM 2926 N N . PHE A 1 369 ? 17.521 9.677 -23.271 1.00 90.75 369 PHE A N 1
ATOM 2927 C CA . PHE A 1 369 ? 17.153 11.019 -22.851 1.00 90.75 369 PHE A CA 1
ATOM 2928 C C . PHE A 1 369 ? 17.172 11.945 -24.065 1.00 90.75 369 PHE A C 1
ATOM 2930 O O . PHE A 1 369 ? 18.160 11.986 -24.792 1.00 90.75 369 PHE A O 1
ATOM 2937 N N . ALA A 1 370 ? 16.093 12.689 -24.283 1.00 90.44 370 ALA A N 1
ATOM 2938 C CA . ALA A 1 370 ? 15.973 13.655 -25.366 1.00 90.44 370 ALA A CA 1
ATOM 2939 C C . ALA A 1 370 ? 16.112 15.082 -24.795 1.00 90.44 370 ALA A C 1
ATOM 2941 O O . ALA A 1 370 ? 15.139 15.608 -24.242 1.00 90.44 370 ALA A O 1
ATOM 2942 N N . PRO A 1 371 ? 17.287 15.742 -24.900 1.00 86.38 371 PRO A N 1
ATOM 2943 C CA . PRO A 1 371 ? 17.537 17.014 -24.214 1.00 86.38 371 PRO A CA 1
ATOM 2944 C C . PRO A 1 371 ? 16.654 18.165 -24.706 1.00 86.38 371 PRO A C 1
ATOM 2946 O O . PRO A 1 371 ? 16.265 19.021 -23.915 1.00 86.38 371 PRO A O 1
ATOM 2949 N N . HIS A 1 372 ? 16.285 18.155 -25.990 1.00 84.19 372 HIS A N 1
ATOM 2950 C CA . HIS A 1 372 ? 15.458 19.184 -26.629 1.00 84.19 372 HIS A CA 1
ATOM 2951 C C . HIS A 1 372 ? 14.037 19.282 -26.040 1.00 84.19 372 HIS A C 1
ATOM 2953 O O . HIS A 1 372 ? 13.445 20.357 -26.027 1.00 84.19 372 HIS A O 1
ATOM 2959 N N . ILE A 1 373 ? 13.521 18.178 -25.490 1.00 85.69 373 ILE A N 1
ATOM 2960 C CA . ILE A 1 373 ? 12.217 18.082 -24.807 1.00 85.69 373 ILE A CA 1
ATOM 2961 C C . ILE A 1 373 ? 12.347 17.731 -23.318 1.00 85.69 373 ILE A C 1
ATOM 2963 O O . ILE A 1 373 ? 11.339 17.549 -22.638 1.00 85.69 373 ILE A O 1
ATOM 2967 N N . LYS A 1 374 ? 13.580 17.618 -22.802 1.00 86.25 374 LYS A N 1
ATOM 2968 C CA . LYS A 1 374 ? 13.915 17.276 -21.406 1.00 86.25 374 LYS A CA 1
ATOM 2969 C C . LYS A 1 374 ? 13.157 16.054 -20.867 1.00 86.25 374 LYS A C 1
ATOM 2971 O O . LYS A 1 374 ? 12.737 16.036 -19.714 1.00 86.25 374 LYS A O 1
ATOM 2976 N N . THR A 1 375 ? 12.973 15.035 -21.705 1.00 87.88 375 THR A N 1
ATOM 2977 C CA . THR A 1 375 ? 12.119 13.877 -21.400 1.00 87.88 375 THR A CA 1
ATOM 2978 C C . THR A 1 375 ? 12.831 12.561 -21.722 1.00 87.88 375 THR A C 1
ATOM 2980 O O . THR A 1 375 ? 13.645 12.494 -22.644 1.00 87.88 375 THR A O 1
ATOM 2983 N N . PHE A 1 376 ? 12.531 11.513 -20.949 1.00 89.88 376 PHE A N 1
ATOM 2984 C CA . PHE A 1 376 ? 13.062 10.161 -21.135 1.00 89.88 376 PHE A CA 1
ATOM 2985 C C . PHE A 1 376 ? 12.114 9.288 -21.958 1.00 89.88 376 PHE A C 1
ATOM 2987 O O . PHE A 1 376 ? 10.898 9.313 -21.750 1.00 89.88 376 PHE A O 1
ATOM 2994 N N . PHE A 1 377 ? 12.680 8.472 -22.846 1.00 91.00 377 PHE A N 1
ATOM 2995 C CA . PHE A 1 377 ? 11.937 7.543 -23.693 1.00 91.00 377 PHE A CA 1
ATOM 2996 C C . PHE A 1 377 ? 12.591 6.163 -23.707 1.00 91.00 377 PHE A C 1
ATOM 2998 O O . PHE A 1 377 ? 13.806 6.037 -23.590 1.00 91.00 377 PHE A O 1
ATOM 3005 N N . VAL A 1 378 ? 11.782 5.125 -23.890 1.00 91.38 378 VAL A N 1
ATOM 3006 C CA . VAL A 1 378 ? 12.241 3.759 -24.149 1.00 91.38 378 VAL A CA 1
ATOM 3007 C C . VAL A 1 378 ? 12.018 3.441 -25.618 1.00 91.38 378 VAL A C 1
ATOM 3009 O O . VAL A 1 378 ? 10.904 3.583 -26.128 1.00 91.38 378 VAL A O 1
ATOM 3012 N N . ILE A 1 379 ? 13.069 2.993 -26.295 1.00 91.19 379 ILE A N 1
ATOM 3013 C CA . ILE A 1 379 ? 13.013 2.673 -27.721 1.00 91.19 379 ILE A CA 1
ATOM 3014 C C . ILE A 1 379 ? 12.302 1.336 -27.904 1.00 91.19 379 ILE A C 1
ATOM 3016 O O . ILE A 1 379 ? 12.752 0.306 -27.397 1.00 91.19 379 ILE A O 1
ATOM 3020 N N . HIS A 1 380 ? 11.194 1.350 -28.643 1.00 87.44 380 HIS A N 1
ATOM 3021 C CA . HIS A 1 380 ? 10.455 0.142 -28.977 1.00 87.44 380 HIS A CA 1
ATOM 3022 C C . HIS A 1 380 ? 11.036 -0.529 -30.222 1.00 87.44 380 HIS A C 1
ATOM 3024 O O . HIS A 1 380 ? 11.372 -1.710 -30.167 1.00 87.44 380 HIS A O 1
ATOM 3030 N N . VAL A 1 381 ? 11.163 0.226 -31.318 1.00 90.31 381 VAL A N 1
ATOM 3031 C CA . VAL A 1 381 ? 11.599 -0.256 -32.638 1.00 90.31 381 VAL A CA 1
ATOM 3032 C C . VAL A 1 381 ? 12.341 0.869 -33.374 1.00 90.31 381 VAL A C 1
ATOM 3034 O O . VAL A 1 381 ? 12.101 2.048 -33.120 1.00 90.31 381 VAL A O 1
ATOM 3037 N N . ILE A 1 382 ? 13.252 0.511 -34.281 1.00 89.56 382 ILE A N 1
ATOM 3038 C CA . ILE A 1 382 ? 13.882 1.443 -35.228 1.00 89.56 382 ILE A CA 1
ATOM 3039 C C . ILE A 1 382 ? 13.118 1.369 -36.553 1.00 89.56 382 ILE A C 1
ATOM 3041 O O . ILE A 1 382 ? 12.956 0.282 -37.111 1.00 89.56 382 ILE A 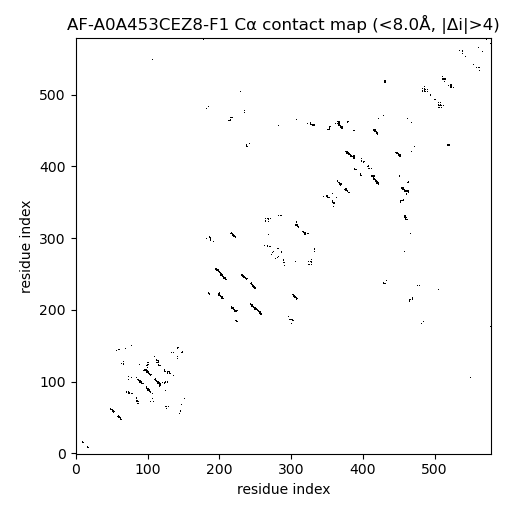O 1
ATOM 3045 N N . LEU A 1 383 ? 12.659 2.511 -37.059 1.00 88.94 383 LEU A N 1
ATOM 3046 C CA . LEU A 1 383 ? 11.876 2.608 -38.288 1.00 88.94 383 LEU A CA 1
ATOM 3047 C C . LEU A 1 383 ? 12.823 2.804 -39.472 1.00 88.94 383 LEU A C 1
ATOM 3049 O O . LEU A 1 383 ? 13.159 3.926 -39.830 1.00 88.94 383 LEU A O 1
ATOM 3053 N N . ASN A 1 384 ? 13.269 1.704 -40.083 1.00 83.88 384 ASN A N 1
ATOM 3054 C CA . ASN A 1 384 ? 14.218 1.761 -41.204 1.00 83.88 384 ASN A CA 1
ATOM 3055 C C . ASN A 1 384 ? 13.652 2.446 -42.464 1.00 83.88 384 ASN A C 1
ATOM 3057 O O . ASN A 1 384 ? 14.425 2.855 -43.323 1.00 83.88 384 ASN A O 1
ATOM 3061 N N . GLU A 1 385 ? 12.328 2.545 -42.580 1.00 84.62 385 GLU A N 1
ATOM 3062 C CA . GLU A 1 385 ? 11.635 3.132 -43.734 1.00 84.62 385 GLU A CA 1
ATOM 3063 C C . GLU A 1 385 ? 11.470 4.654 -43.627 1.00 84.62 385 GLU A C 1
ATOM 3065 O O . GLU A 1 385 ? 11.275 5.319 -44.640 1.00 84.62 385 GLU A O 1
ATOM 3070 N N . LEU A 1 386 ? 11.558 5.205 -42.411 1.00 87.12 386 LEU A N 1
ATOM 3071 C CA . LEU A 1 386 ? 11.324 6.619 -42.134 1.00 87.12 386 LEU A CA 1
ATOM 3072 C C . LEU A 1 386 ? 12.627 7.302 -41.742 1.00 87.12 386 LEU A C 1
ATOM 3074 O O . LEU A 1 386 ? 13.331 6.858 -40.839 1.00 87.12 386 LEU A O 1
ATOM 3078 N N . ASN A 1 387 ? 12.912 8.420 -42.393 1.00 88.25 387 ASN A N 1
ATOM 3079 C CA . ASN A 1 387 ? 14.050 9.284 -42.101 1.00 88.25 387 ASN A CA 1
ATOM 3080 C C . ASN A 1 387 ? 13.573 10.728 -41.889 1.00 88.25 387 ASN A C 1
ATOM 3082 O O . ASN A 1 387 ? 12.389 11.036 -42.033 1.00 88.25 387 ASN A O 1
ATOM 3086 N N . ALA A 1 388 ? 14.484 11.648 -41.579 1.00 84.06 388 ALA A N 1
ATOM 3087 C CA . ALA A 1 388 ? 14.095 13.025 -41.288 1.00 84.06 388 ALA A CA 1
ATOM 3088 C C . ALA A 1 388 ? 13.527 13.794 -42.502 1.00 84.06 388 ALA A C 1
ATOM 3090 O O . ALA A 1 388 ? 12.933 14.856 -42.334 1.00 84.06 388 ALA A O 1
ATOM 3091 N N . ARG A 1 389 ? 13.686 13.268 -43.722 1.00 86.62 389 ARG A N 1
ATOM 3092 C CA . ARG A 1 389 ? 13.122 13.848 -44.953 1.00 86.62 389 ARG A CA 1
ATOM 3093 C C . ARG A 1 389 ? 11.729 13.323 -45.290 1.00 86.62 389 ARG A C 1
ATOM 3095 O O . ARG A 1 389 ? 11.141 13.758 -46.276 1.00 86.62 389 ARG A O 1
ATOM 3102 N N . SER A 1 390 ? 11.225 12.375 -44.508 1.00 88.56 390 SER A N 1
ATOM 3103 C CA . SER A 1 390 ? 9.879 11.831 -44.668 1.00 88.56 390 SER A CA 1
ATOM 3104 C C . SER A 1 390 ? 8.825 12.858 -44.239 1.00 88.56 390 SER A C 1
ATOM 3106 O O . SER A 1 390 ? 9.111 13.748 -43.434 1.00 88.56 390 SER A O 1
ATOM 3108 N N . GLU A 1 391 ? 7.622 12.751 -44.803 1.00 86.44 391 GLU A N 1
ATOM 3109 C CA . GLU A 1 391 ? 6.511 13.665 -44.524 1.00 86.44 391 GLU A CA 1
ATOM 3110 C C . GLU A 1 391 ? 5.895 13.389 -43.142 1.00 86.44 391 GLU A C 1
ATOM 3112 O O . GLU A 1 391 ? 5.631 12.244 -42.778 1.00 86.44 391 GLU A O 1
ATOM 3117 N N . TYR A 1 392 ? 5.653 14.458 -42.392 1.00 80.81 392 TYR A N 1
ATOM 3118 C CA . TYR A 1 392 ? 5.032 14.502 -41.079 1.00 80.81 392 TYR A CA 1
ATOM 3119 C C . TYR A 1 392 ? 4.114 15.729 -41.004 1.00 80.81 392 TYR A C 1
ATOM 3121 O O . TYR A 1 392 ? 4.580 16.867 -41.056 1.00 80.81 392 TYR A O 1
ATOM 3129 N N . ASP A 1 393 ? 2.804 15.496 -40.893 1.00 76.44 393 ASP A N 1
ATOM 3130 C CA . ASP A 1 393 ? 1.776 16.542 -40.731 1.00 76.44 393 ASP A CA 1
ATOM 3131 C C . ASP A 1 393 ? 1.858 17.683 -41.777 1.00 76.44 393 ASP A C 1
ATOM 3133 O O . ASP A 1 393 ? 1.699 18.862 -41.468 1.00 76.44 393 ASP A O 1
ATOM 3137 N N . GLY A 1 394 ? 2.151 17.332 -43.038 1.00 79.25 394 GLY A N 1
ATOM 3138 C CA . GLY A 1 394 ? 2.241 18.269 -44.168 1.00 79.25 394 GLY A CA 1
ATOM 3139 C C . GLY A 1 394 ? 3.592 18.980 -44.354 1.00 79.25 394 GLY A C 1
ATOM 3140 O O . GLY A 1 394 ? 3.724 19.773 -45.288 1.00 79.25 394 GLY A O 1
ATOM 3141 N N . ALA A 1 395 ? 4.598 18.699 -43.517 1.00 85.38 395 ALA A N 1
ATOM 3142 C CA . ALA A 1 395 ? 5.987 19.158 -43.665 1.00 85.38 395 ALA A CA 1
ATOM 3143 C C . ALA A 1 395 ? 6.969 17.975 -43.559 1.00 85.38 395 ALA A C 1
ATOM 3145 O O . ALA A 1 395 ? 6.552 16.853 -43.305 1.00 85.38 395 ALA A O 1
ATOM 3146 N N . THR A 1 396 ? 8.277 18.173 -43.755 1.00 88.50 396 THR A N 1
ATOM 3147 C CA . THR A 1 396 ? 9.257 17.114 -43.429 1.00 88.50 396 THR A CA 1
ATOM 3148 C C . THR A 1 396 ? 9.584 17.119 -41.932 1.00 88.50 396 THR A C 1
ATOM 3150 O O . THR A 1 396 ? 9.473 18.162 -41.282 1.00 88.50 396 THR A O 1
ATOM 3153 N N . TYR A 1 397 ? 10.027 15.993 -41.352 1.00 86.12 397 TYR A N 1
ATOM 3154 C CA . TYR A 1 397 ? 10.498 15.999 -39.953 1.00 86.12 397 TYR A CA 1
ATOM 3155 C C . TYR A 1 397 ? 11.632 17.015 -39.741 1.00 86.12 397 TYR A C 1
ATOM 3157 O O . TYR A 1 397 ? 11.662 17.686 -38.711 1.00 86.12 397 TYR A O 1
ATOM 3165 N N . GLU A 1 398 ? 12.552 17.158 -40.700 1.00 87.12 398 GLU A N 1
ATOM 3166 C CA . GLU A 1 398 ? 13.628 18.155 -40.660 1.00 87.12 398 GLU A CA 1
ATOM 3167 C C . GLU A 1 398 ? 13.068 19.579 -40.522 1.00 87.12 398 GLU A C 1
ATOM 3169 O O . GLU A 1 398 ? 13.512 20.328 -39.646 1.00 87.12 398 GLU A O 1
ATOM 3174 N N . ASP A 1 399 ? 12.054 19.928 -41.318 1.00 86.81 399 ASP A N 1
ATOM 3175 C CA . ASP A 1 399 ? 11.390 21.230 -41.239 1.00 86.81 399 ASP A CA 1
ATOM 3176 C C . ASP A 1 399 ? 10.640 21.398 -39.911 1.00 86.81 399 ASP A C 1
ATOM 3178 O O . ASP A 1 399 ? 10.802 22.423 -39.251 1.00 86.81 399 ASP A O 1
ATOM 3182 N N . HIS A 1 400 ? 9.921 20.372 -39.440 1.00 86.94 400 HIS A N 1
ATOM 3183 C CA . HIS A 1 400 ? 9.234 20.406 -38.143 1.00 86.94 400 HIS A CA 1
ATOM 3184 C C . HIS A 1 400 ? 10.209 20.659 -36.978 1.00 86.94 400 HIS A C 1
ATOM 3186 O O . HIS A 1 400 ? 9.948 21.505 -36.117 1.00 86.94 400 HIS A O 1
ATOM 3192 N N . TYR A 1 401 ? 11.359 19.974 -36.936 1.00 86.44 401 TYR A N 1
ATOM 3193 C CA . TYR A 1 401 ? 12.359 20.186 -35.882 1.00 86.44 401 TYR A CA 1
ATOM 3194 C C . TYR A 1 401 ? 13.051 21.551 -35.987 1.00 86.44 401 TYR A C 1
ATOM 3196 O O . TYR A 1 401 ? 13.369 22.169 -34.963 1.00 86.44 401 TYR A O 1
ATOM 3204 N N . LYS A 1 402 ? 13.233 22.059 -37.206 1.00 87.88 402 LYS A N 1
ATOM 3205 C CA . LYS A 1 402 ? 13.800 23.383 -37.454 1.00 87.88 402 LYS A CA 1
ATOM 3206 C C . LYS A 1 402 ? 12.840 24.507 -37.066 1.00 87.88 402 LYS A C 1
ATOM 3208 O O . LYS A 1 402 ? 13.272 25.458 -36.424 1.00 87.88 402 LYS A O 1
ATOM 3213 N N . GLU A 1 403 ? 11.560 24.404 -37.408 1.00 86.69 403 GLU A N 1
ATOM 3214 C CA . GLU A 1 403 ? 10.548 25.418 -37.093 1.00 86.69 403 GLU A CA 1
ATOM 3215 C C . GLU A 1 403 ? 10.179 25.423 -35.608 1.00 86.69 403 GLU A C 1
ATOM 3217 O O . GLU A 1 403 ? 10.096 26.485 -34.991 1.00 86.69 403 GLU A O 1
ATOM 3222 N N . ARG A 1 404 ? 10.002 24.241 -35.006 1.00 85.88 404 ARG A N 1
ATOM 3223 C CA . ARG A 1 404 ? 9.535 24.118 -33.620 1.00 85.88 404 ARG A CA 1
ATOM 3224 C C . ARG A 1 404 ? 10.642 24.272 -32.582 1.00 85.88 404 ARG A C 1
ATOM 3226 O O . ARG A 1 404 ? 10.395 24.836 -31.518 1.00 85.88 404 ARG A O 1
ATOM 3233 N N . PHE A 1 405 ? 11.839 23.753 -32.862 1.00 83.12 405 PHE A N 1
ATOM 3234 C CA . PHE A 1 405 ? 12.952 23.727 -31.904 1.00 83.12 405 PHE A CA 1
ATOM 3235 C C . PHE A 1 405 ? 14.180 24.527 -32.359 1.00 83.12 405 PHE A C 1
ATOM 3237 O O . PHE A 1 405 ? 15.116 24.681 -31.577 1.00 83.12 405 PHE A O 1
ATOM 3244 N N . GLY A 1 406 ? 14.211 25.040 -33.595 1.00 83.06 406 GLY A N 1
ATOM 3245 C CA . GLY A 1 406 ? 15.376 25.754 -34.129 1.00 83.06 406 GLY A CA 1
ATOM 3246 C C . GLY A 1 406 ? 16.581 24.852 -34.415 1.00 83.06 406 GLY A C 1
ATOM 3247 O O . GLY A 1 406 ? 17.697 25.355 -34.544 1.00 83.06 406 GLY A O 1
ATOM 3248 N N . ILE A 1 407 ? 16.391 23.529 -34.483 1.00 86.62 407 ILE A N 1
ATOM 3249 C CA . ILE A 1 407 ? 17.481 22.551 -34.611 1.00 86.62 407 ILE A CA 1
ATOM 3250 C C . ILE A 1 407 ? 17.632 22.135 -36.074 1.00 86.62 407 ILE A C 1
ATOM 3252 O O . ILE A 1 407 ? 16.671 21.697 -36.700 1.00 86.62 407 ILE A O 1
ATOM 3256 N N . LYS A 1 408 ? 18.853 22.236 -36.616 1.00 85.88 408 LYS A N 1
ATOM 3257 C CA . LYS A 1 408 ? 19.189 21.713 -37.946 1.00 85.88 408 LYS A CA 1
ATOM 3258 C C . LYS A 1 408 ? 19.852 20.346 -37.814 1.00 85.88 408 LYS A C 1
ATOM 3260 O O . LYS A 1 408 ? 20.905 20.241 -37.186 1.00 85.88 408 LYS A O 1
ATOM 3265 N N . LEU A 1 409 ? 19.242 19.337 -38.426 1.00 84.94 409 LEU A N 1
ATOM 3266 C CA . LEU A 1 409 ? 19.714 17.962 -38.344 1.00 84.94 409 LEU A CA 1
ATOM 3267 C C . LEU A 1 409 ? 21.001 17.764 -39.163 1.00 84.94 409 LEU A C 1
ATOM 3269 O O . LEU A 1 409 ? 21.120 18.272 -40.280 1.00 84.94 409 LEU A O 1
ATOM 3273 N N . SER A 1 410 ? 21.987 17.057 -38.607 1.00 84.31 410 SER A N 1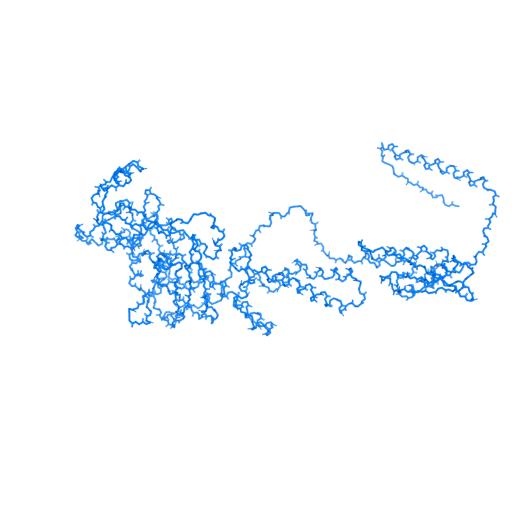
ATOM 3274 C CA . SER A 1 410 ? 23.292 16.831 -39.263 1.00 84.31 410 SER A CA 1
ATOM 3275 C C . SER A 1 410 ? 23.299 15.560 -40.113 1.00 84.31 410 SER A C 1
ATOM 3277 O O . SER A 1 410 ? 23.995 15.481 -41.129 1.00 84.31 410 SER A O 1
ATOM 3279 N N . HIS A 1 411 ? 22.498 14.574 -39.719 1.00 84.06 411 HIS A N 1
ATOM 3280 C CA . HIS A 1 411 ? 22.360 13.273 -40.357 1.00 84.06 411 HIS A CA 1
ATOM 3281 C C . HIS A 1 411 ? 20.882 12.945 -40.647 1.00 84.06 411 HIS A C 1
ATOM 3283 O O . HIS A 1 411 ? 20.345 11.977 -40.108 1.00 84.06 411 HIS A O 1
ATOM 3289 N N . PRO A 1 412 ? 20.213 13.697 -41.545 1.00 84.19 412 PRO A N 1
ATOM 3290 C CA . PRO A 1 412 ? 18.782 13.530 -41.821 1.00 84.19 412 PRO A CA 1
ATOM 3291 C C . PRO A 1 412 ? 18.420 12.193 -42.493 1.00 84.19 412 PRO A C 1
ATOM 3293 O O . PRO A 1 412 ? 17.255 11.809 -42.506 1.00 84.19 412 PRO A O 1
ATOM 3296 N N . GLU A 1 413 ? 19.403 11.472 -43.038 1.00 84.94 413 GLU A N 1
ATOM 3297 C CA . GLU A 1 413 ? 19.217 10.155 -43.669 1.00 84.94 413 GLU A CA 1
ATOM 3298 C C . GLU A 1 413 ? 19.097 9.004 -42.662 1.00 84.94 413 GLU A C 1
ATOM 3300 O O . GLU A 1 413 ? 18.802 7.875 -43.051 1.00 84.94 413 GLU A O 1
ATOM 3305 N N . GLN A 1 414 ? 19.367 9.249 -41.375 1.00 88.50 414 GLN A N 1
ATOM 3306 C CA . GLN A 1 414 ? 19.264 8.203 -40.363 1.00 88.50 414 GLN A CA 1
ATOM 3307 C C . GLN A 1 414 ? 17.807 7.797 -40.121 1.00 88.50 414 GLN A C 1
ATOM 3309 O O . GLN A 1 414 ? 16.919 8.653 -40.154 1.00 88.50 414 GLN A O 1
ATOM 3314 N N . PRO A 1 415 ? 17.559 6.505 -39.837 1.00 91.06 415 PRO A N 1
ATOM 3315 C CA . PRO A 1 415 ? 16.218 6.034 -39.542 1.00 91.06 415 PRO A CA 1
ATOM 3316 C C . PRO A 1 415 ? 15.713 6.612 -38.218 1.00 91.06 415 PRO A C 1
ATOM 3318 O O . PRO A 1 415 ? 16.482 6.764 -37.263 1.00 91.06 415 PRO A O 1
ATOM 3321 N N . LEU A 1 416 ? 14.418 6.908 -38.147 1.00 91.31 416 LEU A N 1
ATOM 3322 C CA . LEU A 1 416 ? 13.786 7.437 -36.941 1.00 91.31 416 LEU A CA 1
ATOM 3323 C C . LEU A 1 416 ? 13.578 6.345 -35.879 1.00 91.31 416 LEU A C 1
ATOM 3325 O O . LEU A 1 416 ? 13.407 5.158 -36.169 1.00 91.31 416 LEU A O 1
ATOM 3329 N N . LEU A 1 417 ? 13.590 6.756 -34.613 1.00 91.62 417 LEU A N 1
ATOM 3330 C CA . LEU A 1 417 ? 13.343 5.893 -33.462 1.00 91.62 417 LEU A CA 1
ATOM 3331 C C . LEU A 1 417 ? 11.868 5.946 -33.089 1.00 91.62 417 LEU A C 1
ATOM 3333 O O . LEU A 1 417 ? 11.350 7.021 -32.805 1.00 91.62 417 LEU A O 1
ATOM 3337 N N . HIS A 1 418 ? 11.215 4.791 -33.003 1.00 91.62 418 HIS A N 1
ATOM 3338 C CA . HIS A 1 418 ? 9.874 4.689 -32.445 1.00 91.62 418 HIS A CA 1
ATOM 3339 C C . HIS A 1 418 ? 9.974 4.472 -30.934 1.00 91.62 418 HIS A C 1
ATOM 3341 O O . HIS A 1 418 ? 10.386 3.400 -30.472 1.00 91.62 418 HIS A O 1
ATOM 3347 N N . ALA A 1 419 ? 9.642 5.498 -30.154 1.00 90.56 419 ALA A N 1
ATOM 3348 C CA . ALA A 1 419 ? 9.926 5.531 -28.727 1.00 90.56 419 ALA A CA 1
ATOM 3349 C C . ALA A 1 419 ? 8.675 5.812 -27.887 1.00 90.56 419 ALA A C 1
ATOM 3351 O O . ALA A 1 419 ? 7.806 6.602 -28.250 1.00 90.56 419 ALA A O 1
ATOM 3352 N N . LYS A 1 420 ? 8.585 5.156 -26.728 1.00 89.56 420 LYS A N 1
ATOM 3353 C CA . LYS A 1 420 ? 7.522 5.366 -25.740 1.00 89.56 420 LYS A CA 1
ATOM 3354 C C . LYS A 1 420 ? 8.049 6.254 -24.626 1.00 89.56 420 LYS A C 1
ATOM 3356 O O . LYS A 1 420 ? 9.105 5.962 -24.066 1.00 89.56 420 LYS A O 1
ATOM 3361 N N . GLN A 1 421 ? 7.315 7.304 -24.275 1.00 89.44 421 GLN A N 1
ATOM 3362 C CA . GLN A 1 421 ? 7.678 8.146 -23.136 1.00 89.44 421 GLN A CA 1
ATOM 3363 C C . GLN A 1 421 ? 7.694 7.320 -21.843 1.00 89.44 421 GLN A C 1
ATOM 3365 O O . GLN A 1 421 ? 6.817 6.478 -21.620 1.00 89.44 421 GLN A O 1
ATOM 3370 N N . LEU A 1 422 ? 8.695 7.553 -20.991 1.00 84.50 422 LEU A N 1
ATOM 3371 C CA . LEU A 1 422 ? 8.761 6.920 -19.678 1.00 84.50 422 LEU A CA 1
ATOM 3372 C C . LEU A 1 422 ? 7.533 7.327 -18.848 1.00 84.50 422 LEU A C 1
ATOM 3374 O O . LEU A 1 422 ? 7.160 8.499 -18.802 1.00 84.50 422 LEU A O 1
ATOM 3378 N N . PHE A 1 423 ? 6.888 6.352 -18.210 1.00 81.50 423 PHE A N 1
ATOM 3379 C CA . PHE A 1 423 ? 5.683 6.585 -17.415 1.00 81.50 423 PHE A CA 1
ATOM 3380 C C . PHE A 1 423 ? 5.987 7.444 -16.186 1.00 81.50 423 PHE A C 1
ATOM 3382 O O . PHE A 1 423 ? 7.110 7.445 -15.691 1.00 81.50 423 PHE A O 1
ATOM 3389 N N . ASN A 1 424 ? 4.979 8.121 -15.641 1.00 79.31 424 ASN A N 1
ATOM 3390 C CA . ASN A 1 424 ? 5.063 8.723 -14.312 1.00 79.31 424 ASN A CA 1
ATOM 3391 C C . ASN A 1 424 ? 4.532 7.738 -13.274 1.00 79.31 424 ASN A C 1
ATOM 3393 O O . ASN A 1 424 ? 3.544 7.044 -13.522 1.00 79.31 424 ASN A O 1
ATOM 3397 N N . LEU A 1 425 ? 5.225 7.642 -12.139 1.00 79.88 425 LEU A N 1
ATOM 3398 C CA . LEU A 1 425 ? 4.769 6.811 -11.037 1.00 79.88 425 LEU A CA 1
ATOM 3399 C C . LEU A 1 425 ? 3.485 7.403 -10.471 1.00 79.88 425 LEU A C 1
ATOM 3401 O O . LEU A 1 425 ? 3.409 8.591 -10.160 1.00 79.88 425 LEU A O 1
ATOM 3405 N N . HIS A 1 426 ? 2.484 6.551 -10.331 1.00 80.12 426 HIS A N 1
ATOM 3406 C CA . HIS A 1 426 ? 1.253 6.890 -9.655 1.00 80.12 426 HIS A CA 1
ATOM 3407 C C . HIS A 1 426 ? 0.842 5.720 -8.779 1.00 80.12 426 HIS A C 1
ATOM 3409 O O . HIS A 1 426 ? 1.125 4.572 -9.117 1.00 80.12 426 HIS A O 1
ATOM 3415 N N . ASN A 1 427 ? 0.113 5.997 -7.703 1.00 85.12 427 ASN A N 1
ATOM 3416 C CA . ASN A 1 427 ? -0.525 4.931 -6.956 1.00 85.12 427 ASN A CA 1
ATOM 3417 C C . ASN A 1 427 ? -1.648 4.306 -7.811 1.00 85.12 427 ASN A C 1
ATOM 3419 O O . ASN A 1 427 ? -2.581 4.994 -8.246 1.00 85.12 427 ASN A O 1
ATOM 3423 N N . LEU A 1 428 ? -1.507 3.013 -8.105 1.00 86.00 428 LEU A N 1
ATOM 3424 C CA . LEU A 1 428 ? -2.438 2.214 -8.904 1.00 86.00 428 LEU A CA 1
ATOM 3425 C C . LEU A 1 428 ? -3.451 1.447 -8.040 1.00 86.00 428 LEU A C 1
ATOM 3427 O O . LEU A 1 428 ? -4.287 0.737 -8.591 1.00 86.00 428 LEU A O 1
ATOM 3431 N N . LEU A 1 429 ? -3.389 1.585 -6.711 1.00 85.12 429 LEU A N 1
ATOM 3432 C CA . LEU A 1 429 ? -4.389 1.038 -5.785 1.00 85.12 429 LEU A CA 1
ATOM 3433 C C . LEU A 1 429 ? -5.647 1.919 -5.692 1.00 85.12 429 LEU A C 1
ATOM 3435 O O . LEU A 1 429 ? -6.690 1.455 -5.235 1.00 85.12 429 LEU A O 1
ATOM 3439 N N . HIS A 1 430 ? -5.561 3.174 -6.147 1.00 82.00 430 HIS A N 1
ATOM 3440 C CA . HIS A 1 430 ? -6.693 4.097 -6.177 1.00 82.00 430 HIS A CA 1
ATOM 3441 C C . HIS A 1 430 ? -7.789 3.644 -7.144 1.00 82.00 430 HIS A C 1
ATOM 3443 O O . HIS A 1 430 ? -7.505 3.235 -8.275 1.00 82.00 430 HIS A O 1
ATOM 3449 N N . ASP A 1 431 ? -9.051 3.807 -6.743 1.00 69.44 431 ASP A N 1
ATOM 3450 C CA . ASP A 1 431 ? -10.192 3.470 -7.594 1.00 69.44 431 ASP A CA 1
ATOM 3451 C C . ASP A 1 431 ? -10.460 4.548 -8.656 1.00 69.44 431 ASP A C 1
ATOM 3453 O O . ASP A 1 431 ? -11.300 5.436 -8.513 1.00 69.44 431 ASP A O 1
ATOM 3457 N N . ARG A 1 432 ? -9.747 4.451 -9.780 1.00 65.06 432 ARG A N 1
ATOM 3458 C CA . ARG A 1 432 ? -9.868 5.394 -10.909 1.00 65.06 432 ARG A CA 1
ATOM 3459 C C . ARG A 1 432 ? -11.116 5.198 -11.769 1.00 65.06 432 ARG A C 1
ATOM 3461 O O . ARG A 1 432 ? -11.281 5.898 -12.766 1.00 65.06 432 ARG A O 1
ATOM 3468 N N . LEU A 1 433 ? -12.004 4.261 -11.426 1.00 58.62 433 LEU A N 1
ATOM 3469 C CA . LEU A 1 433 ? -13.263 4.094 -12.159 1.00 58.62 433 LEU A CA 1
ATOM 3470 C C . LEU A 1 433 ? -14.156 5.340 -12.059 1.00 58.62 433 LEU A C 1
ATOM 3472 O O . LEU A 1 433 ? -14.866 5.660 -13.013 1.00 58.62 433 LEU A O 1
ATOM 3476 N N . ARG A 1 434 ? -14.078 6.078 -10.944 1.00 50.69 434 ARG A N 1
ATOM 3477 C CA . ARG A 1 434 ? -14.888 7.284 -10.708 1.00 50.69 434 ARG A CA 1
ATOM 3478 C C . ARG A 1 434 ? -14.495 8.490 -11.571 1.00 50.69 434 ARG A C 1
ATOM 3480 O O . ARG A 1 434 ? -15.316 9.378 -11.752 1.00 50.69 434 ARG A O 1
ATOM 3487 N N . GLU A 1 435 ? -13.291 8.515 -12.146 1.00 52.84 435 GLU A N 1
ATOM 3488 C CA . GLU A 1 435 ? -12.802 9.647 -12.957 1.00 52.84 435 GLU A CA 1
ATOM 3489 C C . GLU A 1 435 ? -13.238 9.585 -14.430 1.00 52.84 435 GLU A C 1
ATOM 3491 O O . GLU A 1 435 ? -13.020 10.529 -15.186 1.00 52.84 435 GLU A O 1
ATOM 3496 N N . THR A 1 436 ? -13.875 8.495 -14.869 1.00 45.09 436 THR A N 1
ATOM 3497 C CA . THR A 1 436 ? -14.315 8.355 -16.266 1.00 45.09 436 THR A CA 1
ATOM 3498 C C . THR A 1 436 ? -15.676 9.005 -16.518 1.00 45.09 436 THR A C 1
ATOM 3500 O O . THR A 1 436 ? -16.669 8.332 -16.779 1.00 45.09 436 THR A O 1
ATOM 3503 N N . THR A 1 437 ? -15.704 10.339 -16.504 1.00 42.94 437 THR A N 1
ATOM 3504 C CA . THR A 1 437 ? -16.701 11.099 -17.272 1.00 42.94 437 THR A CA 1
ATOM 3505 C C . THR A 1 437 ? -16.004 11.593 -18.539 1.00 42.94 437 THR A C 1
ATOM 3507 O O . THR A 1 437 ? -15.053 12.358 -18.463 1.00 42.94 437 THR A O 1
ATOM 3510 N N . GLU A 1 438 ? -16.489 11.115 -19.688 1.00 42.22 438 GLU A N 1
ATOM 3511 C CA . GLU A 1 438 ? -16.195 11.591 -21.050 1.00 42.22 438 GLU A CA 1
ATOM 3512 C C . GLU A 1 438 ? -14.840 11.198 -21.682 1.00 42.22 438 GLU A C 1
ATOM 3514 O O . GLU A 1 438 ? -13.767 11.647 -21.299 1.00 42.22 438 GLU A O 1
ATOM 3519 N N . GLY A 1 439 ? -14.911 10.393 -22.754 1.00 40.88 439 GLY A N 1
ATOM 3520 C CA . GLY A 1 439 ? -13.816 10.241 -23.722 1.00 40.88 439 GLY A CA 1
ATOM 3521 C C . GLY A 1 439 ? -13.347 8.809 -23.971 1.00 40.88 439 GLY A C 1
ATOM 3522 O O . GLY A 1 439 ? -12.202 8.467 -23.698 1.00 40.88 439 GLY A O 1
ATOM 3523 N N . GLY A 1 440 ? -14.201 7.970 -24.564 1.00 40.44 440 GLY A N 1
ATOM 3524 C CA . GLY A 1 440 ? -13.855 6.627 -25.053 1.00 40.44 440 GLY A CA 1
ATOM 3525 C C . GLY A 1 440 ? -12.945 6.606 -26.291 1.00 40.44 440 GLY A C 1
ATOM 3526 O O . GLY A 1 440 ? -13.199 5.837 -27.217 1.00 40.44 440 GLY A O 1
ATOM 3527 N N . ARG A 1 441 ? -11.903 7.444 -26.355 1.00 40.62 441 ARG A N 1
ATOM 3528 C CA . ARG A 1 441 ? -10.898 7.389 -27.425 1.00 40.62 441 ARG A CA 1
ATOM 3529 C C . ARG A 1 441 ? -9.493 7.176 -26.863 1.00 40.62 441 ARG A C 1
ATOM 3531 O O . ARG A 1 441 ? -9.070 7.817 -25.910 1.00 40.62 441 ARG A O 1
ATOM 3538 N N . GLU A 1 442 ? -8.815 6.245 -27.532 1.00 45.12 442 GLU A N 1
ATOM 3539 C CA . GLU A 1 442 ? -7.413 5.829 -27.418 1.00 45.12 442 GLU A CA 1
ATOM 3540 C C . GLU A 1 442 ? -7.071 4.832 -26.302 1.00 45.12 442 GLU A C 1
ATOM 3542 O O . GLU A 1 442 ? -6.455 5.128 -25.278 1.00 45.12 442 GLU A O 1
ATOM 3547 N N . LEU A 1 443 ? -7.393 3.572 -26.591 1.00 48.84 443 LEU A N 1
ATOM 3548 C CA . LEU A 1 443 ? -6.791 2.387 -25.974 1.00 48.84 443 LEU A CA 1
ATOM 3549 C C . LEU A 1 443 ? -5.293 2.232 -26.334 1.00 48.84 443 LEU A C 1
ATOM 3551 O O . LEU A 1 443 ? -4.581 1.477 -25.672 1.00 48.84 443 LEU A O 1
ATOM 3555 N N . MET A 1 444 ? -4.799 2.962 -27.343 1.00 53.12 444 MET A N 1
ATOM 3556 C CA . MET A 1 444 ? -3.436 2.835 -27.862 1.00 53.12 444 MET A CA 1
ATOM 3557 C C . MET A 1 444 ? -2.385 3.515 -26.979 1.00 53.12 444 MET A C 1
ATOM 3559 O O . MET A 1 444 ? -2.619 4.537 -26.335 1.00 53.12 444 MET A O 1
ATOM 3563 N N . GLU A 1 445 ? -1.209 2.898 -26.920 1.00 66.56 445 GLU A N 1
ATOM 3564 C CA . GLU A 1 445 ? -0.025 3.505 -26.326 1.00 66.56 445 GLU A CA 1
ATOM 3565 C C . GLU A 1 445 ? 0.438 4.685 -27.180 1.00 66.56 445 GLU A C 1
ATOM 3567 O O . GLU A 1 445 ? 0.499 4.582 -28.402 1.00 66.56 445 GLU A O 1
ATOM 3572 N N . HIS A 1 446 ? 0.766 5.802 -26.532 1.00 77.38 446 HIS A N 1
ATOM 3573 C CA . HIS A 1 446 ? 1.323 6.956 -27.222 1.00 77.38 446 HIS A CA 1
ATOM 3574 C C . HIS A 1 446 ? 2.809 6.715 -27.497 1.00 77.38 446 HIS A C 1
ATOM 3576 O O . HIS A 1 446 ? 3.599 6.525 -26.563 1.00 77.38 446 HIS A O 1
ATOM 3582 N N . PHE A 1 447 ? 3.166 6.717 -28.776 1.00 85.00 447 PHE A N 1
ATOM 3583 C CA . PHE A 1 447 ? 4.539 6.645 -29.252 1.00 85.00 447 PHE A CA 1
ATOM 3584 C C . PHE A 1 447 ? 4.901 7.933 -29.974 1.00 85.00 447 PHE A C 1
ATOM 3586 O O . PHE A 1 447 ? 4.046 8.589 -30.563 1.00 85.00 447 PHE A O 1
ATOM 3593 N N . VAL A 1 448 ? 6.183 8.268 -29.918 1.00 87.38 448 VAL A N 1
ATOM 3594 C CA . VAL A 1 448 ? 6.765 9.432 -30.572 1.00 87.38 448 VAL A CA 1
ATOM 3595 C C . VAL A 1 448 ? 7.907 8.955 -31.454 1.00 87.38 448 VAL A C 1
ATOM 3597 O O . VAL A 1 448 ? 8.682 8.076 -31.066 1.00 87.38 448 VAL A O 1
ATOM 3600 N N . GLU A 1 449 ? 8.006 9.540 -32.639 1.00 90.69 449 GLU A N 1
ATOM 3601 C CA . GLU A 1 449 ? 9.126 9.331 -33.548 1.00 90.69 449 GLU A CA 1
ATOM 3602 C C . GLU A 1 449 ? 10.203 10.375 -33.266 1.00 90.69 449 GLU A C 1
ATOM 3604 O O . GLU A 1 449 ? 9.926 11.574 -33.237 1.00 90.69 449 GLU A O 1
ATOM 3609 N N . LEU A 1 450 ? 11.430 9.920 -33.016 1.00 89.50 450 LEU A N 1
ATOM 3610 C CA . LEU A 1 450 ? 12.542 10.782 -32.624 1.00 89.50 450 LEU A CA 1
ATOM 3611 C C . LEU A 1 450 ? 13.768 10.534 -33.517 1.00 89.50 450 LEU A C 1
ATOM 3613 O O . LEU A 1 450 ? 14.146 9.376 -33.717 1.00 89.50 450 LEU A O 1
ATOM 3617 N N . PRO A 1 451 ? 14.448 11.584 -34.009 1.00 90.31 451 PRO A N 1
ATOM 3618 C CA . PRO A 1 451 ? 15.743 11.441 -34.663 1.00 90.31 451 PRO A CA 1
ATOM 3619 C C . PRO A 1 451 ? 16.813 10.925 -33.678 1.00 90.31 451 PRO A C 1
ATOM 3621 O O . PRO A 1 451 ? 16.950 11.493 -32.586 1.00 90.31 451 PRO A O 1
ATOM 3624 N N . PRO A 1 452 ? 17.609 9.897 -34.042 1.00 88.50 452 PRO A N 1
ATOM 3625 C CA . PRO A 1 452 ? 18.648 9.350 -33.167 1.00 88.50 452 PRO A CA 1
ATOM 3626 C C . PRO A 1 452 ? 19.664 10.393 -32.688 1.00 88.50 452 PRO A C 1
ATOM 3628 O O . PRO A 1 452 ? 20.016 10.413 -31.512 1.00 88.50 452 PRO A O 1
ATOM 3631 N N . GLU A 1 453 ? 20.085 11.307 -33.564 1.00 89.00 453 GLU A N 1
ATOM 3632 C CA . GLU A 1 453 ? 21.107 12.319 -33.260 1.00 89.00 453 GLU A CA 1
ATOM 3633 C C . GLU A 1 453 ? 20.694 13.345 -32.190 1.00 89.00 453 GLU A C 1
ATOM 3635 O O . GLU A 1 453 ? 21.551 14.005 -31.606 1.00 89.00 453 GLU A O 1
ATOM 3640 N N . LEU A 1 454 ? 19.396 13.459 -31.886 1.00 87.50 454 LEU A N 1
ATOM 3641 C CA . LEU A 1 454 ? 18.878 14.333 -30.827 1.00 87.50 454 LEU A CA 1
ATOM 3642 C C . LEU A 1 454 ? 18.706 13.617 -29.481 1.00 87.50 454 LEU A C 1
ATOM 3644 O O . LEU A 1 454 ? 18.205 14.217 -28.524 1.00 87.50 454 LEU A O 1
ATOM 3648 N N . CYS A 1 455 ? 19.079 12.339 -29.414 1.00 89.88 455 CYS A N 1
ATOM 3649 C CA . CYS A 1 455 ? 18.864 11.468 -28.268 1.00 89.88 455 CYS A CA 1
ATOM 3650 C C . CYS A 1 455 ? 20.204 11.016 -27.673 1.00 89.88 455 CYS A C 1
ATOM 3652 O O . CYS A 1 455 ? 21.121 10.631 -28.392 1.00 89.88 455 CYS A O 1
ATOM 3654 N N . SER A 1 456 ? 20.298 11.034 -26.345 1.00 88.69 456 SER A N 1
ATOM 3655 C CA . SER A 1 456 ? 21.425 10.518 -25.560 1.00 88.69 456 SER A CA 1
ATOM 3656 C C . SER A 1 456 ? 21.079 9.132 -25.012 1.00 88.69 456 SER A C 1
ATOM 3658 O O . SER A 1 456 ? 19.995 8.945 -24.454 1.00 88.69 456 SER A O 1
ATOM 3660 N N . LEU A 1 457 ? 21.972 8.150 -25.175 1.00 88.31 457 LEU A N 1
ATOM 3661 C CA . LEU A 1 457 ? 21.748 6.777 -24.707 1.00 88.31 457 LEU A CA 1
ATOM 3662 C C . LEU A 1 457 ? 22.148 6.655 -23.242 1.00 88.31 457 LEU A C 1
ATOM 3664 O O . LEU A 1 457 ? 23.307 6.871 -22.895 1.00 88.31 457 LEU A O 1
ATOM 3668 N N . LYS A 1 458 ? 21.208 6.253 -22.383 1.00 87.75 458 LYS A N 1
ATOM 3669 C CA . LYS A 1 458 ? 21.465 6.136 -20.946 1.00 87.75 458 LYS A CA 1
ATOM 3670 C C . LYS A 1 458 ? 21.640 4.688 -20.504 1.00 87.75 458 LYS A C 1
ATOM 3672 O O . LYS A 1 458 ? 22.695 4.335 -19.984 1.00 87.75 458 LYS A O 1
ATOM 3677 N N . ILE A 1 459 ? 20.639 3.838 -20.735 1.00 87.06 459 ILE A N 1
ATOM 3678 C CA . ILE A 1 459 ? 20.649 2.452 -20.236 1.00 87.06 459 ILE A CA 1
ATOM 3679 C C . ILE A 1 459 ? 20.319 1.481 -21.359 1.00 87.06 459 ILE A C 1
ATOM 3681 O O . ILE A 1 459 ? 19.280 1.605 -22.002 1.00 87.06 459 ILE A O 1
ATOM 3685 N N . ILE A 1 460 ? 21.187 0.495 -21.565 1.00 87.94 460 ILE A N 1
ATOM 3686 C CA . ILE A 1 460 ? 21.043 -0.535 -22.592 1.00 87.94 460 ILE A CA 1
ATOM 3687 C C . ILE A 1 460 ? 20.188 -1.689 -22.063 1.00 87.94 460 ILE A C 1
ATOM 3689 O O . ILE A 1 460 ? 20.386 -2.147 -20.943 1.00 87.94 460 ILE A O 1
ATOM 3693 N N . GLY A 1 461 ? 19.259 -2.206 -22.872 1.00 83.62 461 GLY A N 1
ATOM 3694 C CA . GLY A 1 461 ? 18.465 -3.392 -22.514 1.00 83.62 461 GLY A CA 1
ATOM 3695 C C . GLY A 1 461 ? 17.315 -3.128 -21.532 1.00 83.62 461 GLY A C 1
ATOM 3696 O O . GLY A 1 461 ? 16.681 -4.073 -21.050 1.00 83.62 461 GLY A O 1
ATOM 3697 N N . PHE A 1 462 ? 17.011 -1.855 -21.264 1.00 87.25 462 PHE A N 1
ATOM 3698 C CA . PHE A 1 462 ? 15.841 -1.424 -20.507 1.00 87.25 462 PHE A CA 1
ATOM 3699 C C . PHE A 1 462 ? 14.550 -1.461 -21.351 1.00 87.25 462 PHE A C 1
ATOM 3701 O O . PHE A 1 462 ? 14.028 -0.430 -21.775 1.00 87.25 462 PHE A O 1
ATOM 3708 N N . SER A 1 463 ? 14.044 -2.666 -21.636 1.00 89.94 463 SER A N 1
ATOM 3709 C CA . SER A 1 463 ? 12.948 -2.863 -22.596 1.00 89.94 463 SER A CA 1
ATOM 3710 C C . SER A 1 463 ? 11.606 -2.240 -22.173 1.00 89.94 463 SER A C 1
ATOM 3712 O O . SER A 1 463 ? 11.309 -2.059 -20.989 1.00 89.94 463 SER A O 1
ATOM 3714 N N . LYS A 1 464 ? 10.740 -1.974 -23.162 1.00 89.44 464 LYS A N 1
ATOM 3715 C CA . LYS A 1 464 ? 9.376 -1.443 -22.975 1.00 89.44 464 LYS A CA 1
ATOM 3716 C C . LYS A 1 464 ? 8.527 -2.297 -22.024 1.00 89.44 464 LYS A C 1
ATOM 3718 O O . LYS A 1 464 ? 7.812 -1.750 -21.182 1.00 89.44 464 LYS A O 1
ATOM 3723 N N . ASP A 1 465 ? 8.600 -3.619 -22.146 1.00 89.56 465 ASP A N 1
ATOM 3724 C CA . ASP A 1 465 ? 7.789 -4.545 -21.343 1.00 89.56 465 ASP A CA 1
ATOM 3725 C C . ASP A 1 465 ? 8.281 -4.588 -19.893 1.00 89.56 465 ASP A C 1
ATOM 3727 O O . ASP A 1 465 ? 7.489 -4.634 -18.949 1.00 89.56 465 ASP A O 1
ATOM 3731 N N . MET A 1 466 ? 9.602 -4.491 -19.702 1.00 89.94 466 MET A N 1
ATOM 3732 C CA . MET A 1 466 ? 10.203 -4.364 -18.378 1.00 89.94 466 MET A CA 1
ATOM 3733 C C . MET A 1 466 ? 9.768 -3.059 -17.718 1.00 89.94 466 MET A C 1
ATOM 3735 O O . MET A 1 466 ? 9.256 -3.086 -16.607 1.00 89.94 466 MET A O 1
ATOM 3739 N N . CYS A 1 467 ? 9.868 -1.942 -18.437 1.00 88.31 467 CYS A N 1
ATOM 3740 C CA . CYS A 1 467 ? 9.381 -0.636 -18.002 1.00 88.31 467 CYS A CA 1
ATOM 3741 C C . CYS A 1 467 ? 7.889 -0.680 -17.612 1.00 88.31 467 CYS A C 1
ATOM 3743 O O . CYS A 1 467 ? 7.507 -0.238 -16.531 1.00 88.31 467 CYS A O 1
ATOM 3745 N N . SER A 1 468 ? 7.047 -1.311 -18.434 1.00 89.31 468 SER A N 1
ATOM 3746 C CA . SER A 1 468 ? 5.614 -1.454 -18.145 1.00 89.31 468 SER A CA 1
ATOM 3747 C C . SER A 1 468 ? 5.360 -2.258 -16.862 1.00 89.31 468 SER A C 1
ATOM 3749 O O . SER A 1 468 ? 4.471 -1.909 -16.095 1.00 89.31 468 SER A O 1
ATOM 3751 N N . SER A 1 469 ? 6.178 -3.270 -16.575 1.00 92.06 469 SER A N 1
ATOM 3752 C CA . SER A 1 469 ? 6.067 -4.095 -15.357 1.00 92.06 469 SER A CA 1
ATOM 3753 C C . SER A 1 469 ? 6.577 -3.359 -14.124 1.00 92.06 469 SER A C 1
ATOM 3755 O O . SER A 1 469 ? 5.913 -3.339 -13.092 1.00 92.06 469 SER A O 1
ATOM 3757 N N . LEU A 1 470 ? 7.704 -2.660 -14.258 1.00 91.69 470 LEU A N 1
ATOM 3758 C CA . LEU A 1 470 ? 8.268 -1.803 -13.217 1.00 91.69 470 LEU A CA 1
ATOM 3759 C C . LEU A 1 470 ? 7.312 -0.675 -12.801 1.00 91.69 470 LEU A C 1
ATOM 3761 O O . LEU A 1 470 ? 7.378 -0.224 -11.665 1.00 91.69 470 LEU A O 1
ATOM 3765 N N . SER A 1 471 ? 6.394 -0.245 -13.675 1.00 89.94 471 SER A N 1
ATOM 3766 C CA . SER A 1 471 ? 5.357 0.728 -13.302 1.00 89.94 471 SER A CA 1
ATOM 3767 C C . SER A 1 471 ? 4.311 0.184 -12.326 1.00 89.94 471 SER A C 1
ATOM 3769 O O . SER A 1 471 ? 3.674 0.962 -11.622 1.00 89.94 471 SER A O 1
ATOM 3771 N N . LEU A 1 472 ? 4.139 -1.141 -12.284 1.00 91.88 472 LEU A N 1
ATOM 3772 C CA . LEU A 1 472 ? 3.144 -1.830 -11.462 1.00 91.88 472 LEU A CA 1
ATOM 3773 C C . LEU A 1 472 ? 3.702 -2.259 -10.101 1.00 91.88 472 LEU A C 1
ATOM 3775 O O . LEU A 1 472 ? 2.970 -2.284 -9.111 1.00 91.88 472 LEU A O 1
ATOM 3779 N N . LEU A 1 473 ? 4.994 -2.604 -10.057 1.00 92.25 473 LEU A N 1
ATOM 3780 C CA . LEU A 1 473 ? 5.632 -3.190 -8.877 1.00 92.25 473 LEU A CA 1
ATOM 3781 C C . LEU A 1 473 ? 5.520 -2.331 -7.608 1.00 92.25 473 LEU A C 1
ATOM 3783 O O . LEU A 1 473 ? 5.206 -2.915 -6.577 1.00 92.25 473 LEU A O 1
ATOM 3787 N N . PRO A 1 474 ? 5.702 -0.994 -7.624 1.00 91.44 474 PRO A N 1
ATOM 3788 C CA . PRO A 1 474 ? 5.610 -0.196 -6.400 1.00 91.44 474 PRO A CA 1
ATOM 3789 C C . PRO A 1 474 ? 4.249 -0.307 -5.700 1.00 91.44 474 PRO A C 1
ATOM 3791 O O . PRO A 1 474 ? 4.194 -0.509 -4.491 1.00 91.44 474 PRO A O 1
ATOM 3794 N N . SER A 1 475 ? 3.145 -0.250 -6.452 1.00 91.69 475 SER A N 1
ATOM 3795 C CA . SER A 1 475 ? 1.798 -0.413 -5.888 1.00 91.69 475 SER A CA 1
ATOM 3796 C C . SER A 1 475 ? 1.533 -1.838 -5.403 1.00 91.69 475 SER A C 1
ATOM 3798 O O . SER A 1 475 ? 0.892 -2.016 -4.370 1.00 91.69 475 SER A O 1
ATOM 3800 N N . LEU A 1 476 ? 2.050 -2.850 -6.107 1.00 93.12 476 LEU A N 1
ATOM 3801 C CA . LEU A 1 476 ? 1.965 -4.240 -5.657 1.00 93.12 476 LEU A CA 1
ATOM 3802 C C . LEU A 1 476 ? 2.733 -4.457 -4.345 1.00 93.12 476 LEU A C 1
ATOM 3804 O O . LEU A 1 476 ? 2.198 -5.073 -3.428 1.00 93.12 476 LEU A O 1
ATOM 3808 N N . MET A 1 477 ? 3.957 -3.932 -4.246 1.00 91.81 477 MET A N 1
ATOM 3809 C CA . MET A 1 477 ? 4.787 -4.044 -3.045 1.00 91.81 477 MET A CA 1
ATOM 3810 C C . MET A 1 477 ? 4.162 -3.312 -1.861 1.00 91.81 477 MET A C 1
ATOM 3812 O O . MET A 1 477 ? 4.063 -3.897 -0.792 1.00 91.81 477 MET A O 1
ATOM 3816 N N . CYS A 1 478 ? 3.640 -2.098 -2.064 1.00 90.00 478 CYS A N 1
ATOM 3817 C CA . CYS A 1 478 ? 2.909 -1.370 -1.024 1.00 90.00 478 CYS A CA 1
ATOM 3818 C C . CYS A 1 478 ? 1.692 -2.167 -0.522 1.00 90.00 478 CYS A C 1
ATOM 3820 O O . CYS A 1 478 ? 1.469 -2.292 0.681 1.00 90.00 478 CYS A O 1
ATOM 3822 N N . ARG A 1 479 ? 0.929 -2.790 -1.431 1.00 92.00 479 ARG A N 1
ATOM 3823 C CA . ARG A 1 479 ? -0.196 -3.647 -1.039 1.00 92.00 479 ARG A CA 1
ATOM 3824 C C . ARG A 1 479 ? 0.252 -4.889 -0.267 1.00 92.00 479 ARG A C 1
ATOM 3826 O O . ARG A 1 479 ? -0.416 -5.268 0.694 1.00 92.00 479 ARG A O 1
ATOM 3833 N N . LEU A 1 480 ? 1.343 -5.523 -0.692 1.00 92.44 480 LEU A N 1
ATOM 3834 C CA . LEU A 1 480 ? 1.925 -6.663 0.010 1.00 92.44 480 LEU A CA 1
ATOM 3835 C C . LEU A 1 480 ? 2.365 -6.260 1.419 1.00 92.44 480 LEU A C 1
ATOM 3837 O O . LEU A 1 480 ? 1.991 -6.930 2.373 1.00 92.44 480 LEU A O 1
ATOM 3841 N N . GLU A 1 481 ? 3.094 -5.156 1.558 1.00 90.81 481 GLU A N 1
ATOM 3842 C CA . GLU A 1 481 ? 3.532 -4.619 2.849 1.00 90.81 481 GLU A CA 1
ATOM 3843 C C . GLU A 1 481 ? 2.342 -4.381 3.787 1.00 90.81 481 GLU A C 1
ATOM 3845 O O . GLU A 1 481 ? 2.335 -4.909 4.898 1.00 90.81 481 GLU A O 1
ATOM 3850 N N . ASN A 1 482 ? 1.286 -3.711 3.314 1.00 90.25 482 ASN A N 1
ATOM 3851 C CA . ASN A 1 482 ? 0.078 -3.478 4.110 1.00 90.25 482 ASN A CA 1
ATOM 3852 C C . ASN A 1 482 ? -0.608 -4.790 4.532 1.00 90.25 482 ASN A C 1
ATOM 3854 O O . ASN A 1 482 ? -1.084 -4.911 5.662 1.00 90.25 482 ASN A O 1
ATOM 3858 N N . LEU A 1 483 ? -0.658 -5.794 3.647 1.00 92.31 483 LEU A N 1
ATOM 3859 C CA . LEU A 1 483 ? -1.214 -7.104 3.990 1.00 92.31 483 LEU A CA 1
ATOM 3860 C C . LEU A 1 483 ? -0.356 -7.827 5.037 1.00 92.31 483 LEU A C 1
ATOM 3862 O O . LEU A 1 483 ? -0.904 -8.468 5.928 1.00 92.31 483 LEU A O 1
ATOM 3866 N N . LEU A 1 484 ? 0.972 -7.724 4.955 1.00 91.94 484 LEU A N 1
ATOM 3867 C CA . LEU A 1 484 ? 1.865 -8.314 5.950 1.00 91.94 484 LEU A CA 1
ATOM 3868 C C . LEU A 1 484 ? 1.665 -7.672 7.331 1.00 91.94 484 LEU A C 1
ATOM 3870 O O . LEU A 1 484 ? 1.563 -8.406 8.310 1.00 91.94 484 LEU A O 1
ATOM 3874 N N . VAL A 1 485 ? 1.502 -6.346 7.407 1.00 90.31 485 VAL A N 1
ATOM 3875 C CA . VAL A 1 485 ? 1.131 -5.656 8.661 1.00 90.31 485 VAL A CA 1
ATOM 3876 C C . VAL A 1 485 ? -0.214 -6.169 9.191 1.00 90.31 485 VAL A C 1
ATOM 3878 O O . VAL A 1 485 ? -0.346 -6.469 10.377 1.00 90.31 485 VAL A O 1
ATOM 3881 N N . ALA A 1 486 ? -1.210 -6.352 8.319 1.00 91.19 486 ALA A N 1
ATOM 3882 C CA . ALA A 1 486 ? -2.509 -6.896 8.718 1.00 91.19 486 ALA A CA 1
ATOM 3883 C C . ALA A 1 486 ? -2.415 -8.335 9.266 1.00 91.19 486 ALA A C 1
ATOM 3885 O O . ALA A 1 486 ? -3.135 -8.685 10.204 1.00 91.19 486 ALA A O 1
ATOM 3886 N N . ILE A 1 487 ? -1.522 -9.166 8.717 1.00 91.25 487 ILE A N 1
ATOM 3887 C CA . ILE A 1 487 ? -1.252 -10.523 9.221 1.00 91.25 487 ILE A CA 1
ATOM 3888 C C . ILE A 1 487 ? -0.573 -10.464 10.595 1.00 91.25 487 ILE A C 1
ATOM 3890 O O . ILE A 1 487 ? -0.986 -11.172 11.508 1.00 91.25 487 ILE A O 1
ATOM 3894 N N . GLU A 1 488 ? 0.410 -9.586 10.787 1.00 89.75 488 GLU A N 1
ATOM 3895 C CA . GLU A 1 488 ? 1.061 -9.417 12.093 1.00 89.75 488 GLU A CA 1
ATOM 3896 C C . GLU A 1 488 ? 0.066 -8.942 13.162 1.00 89.75 488 GLU A C 1
ATOM 3898 O O . GLU A 1 488 ? 0.042 -9.460 14.282 1.00 89.75 488 GLU A O 1
ATOM 3903 N N . LEU A 1 489 ? -0.830 -8.016 12.806 1.00 88.12 489 LEU A N 1
ATOM 3904 C CA . LEU A 1 489 ? -1.908 -7.582 13.693 1.00 88.12 489 LEU A CA 1
ATOM 3905 C C . LEU A 1 489 ? -2.876 -8.729 14.020 1.00 88.12 489 LEU A C 1
ATOM 3907 O O . LEU A 1 489 ? -3.312 -8.856 15.169 1.00 88.12 489 LEU A O 1
ATOM 3911 N N . LYS A 1 490 ? -3.180 -9.594 13.046 1.00 90.62 490 LYS A N 1
ATOM 3912 C CA . LYS A 1 490 ? -3.985 -10.805 13.260 1.00 90.62 490 LYS A CA 1
ATOM 3913 C C . LYS A 1 490 ? -3.353 -11.723 14.303 1.00 90.62 490 LYS A C 1
ATOM 3915 O O . LYS A 1 490 ? -4.057 -12.190 15.196 1.00 90.62 490 LYS A O 1
ATOM 3920 N N . ASP A 1 491 ? -2.043 -11.942 14.234 1.00 88.56 491 ASP A N 1
ATOM 3921 C CA . ASP A 1 491 ? -1.315 -12.780 15.193 1.00 88.56 491 ASP A CA 1
ATOM 3922 C C . ASP A 1 491 ? -1.340 -12.180 16.609 1.00 88.56 491 ASP A C 1
ATOM 3924 O O . ASP A 1 491 ? -1.540 -12.888 17.603 1.00 88.56 491 ASP A O 1
ATOM 3928 N N . VAL A 1 492 ? -1.241 -10.852 16.721 1.00 87.06 492 VAL A N 1
ATOM 3929 C CA . VAL A 1 492 ? -1.418 -10.148 18.001 1.00 87.06 492 VAL A CA 1
ATOM 3930 C C . VAL A 1 492 ? -2.844 -10.322 18.535 1.00 87.06 492 VAL A C 1
ATOM 3932 O O . VAL A 1 492 ? -3.026 -10.583 19.729 1.00 87.06 492 VAL A O 1
ATOM 3935 N N . MET A 1 493 ? -3.865 -10.232 17.681 1.00 86.94 493 MET A N 1
ATOM 3936 C CA . MET A 1 493 ? -5.258 -10.464 18.079 1.00 86.94 493 MET A CA 1
ATOM 3937 C C . MET A 1 493 ? -5.501 -11.909 18.527 1.00 86.94 493 MET A C 1
ATOM 3939 O O . MET A 1 493 ? -6.121 -12.120 19.569 1.00 86.94 493 MET A O 1
ATOM 3943 N N . LEU A 1 494 ? -4.942 -12.888 17.814 1.00 88.69 494 LEU A N 1
ATOM 3944 C CA . LEU A 1 494 ? -4.977 -14.311 18.166 1.00 88.69 494 LEU A CA 1
ATOM 3945 C C . LEU A 1 494 ? -4.391 -14.596 19.549 1.00 88.69 494 LEU A C 1
ATOM 3947 O O . LEU A 1 494 ? -4.914 -15.434 20.281 1.00 88.69 494 LEU A O 1
ATOM 3951 N N . SER A 1 495 ? -3.338 -13.870 19.936 1.00 86.69 495 SER A N 1
ATOM 3952 C CA . SER A 1 495 ? -2.770 -13.977 21.285 1.00 86.69 495 SER A CA 1
ATOM 3953 C C . SER A 1 495 ? -3.699 -13.436 22.382 1.00 86.69 495 SER A C 1
ATOM 3955 O O . SER A 1 495 ? -3.568 -13.818 23.544 1.00 86.69 495 SER A O 1
ATOM 3957 N N . SER A 1 496 ? -4.642 -12.556 22.024 1.00 85.00 496 SER A N 1
ATOM 3958 C CA . SER A 1 496 ? -5.571 -11.915 22.960 1.00 85.00 496 SER A CA 1
ATOM 3959 C C . SER A 1 496 ? -6.909 -12.654 23.076 1.00 85.00 496 SER A C 1
ATOM 3961 O O . SER A 1 496 ? -7.473 -12.700 24.168 1.00 85.00 496 SER A O 1
ATOM 3963 N N . PHE A 1 497 ? -7.431 -13.212 21.977 1.00 86.38 497 PHE A N 1
ATOM 3964 C CA . PHE A 1 497 ? -8.687 -13.969 21.957 1.00 86.38 497 PHE A CA 1
ATOM 3965 C C . PHE A 1 497 ? -8.722 -15.004 20.819 1.00 86.38 497 PHE A C 1
ATOM 3967 O O . PHE A 1 497 ? -8.236 -14.770 19.714 1.00 86.38 497 PHE A O 1
ATOM 3974 N N . SER A 1 498 ? -9.326 -16.166 21.083 1.00 87.31 498 SER A N 1
ATOM 3975 C CA . SER A 1 498 ? -9.284 -17.339 20.192 1.00 87.31 498 SER A CA 1
ATOM 3976 C C . SER A 1 498 ? -10.093 -17.189 18.897 1.00 87.31 498 SER A C 1
ATOM 3978 O O . SER A 1 498 ? -9.768 -17.771 17.858 1.00 87.31 498 SER A O 1
ATOM 3980 N N . GLU A 1 499 ? -11.140 -16.376 18.943 1.00 88.56 499 GLU A N 1
ATOM 3981 C CA . GLU A 1 499 ? -12.098 -16.141 17.870 1.00 88.56 499 GLU A CA 1
ATOM 3982 C C . GLU A 1 499 ? -11.476 -15.336 16.718 1.00 88.56 499 GLU A C 1
ATOM 3984 O O . GLU A 1 499 ? -11.971 -15.396 15.593 1.00 88.56 499 GLU A O 1
ATOM 3989 N N . ALA A 1 500 ? -10.335 -14.671 16.951 1.00 85.06 500 ALA A N 1
ATOM 3990 C CA . ALA A 1 500 ? -9.559 -13.988 15.914 1.00 85.06 500 ALA A CA 1
ATOM 3991 C C . ALA A 1 500 ? -9.117 -14.931 14.779 1.00 85.06 500 ALA A C 1
ATOM 3993 O O . ALA A 1 500 ? -8.873 -14.484 13.660 1.00 85.06 500 ALA A O 1
ATOM 3994 N N . SER A 1 501 ? -9.070 -16.245 15.028 1.00 84.88 501 SER A N 1
ATOM 3995 C CA . SER A 1 501 ? -8.750 -17.264 14.017 1.00 84.88 501 SER A CA 1
ATOM 3996 C C . SER A 1 501 ? -9.727 -17.300 12.844 1.00 84.88 501 SER A C 1
ATOM 3998 O O . SER A 1 501 ? -9.342 -17.694 11.745 1.00 84.88 501 SER A O 1
ATOM 4000 N N . GLN A 1 502 ? -10.968 -16.853 13.052 1.00 88.81 502 GLN A N 1
ATOM 4001 C CA . GLN A 1 502 ? -11.992 -16.794 12.008 1.00 88.81 502 GLN A CA 1
ATOM 4002 C C . GLN A 1 502 ? -11.849 -15.567 11.097 1.00 88.81 502 GLN A C 1
ATOM 4004 O O . GLN A 1 502 ? -12.478 -15.510 10.041 1.00 88.81 502 GLN A O 1
ATOM 4009 N N . ILE A 1 503 ? -11.035 -14.583 11.490 1.00 89.38 503 ILE A N 1
ATOM 4010 C CA . ILE A 1 503 ? -10.867 -13.329 10.758 1.00 89.38 503 ILE A CA 1
ATOM 4011 C C . ILE A 1 503 ? -9.830 -13.530 9.645 1.00 89.38 503 ILE A C 1
ATOM 4013 O O . ILE A 1 503 ? -8.738 -14.053 9.871 1.00 89.38 503 ILE A O 1
ATOM 4017 N N . SER A 1 504 ? -10.156 -13.113 8.423 1.00 91.38 504 SER A N 1
ATOM 4018 C CA . SER A 1 504 ? -9.207 -13.101 7.302 1.00 91.38 504 SER A CA 1
ATOM 4019 C C . SER A 1 504 ? -8.269 -11.894 7.394 1.00 91.38 504 SER A C 1
ATOM 4021 O O . SER A 1 504 ? -8.698 -10.808 7.791 1.00 91.38 504 SER A O 1
ATOM 4023 N N . ALA A 1 505 ? -7.006 -12.038 6.978 1.00 90.81 505 ALA A N 1
ATOM 4024 C CA . ALA A 1 505 ? -6.085 -10.901 6.928 1.00 90.81 505 ALA A CA 1
ATOM 4025 C C . ALA A 1 505 ? -6.568 -9.800 5.971 1.00 90.81 505 ALA A C 1
ATOM 4027 O O . ALA A 1 505 ? -6.357 -8.621 6.235 1.00 90.81 505 ALA A O 1
ATOM 4028 N N . SER A 1 506 ? -7.295 -10.159 4.906 1.00 89.88 506 SER A N 1
ATOM 4029 C CA . SER A 1 506 ? -7.947 -9.192 4.015 1.00 89.88 506 SER A CA 1
ATOM 4030 C C . SER A 1 506 ? -8.999 -8.337 4.728 1.00 89.88 506 SER A C 1
ATOM 4032 O O . SER A 1 506 ? -9.099 -7.149 4.446 1.00 89.88 506 SER A O 1
ATOM 4034 N N . GLY A 1 507 ? -9.762 -8.917 5.663 1.00 91.00 507 GLY A N 1
ATOM 4035 C CA . GLY A 1 507 ? -10.737 -8.166 6.460 1.00 91.00 507 GLY A CA 1
ATOM 4036 C C . GLY A 1 507 ? -10.066 -7.203 7.441 1.00 91.00 507 GLY A C 1
ATOM 4037 O O . GLY A 1 507 ? -10.538 -6.086 7.630 1.00 91.00 507 GLY A O 1
ATOM 4038 N N . ILE A 1 508 ? -8.926 -7.599 8.017 1.00 91.44 508 ILE A N 1
ATOM 4039 C CA . ILE A 1 508 ? -8.116 -6.713 8.868 1.00 91.44 508 ILE A CA 1
ATOM 4040 C C . ILE A 1 508 ? -7.504 -5.588 8.032 1.00 91.44 508 ILE A C 1
ATOM 4042 O O . ILE A 1 508 ? -7.548 -4.435 8.444 1.00 91.44 508 ILE A O 1
ATOM 4046 N N . LEU A 1 509 ? -7.001 -5.894 6.835 1.00 91.62 509 LEU A N 1
ATOM 4047 C CA . LEU A 1 509 ? -6.492 -4.889 5.905 1.00 91.62 509 LEU A CA 1
ATOM 4048 C C . LEU A 1 509 ? -7.569 -3.854 5.537 1.00 91.62 509 LEU A C 1
ATOM 4050 O O . LEU A 1 509 ? -7.291 -2.659 5.547 1.00 91.62 509 LEU A O 1
ATOM 4054 N N . GLU A 1 510 ? -8.802 -4.288 5.259 1.00 92.12 510 GLU A N 1
ATOM 4055 C CA . GLU A 1 510 ? -9.940 -3.382 5.031 1.00 92.12 510 GLU A CA 1
ATOM 4056 C C . GLU A 1 510 ? -10.236 -2.521 6.267 1.00 92.12 510 GLU A C 1
ATOM 4058 O O . GLU A 1 510 ? -10.424 -1.316 6.126 1.00 92.12 510 GLU A O 1
ATOM 4063 N N . ALA A 1 511 ? -10.175 -3.087 7.477 1.00 91.12 511 ALA A N 1
ATOM 4064 C CA . ALA A 1 511 ? -10.343 -2.333 8.722 1.00 91.12 511 ALA A CA 1
ATOM 4065 C C . ALA A 1 511 ? -9.217 -1.317 9.000 1.00 91.12 511 ALA A C 1
ATOM 4067 O O . ALA A 1 511 ? -9.448 -0.338 9.706 1.00 91.12 511 ALA A O 1
ATOM 4068 N N . LEU A 1 512 ? -8.018 -1.529 8.450 1.00 89.06 512 LEU A N 1
ATOM 4069 C CA . LEU A 1 512 ? -6.892 -0.593 8.533 1.00 89.06 512 LEU A CA 1
ATOM 4070 C C . LEU A 1 512 ? -6.913 0.476 7.428 1.00 89.06 512 LEU A C 1
ATOM 4072 O O . LEU A 1 512 ? -6.174 1.455 7.511 1.00 89.06 512 LEU A O 1
ATOM 4076 N N . THR A 1 513 ? -7.738 0.309 6.390 1.00 88.94 513 THR A N 1
ATOM 4077 C CA . THR A 1 513 ? -7.755 1.216 5.237 1.00 88.94 513 THR A CA 1
ATOM 4078 C C . THR A 1 513 ? -8.782 2.326 5.439 1.00 88.94 513 THR A C 1
ATOM 4080 O O . THR A 1 513 ? -9.983 2.076 5.535 1.00 88.94 513 THR A O 1
ATOM 4083 N N . THR A 1 514 ? -8.319 3.576 5.489 1.00 86.56 514 THR A N 1
ATOM 4084 C CA . THR A 1 514 ? -9.200 4.748 5.625 1.00 86.56 514 THR A CA 1
ATOM 4085 C C . THR A 1 514 ? -9.800 5.163 4.279 1.00 86.56 514 THR A C 1
ATOM 4087 O O . THR A 1 514 ? -9.186 4.957 3.232 1.00 86.56 514 THR A O 1
ATOM 4090 N N . GLU A 1 515 ? -10.958 5.830 4.285 1.00 84.44 515 GLU A N 1
ATOM 4091 C CA . GLU A 1 515 ? -11.587 6.341 3.053 1.00 84.44 515 GLU A CA 1
ATOM 4092 C C . GLU A 1 515 ? -10.676 7.331 2.296 1.00 84.44 515 GLU A C 1
ATOM 4094 O O . GLU A 1 515 ? -10.646 7.359 1.065 1.00 84.44 515 GLU A O 1
ATOM 4099 N N . ARG A 1 516 ? -9.838 8.087 3.022 1.00 83.56 516 ARG A N 1
ATOM 4100 C CA . ARG A 1 516 ? -8.870 9.036 2.441 1.00 83.56 516 ARG A CA 1
ATOM 4101 C C . ARG A 1 516 ? -7.789 8.363 1.594 1.00 83.56 516 ARG A C 1
ATOM 4103 O O . ARG A 1 516 ? -7.168 9.032 0.772 1.00 83.56 516 ARG A O 1
ATOM 4110 N N . CYS A 1 517 ? -7.581 7.054 1.748 1.00 80.00 517 CYS A N 1
ATOM 4111 C CA . CYS A 1 517 ? -6.706 6.282 0.868 1.00 80.00 517 CYS A CA 1
ATOM 4112 C C . CYS A 1 517 ? -7.292 6.146 -0.550 1.00 80.00 517 CYS A C 1
ATOM 4114 O O . CYS A 1 517 ? -6.559 5.782 -1.466 1.00 80.00 517 CYS A O 1
ATOM 4116 N N . LEU A 1 518 ? -8.582 6.457 -0.761 1.00 79.19 518 LEU A N 1
ATOM 4117 C CA . LEU A 1 518 ? -9.285 6.382 -2.052 1.00 79.19 518 LEU A CA 1
ATOM 4118 C C . LEU A 1 518 ? -9.122 5.016 -2.740 1.00 79.19 518 LEU A C 1
ATOM 4120 O O . LEU A 1 518 ? -9.046 4.912 -3.968 1.00 79.19 518 LEU A O 1
ATOM 4124 N N . GLU A 1 519 ? -9.009 3.968 -1.932 1.00 83.69 519 GLU A N 1
ATOM 4125 C CA . GLU A 1 519 ? -8.965 2.583 -2.377 1.00 83.69 519 GLU A CA 1
ATOM 4126 C C . GLU A 1 519 ? -10.386 2.008 -2.446 1.00 83.69 519 GLU A C 1
ATOM 4128 O O . GLU A 1 519 ? -11.352 2.598 -1.968 1.00 83.69 519 GLU A O 1
ATOM 4133 N N . ARG A 1 520 ? -10.532 0.819 -3.036 1.00 81.44 520 ARG A N 1
ATOM 4134 C CA . ARG A 1 520 ? -11.830 0.121 -3.115 1.00 81.44 520 ARG A CA 1
ATOM 4135 C C . ARG A 1 520 ? -12.309 -0.482 -1.799 1.00 81.44 520 ARG A C 1
ATOM 4137 O O . ARG A 1 520 ? -13.452 -0.923 -1.715 1.00 81.44 520 ARG A O 1
ATOM 4144 N N . ILE A 1 521 ? -11.417 -0.563 -0.820 1.00 86.44 521 ILE A N 1
ATOM 4145 C CA . ILE A 1 521 ? -11.693 -1.083 0.514 1.00 86.44 521 ILE A CA 1
ATOM 4146 C C . ILE A 1 521 ? -11.647 0.079 1.501 1.00 86.44 521 ILE A C 1
ATOM 4148 O O . ILE A 1 521 ? -10.821 0.978 1.357 1.00 86.44 521 ILE A O 1
ATOM 4152 N N . SER A 1 522 ? -12.558 0.072 2.469 1.00 88.56 522 SER A N 1
ATOM 4153 C CA . SER A 1 522 ? -12.685 1.135 3.462 1.00 88.56 522 SER A CA 1
ATOM 4154 C C . SER A 1 522 ? -13.205 0.570 4.776 1.00 88.56 522 SER A C 1
ATOM 4156 O O . SER A 1 522 ? -14.119 -0.259 4.792 1.00 88.56 522 SER A O 1
ATOM 4158 N N . LEU A 1 523 ? -12.663 1.078 5.879 1.00 93.25 523 LEU A N 1
ATOM 4159 C CA . LEU A 1 523 ? -13.068 0.716 7.230 1.00 93.25 523 LEU A CA 1
ATOM 4160 C C . LEU A 1 523 ? -14.473 1.202 7.603 1.00 93.25 523 LEU A C 1
ATOM 4162 O O . LEU A 1 523 ? -15.021 0.713 8.585 1.00 93.25 523 LEU A O 1
ATOM 4166 N N . GLU A 1 524 ? -15.082 2.122 6.846 1.00 91.00 524 GLU A N 1
ATOM 4167 C CA . GLU A 1 524 ? -16.357 2.777 7.201 1.00 91.00 524 GLU A CA 1
ATOM 4168 C C . GLU A 1 524 ? -17.460 1.797 7.597 1.00 91.00 524 GLU A C 1
ATOM 4170 O O . GLU A 1 524 ? -18.181 1.995 8.574 1.00 91.00 524 GLU A O 1
ATOM 4175 N N . ARG A 1 525 ? -17.595 0.695 6.853 1.00 92.00 525 ARG A N 1
ATOM 4176 C CA . ARG A 1 525 ? -18.617 -0.319 7.142 1.00 92.00 525 ARG A CA 1
ATOM 4177 C C . ARG A 1 525 ? -18.362 -1.005 8.482 1.00 92.00 525 ARG A C 1
ATOM 4179 O O . ARG A 1 525 ? -19.316 -1.313 9.199 1.00 92.00 525 ARG A O 1
ATOM 4186 N N . PHE A 1 526 ? -17.095 -1.244 8.811 1.00 92.19 526 PHE A N 1
ATOM 4187 C CA . PHE A 1 526 ? -16.695 -1.804 10.097 1.00 92.19 526 PHE A CA 1
ATOM 4188 C C . PHE A 1 526 ? -16.811 -0.784 11.223 1.00 92.19 526 PHE A C 1
ATOM 4190 O O . PHE A 1 526 ? -17.237 -1.159 12.310 1.00 92.19 526 PHE A O 1
ATOM 4197 N N . GLU A 1 527 ? -16.515 0.488 10.967 1.00 93.06 527 GLU A N 1
ATOM 4198 C CA . GLU A 1 527 ? -16.681 1.568 11.938 1.00 93.06 527 GLU A CA 1
ATOM 4199 C C . GLU A 1 527 ? -18.151 1.755 12.317 1.00 93.06 527 GLU A C 1
ATOM 4201 O O . GLU A 1 527 ? -18.478 1.726 13.500 1.00 93.06 527 GLU A O 1
ATOM 4206 N N . VAL A 1 528 ? -19.059 1.846 11.338 1.00 93.56 528 VAL A N 1
ATOM 4207 C CA . VAL A 1 528 ? -20.503 2.004 11.591 1.00 93.56 528 VAL A CA 1
ATOM 4208 C C . VAL A 1 528 ? -21.050 0.845 12.428 1.00 93.56 528 VAL A C 1
ATOM 4210 O O . VAL A 1 528 ? -21.791 1.054 13.393 1.00 93.56 528 VAL A O 1
ATOM 4213 N N . LEU A 1 529 ? -20.681 -0.392 12.081 1.00 94.94 529 LEU A N 1
ATOM 4214 C CA . LEU A 1 529 ? -21.105 -1.571 12.836 1.00 94.94 529 LEU A CA 1
ATOM 4215 C C . LEU A 1 529 ? -20.454 -1.621 14.227 1.00 94.94 529 LEU A C 1
ATOM 4217 O O . LEU A 1 529 ? -21.125 -1.931 15.213 1.00 94.94 529 LEU A O 1
ATOM 4221 N N . GLY A 1 530 ? -19.160 -1.317 14.304 1.00 94.12 530 GLY A N 1
ATOM 4222 C CA . GLY A 1 530 ? -18.369 -1.321 15.528 1.00 94.12 530 GLY A CA 1
ATOM 4223 C C . GLY A 1 530 ? -18.851 -0.284 16.536 1.00 94.12 530 GLY A C 1
ATOM 4224 O O . GLY A 1 530 ? -19.009 -0.613 17.708 1.00 94.12 530 GLY A O 1
ATOM 4225 N N . ASP A 1 531 ? -19.175 0.929 16.091 1.00 93.62 531 ASP A N 1
ATOM 4226 C CA . ASP A 1 531 ? -19.719 2.000 16.929 1.00 93.62 531 ASP A CA 1
ATOM 4227 C C . ASP A 1 531 ? -21.085 1.613 17.517 1.00 93.62 531 ASP A C 1
ATOM 4229 O O . ASP A 1 531 ? -21.301 1.703 18.731 1.00 93.62 531 ASP A O 1
ATOM 4233 N N . ALA A 1 532 ? -21.990 1.083 16.687 1.00 94.75 532 ALA A N 1
ATOM 4234 C CA . ALA A 1 532 ? -23.282 0.586 17.153 1.00 94.75 532 ALA A CA 1
ATOM 4235 C C . ALA A 1 532 ? -23.120 -0.557 18.173 1.00 94.75 532 ALA A C 1
ATOM 4237 O O . ALA A 1 532 ? -23.779 -0.565 19.220 1.00 94.75 532 ALA A O 1
ATOM 4238 N N . PHE A 1 533 ? -22.213 -1.499 17.900 1.00 95.19 533 PHE A N 1
ATOM 4239 C CA . PHE A 1 533 ? -21.927 -2.623 18.786 1.00 95.19 533 PHE A CA 1
ATOM 4240 C C . PHE A 1 533 ? -21.315 -2.172 20.120 1.00 95.19 533 PHE A C 1
ATOM 4242 O O . PHE A 1 533 ? -21.798 -2.577 21.179 1.00 95.19 533 PHE A O 1
ATOM 4249 N N . LEU A 1 534 ? -20.309 -1.294 20.099 1.00 94.69 534 LEU A N 1
ATOM 4250 C CA . LEU A 1 534 ? -19.674 -0.754 21.305 1.00 94.69 534 LEU A CA 1
ATOM 4251 C C . LEU A 1 534 ? -20.683 0.010 22.166 1.00 94.69 534 LEU A C 1
ATOM 4253 O O . LEU A 1 534 ? -20.777 -0.240 23.371 1.00 94.69 534 LEU A O 1
ATOM 4257 N N . LYS A 1 535 ? -21.506 0.877 21.561 1.00 93.88 535 LYS A N 1
ATOM 4258 C CA . LYS A 1 535 ? -22.579 1.597 22.267 1.00 93.88 535 LYS A CA 1
ATOM 4259 C C . LYS A 1 535 ? -23.584 0.644 22.911 1.00 93.88 535 LYS A C 1
ATOM 4261 O O . LYS A 1 535 ? -24.006 0.892 24.045 1.00 93.88 535 LYS A O 1
ATOM 4266 N N . TYR A 1 536 ? -23.945 -0.441 22.226 1.00 94.75 536 TYR A N 1
ATOM 4267 C CA . TYR A 1 536 ? -24.841 -1.467 22.759 1.00 94.75 536 TYR A CA 1
ATOM 4268 C C . TYR A 1 536 ? -24.220 -2.224 23.939 1.00 94.75 536 TYR A C 1
ATOM 4270 O O . TYR A 1 536 ? -24.840 -2.310 25.000 1.00 94.75 536 TYR A O 1
ATOM 4278 N N . VAL A 1 537 ? -22.995 -2.739 23.791 1.00 95.56 537 VAL A N 1
ATOM 4279 C CA . VAL A 1 537 ? -22.321 -3.533 24.832 1.00 95.56 537 VAL A CA 1
ATOM 4280 C C . VAL A 1 537 ? -22.067 -2.697 26.083 1.00 95.56 537 VAL A C 1
ATOM 4282 O O . VAL A 1 537 ? -22.403 -3.136 27.183 1.00 95.56 537 VAL A O 1
ATOM 4285 N N . VAL A 1 538 ? -21.549 -1.475 25.926 1.00 94.56 538 VAL A N 1
ATOM 4286 C CA . VAL A 1 538 ? -21.316 -0.552 27.049 1.00 94.56 538 VAL A CA 1
ATOM 4287 C C . VAL A 1 538 ? -22.638 -0.149 27.701 1.00 94.56 538 VAL A C 1
ATOM 4289 O O . VAL A 1 538 ? -22.742 -0.138 28.926 1.00 94.56 538 VAL A O 1
ATOM 4292 N N . GLY A 1 539 ? -23.672 0.138 26.903 1.00 92.94 539 GLY A N 1
ATOM 4293 C CA . GLY A 1 539 ? -25.005 0.461 27.413 1.00 92.94 539 GLY A CA 1
ATOM 4294 C C . GLY A 1 539 ? -25.601 -0.677 28.242 1.00 92.94 539 GLY A C 1
ATOM 4295 O O . GLY A 1 539 ? -26.020 -0.459 29.377 1.00 92.94 539 GLY A O 1
ATOM 4296 N N . ARG A 1 540 ? -25.567 -1.905 27.715 1.00 94.19 540 ARG A N 1
ATOM 4297 C CA . ARG A 1 540 ? -26.047 -3.105 28.411 1.00 94.19 540 ARG A CA 1
ATOM 4298 C C . ARG A 1 540 ? -25.247 -3.383 29.681 1.00 94.19 540 ARG A C 1
ATOM 4300 O O . ARG A 1 540 ? -25.843 -3.697 30.706 1.00 94.19 540 ARG A O 1
ATOM 4307 N N . HIS A 1 541 ? -23.921 -3.259 29.632 1.00 93.69 541 HIS A N 1
ATOM 4308 C CA . HIS A 1 541 ? -23.070 -3.450 30.805 1.00 93.69 541 HIS A CA 1
ATOM 4309 C C . HIS A 1 541 ? -23.400 -2.439 31.908 1.00 93.69 541 HIS A C 1
ATOM 4311 O O . HIS A 1 541 ? -23.608 -2.837 33.052 1.00 93.69 541 HIS A O 1
ATOM 4317 N N . ASN A 1 542 ? -23.530 -1.154 31.564 1.00 91.81 542 ASN A N 1
ATOM 4318 C CA . ASN A 1 542 ? -23.887 -0.113 32.527 1.00 91.81 542 ASN A CA 1
ATOM 4319 C C . ASN A 1 542 ? -25.280 -0.342 33.129 1.00 91.81 542 ASN A C 1
ATOM 4321 O O . ASN A 1 542 ? -25.436 -0.203 34.338 1.00 91.81 542 ASN A O 1
ATOM 4325 N N . PHE A 1 543 ? -26.260 -0.735 32.311 1.00 90.19 543 PHE A N 1
ATOM 4326 C CA . PHE A 1 543 ? -27.625 -1.012 32.766 1.00 90.19 543 PHE A CA 1
ATOM 4327 C C . PHE A 1 543 ? -27.690 -2.184 33.757 1.00 90.19 543 PHE A C 1
ATOM 4329 O O . PHE A 1 543 ? -28.358 -2.087 34.777 1.00 90.19 543 PHE A O 1
ATOM 4336 N N . LEU A 1 544 ? -26.970 -3.277 33.482 1.00 92.50 544 LEU A N 1
ATOM 4337 C CA . LEU A 1 544 ? -26.971 -4.467 34.343 1.00 92.50 544 LEU A CA 1
ATOM 4338 C C . LEU A 1 544 ? -26.112 -4.310 35.605 1.00 92.50 544 LEU A C 1
ATOM 4340 O O . LEU A 1 544 ? -26.352 -4.992 36.592 1.00 92.50 544 LEU A O 1
ATOM 4344 N N . THR A 1 545 ? -25.088 -3.455 35.571 1.00 91.88 545 THR A N 1
ATOM 4345 C CA . THR A 1 545 ? -24.144 -3.302 36.693 1.00 91.88 545 THR A CA 1
ATOM 4346 C C . THR A 1 545 ? -24.617 -2.264 37.710 1.00 91.88 545 THR A C 1
ATOM 4348 O O . THR A 1 545 ? -24.252 -2.335 38.882 1.00 91.88 545 THR A O 1
ATOM 4351 N N . TYR A 1 546 ? -25.413 -1.282 37.280 1.00 86.69 546 TYR A N 1
ATOM 4352 C CA . TYR A 1 546 ? -25.792 -0.139 38.106 1.00 86.69 546 TYR A CA 1
ATOM 4353 C C . TYR A 1 546 ? -27.315 0.047 38.170 1.00 86.69 546 TYR A C 1
ATOM 4355 O O . TYR A 1 546 ? -27.867 0.945 37.541 1.00 86.69 546 TYR A O 1
ATOM 4363 N N . GLU A 1 547 ? -27.983 -0.766 38.991 1.00 77.62 547 GLU A N 1
ATOM 4364 C CA . GLU A 1 547 ? -29.453 -0.789 39.133 1.00 77.62 547 GLU A CA 1
ATOM 4365 C C . GLU A 1 547 ? -30.061 0.483 39.765 1.00 77.62 547 GLU A C 1
ATOM 4367 O O . GLU A 1 547 ? -31.264 0.706 39.669 1.00 77.62 547 GLU A O 1
ATOM 4372 N N . GLY A 1 548 ? -29.245 1.327 40.408 1.00 77.69 548 GLY A N 1
ATOM 4373 C CA . GLY A 1 548 ? -29.693 2.545 41.102 1.00 77.69 548 GLY A CA 1
ATOM 4374 C C . GLY A 1 548 ? -29.453 3.860 40.355 1.00 77.69 548 GLY A C 1
ATOM 4375 O O . GLY A 1 548 ? -29.679 4.921 40.934 1.00 77.69 548 GLY A O 1
ATOM 4376 N N . LEU A 1 549 ? -28.938 3.820 39.121 1.00 80.00 549 LEU A N 1
ATOM 4377 C CA . LEU A 1 549 ? -28.666 5.032 38.340 1.00 80.00 549 LEU A CA 1
ATOM 4378 C C . LEU A 1 549 ? -29.832 5.351 37.405 1.00 80.00 549 LEU A C 1
ATOM 4380 O O . LEU A 1 549 ? -30.398 4.461 36.773 1.00 80.00 549 LEU A O 1
ATOM 4384 N N . ASP A 1 550 ? -30.139 6.640 37.276 1.00 81.56 550 ASP A N 1
ATOM 4385 C CA . ASP A 1 550 ? -31.101 7.122 36.287 1.00 81.56 550 ASP A CA 1
ATOM 4386 C C . ASP A 1 550 ? -30.533 7.088 34.853 1.00 81.56 550 ASP A C 1
ATOM 4388 O O . ASP A 1 550 ? -29.327 6.937 34.620 1.00 81.56 550 ASP A O 1
ATOM 4392 N N . GLU A 1 551 ? -31.418 7.244 33.869 1.00 81.88 551 GLU A N 1
ATOM 4393 C CA . GLU A 1 551 ? -31.075 7.219 32.444 1.00 81.88 551 GLU A CA 1
ATOM 4394 C C . GLU A 1 551 ? -30.016 8.266 32.058 1.00 81.88 551 GLU A C 1
ATOM 4396 O O . GLU A 1 551 ? -29.108 7.972 31.271 1.00 81.88 551 GLU A O 1
ATOM 4401 N N . GLY A 1 552 ? -30.080 9.471 32.630 1.00 80.12 552 GLY A N 1
ATOM 4402 C CA . GLY A 1 552 ? -29.129 10.547 32.353 1.00 80.12 552 GLY A CA 1
ATOM 4403 C C . GLY A 1 552 ? -27.731 10.221 32.878 1.00 80.12 552 GLY A C 1
ATOM 4404 O O . GLY A 1 552 ? -26.725 10.427 32.187 1.00 80.12 552 GLY A O 1
ATOM 4405 N N . GLN A 1 553 ? -27.652 9.632 34.071 1.00 81.25 553 GLN A N 1
ATOM 4406 C CA . GLN A 1 553 ? -26.400 9.161 34.666 1.00 81.25 553 GLN A CA 1
ATOM 4407 C C . GLN A 1 553 ? -25.792 7.997 33.872 1.00 81.25 553 GLN A C 1
ATOM 4409 O O . GLN A 1 553 ? -24.587 7.999 33.591 1.00 81.25 553 GLN A O 1
ATOM 4414 N N . LEU A 1 554 ? -26.613 7.029 33.453 1.00 87.06 554 LEU A N 1
ATOM 4415 C CA . LEU A 1 554 ? -26.182 5.908 32.611 1.00 87.06 554 LEU A CA 1
ATOM 4416 C C . LEU A 1 554 ? -25.696 6.385 31.236 1.00 87.06 554 LEU A C 1
ATOM 4418 O O . LEU A 1 554 ? -24.657 5.927 30.750 1.00 87.06 554 LEU A O 1
ATOM 4422 N N . THR A 1 555 ? -26.393 7.351 30.638 1.00 87.19 555 THR A N 1
ATOM 4423 C CA . THR A 1 555 ? -26.022 7.957 29.352 1.00 87.19 555 THR A CA 1
ATOM 4424 C C . THR A 1 555 ? -24.713 8.732 29.450 1.00 87.19 555 THR A C 1
ATOM 4426 O O . THR A 1 555 ? -23.851 8.591 28.577 1.00 87.19 555 THR A O 1
ATOM 4429 N N . SER A 1 556 ? -24.518 9.488 30.533 1.00 86.94 556 SER A N 1
ATOM 4430 C CA . SER A 1 556 ? -23.272 10.218 30.796 1.00 86.94 556 SER A CA 1
ATOM 4431 C C . SER A 1 556 ? -22.084 9.262 30.921 1.00 86.94 556 SER A C 1
ATOM 4433 O O . SER A 1 556 ? -21.042 9.478 30.302 1.00 86.94 556 SER A O 1
ATOM 4435 N N . ARG A 1 557 ? -22.251 8.150 31.650 1.00 88.25 557 ARG A N 1
ATOM 4436 C CA . ARG A 1 557 ? -21.215 7.111 31.774 1.00 88.25 557 ARG A CA 1
ATOM 4437 C C . ARG A 1 557 ? -20.926 6.401 30.462 1.00 88.25 557 ARG A C 1
ATOM 4439 O O . ARG A 1 557 ? -19.761 6.213 30.127 1.00 88.25 557 ARG A O 1
ATOM 4446 N N . ARG A 1 558 ? -21.963 6.022 29.708 1.00 91.62 558 ARG A N 1
ATOM 4447 C CA . ARG A 1 558 ? -21.790 5.419 28.379 1.00 91.62 558 ARG A CA 1
ATOM 4448 C C . ARG A 1 558 ? -20.966 6.345 27.491 1.00 91.62 558 ARG A C 1
ATOM 4450 O O . ARG A 1 558 ? -19.974 5.896 26.933 1.00 91.62 558 ARG A O 1
ATOM 4457 N N . SER A 1 559 ? -21.342 7.622 27.421 1.00 90.94 559 SER A N 1
ATOM 4458 C CA . SER A 1 559 ? -20.669 8.633 26.594 1.00 90.94 559 SER A CA 1
ATOM 4459 C C . SER A 1 559 ? -19.215 8.850 27.009 1.00 90.94 559 SER A C 1
ATOM 4461 O O . SER A 1 559 ? -18.364 8.997 26.146 1.00 90.94 559 SER A O 1
ATOM 4463 N N . ALA A 1 560 ? -18.907 8.802 28.309 1.00 90.31 560 ALA A N 1
ATOM 4464 C CA . ALA A 1 560 ? -17.531 8.901 28.793 1.00 90.31 560 ALA A CA 1
ATOM 4465 C C . ALA A 1 560 ? -16.645 7.726 28.338 1.00 90.31 560 ALA A C 1
ATOM 4467 O O . ALA A 1 560 ? -15.471 7.933 28.048 1.00 90.31 560 ALA A O 1
ATOM 4468 N N . ILE A 1 561 ? -17.203 6.512 28.250 1.00 91.38 561 ILE A N 1
ATOM 4469 C CA . ILE A 1 561 ? -16.477 5.306 27.817 1.00 91.38 561 ILE A CA 1
ATOM 4470 C C . ILE A 1 561 ? -16.314 5.269 26.292 1.00 91.38 561 ILE A C 1
ATOM 4472 O O . ILE A 1 561 ? -15.250 4.916 25.801 1.00 91.38 561 ILE A O 1
ATOM 4476 N N . VAL A 1 562 ? -17.352 5.630 25.531 1.00 92.44 562 VAL A N 1
ATOM 4477 C CA . VAL A 1 562 ? -17.320 5.581 24.051 1.00 92.44 562 VAL A CA 1
ATOM 4478 C C . VAL A 1 562 ? -16.817 6.877 23.407 1.00 92.44 562 VAL A C 1
ATOM 4480 O O . VAL A 1 562 ? -16.879 7.030 22.194 1.00 92.44 562 VAL A O 1
ATOM 4483 N N . ASN A 1 563 ? -16.345 7.829 24.209 1.00 92.00 563 ASN A N 1
ATOM 4484 C CA . ASN A 1 563 ? -15.767 9.083 23.738 1.00 92.00 563 ASN A CA 1
ATOM 4485 C C . ASN A 1 563 ? -14.496 8.823 22.907 1.00 92.00 563 ASN A C 1
ATOM 4487 O O . ASN A 1 563 ? -13.604 8.101 23.354 1.00 92.00 563 ASN A O 1
ATOM 4491 N N . ASN A 1 564 ? -14.376 9.500 21.762 1.00 89.88 564 ASN A N 1
ATOM 4492 C CA . ASN A 1 564 ? -13.203 9.487 20.886 1.00 89.88 564 ASN A CA 1
ATOM 4493 C C . ASN A 1 564 ? -11.876 9.681 21.632 1.00 89.88 564 ASN A C 1
ATOM 4495 O O . ASN A 1 564 ? -10.938 8.934 21.380 1.00 89.88 564 ASN A O 1
ATOM 4499 N N . SER A 1 565 ? -11.782 10.623 22.580 1.00 89.50 565 SER A N 1
ATOM 4500 C CA . SER A 1 565 ? -10.539 10.851 23.330 1.00 89.50 565 SER A CA 1
ATOM 4501 C C . SER A 1 565 ? -10.174 9.653 24.212 1.00 89.50 565 SER A C 1
ATOM 4503 O O . SER A 1 565 ? -9.008 9.285 24.309 1.00 89.50 565 SER A O 1
ATOM 4505 N N . HIS A 1 566 ? -11.172 8.997 24.813 1.00 90.06 566 HIS A N 1
ATOM 4506 C CA . HIS A 1 566 ? -10.954 7.802 25.625 1.00 90.06 566 HIS A CA 1
ATOM 4507 C C . HIS A 1 566 ? -10.552 6.601 24.762 1.00 90.06 566 HIS A C 1
ATOM 4509 O O . HIS A 1 566 ? -9.608 5.885 25.099 1.00 90.06 566 HIS A O 1
ATOM 4515 N N . LEU A 1 567 ? -11.238 6.396 23.634 1.00 90.69 567 LEU A N 1
ATOM 4516 C CA . LEU A 1 567 ? -10.922 5.331 22.681 1.00 90.69 567 LEU A CA 1
ATOM 4517 C C . LEU A 1 567 ? -9.534 5.524 22.053 1.00 90.69 567 LEU A C 1
ATOM 4519 O O . LEU A 1 567 ? -8.798 4.552 21.893 1.00 90.69 567 LEU A O 1
ATOM 4523 N N . TYR A 1 568 ? -9.142 6.768 21.780 1.00 87.75 568 TYR A N 1
ATOM 4524 C CA . TYR A 1 568 ? -7.805 7.122 21.312 1.00 87.75 568 TYR A CA 1
ATOM 4525 C C . TYR A 1 568 ? -6.725 6.832 22.366 1.00 87.75 568 TYR A C 1
ATOM 4527 O O . TYR A 1 568 ? -5.737 6.161 22.088 1.00 87.75 568 TYR A O 1
ATOM 4535 N N . GLU A 1 569 ? -6.920 7.229 23.625 1.00 88.69 569 GLU A N 1
ATOM 4536 C CA . GLU A 1 569 ? -5.976 6.861 24.690 1.00 88.69 569 GLU A CA 1
ATOM 4537 C C . GLU A 1 569 ? -5.857 5.339 24.874 1.00 88.69 569 GLU A C 1
ATOM 4539 O O . GLU A 1 569 ? -4.779 4.822 25.186 1.00 88.69 569 GLU A O 1
ATOM 4544 N N . LEU A 1 570 ? -6.959 4.602 24.703 1.00 88.50 570 LEU A N 1
ATOM 4545 C CA . LEU A 1 570 ? -6.950 3.141 24.731 1.00 88.50 570 LEU A CA 1
ATOM 4546 C C . LEU A 1 570 ? -6.172 2.552 23.550 1.00 88.50 570 LEU A C 1
ATOM 4548 O O . LEU A 1 570 ? -5.423 1.594 23.758 1.00 88.50 570 LEU A O 1
ATOM 4552 N N . SER A 1 571 ? -6.304 3.116 22.346 1.00 84.19 571 SER A N 1
ATOM 4553 C CA . SER A 1 571 ? -5.559 2.655 21.171 1.00 84.19 571 SER A CA 1
ATOM 4554 C C . SER A 1 571 ? -4.051 2.886 21.333 1.00 84.19 571 SER A C 1
ATOM 4556 O O . SER A 1 571 ? -3.268 1.975 21.047 1.00 84.19 571 SER A O 1
ATOM 4558 N N . ILE A 1 572 ? -3.646 4.023 21.917 1.00 83.56 572 ILE A N 1
ATOM 4559 C CA . ILE A 1 572 ? -2.252 4.309 22.297 1.00 83.56 572 ILE A CA 1
ATOM 4560 C C . ILE A 1 572 ? -1.749 3.283 23.311 1.00 83.56 572 ILE A C 1
ATOM 4562 O O . ILE A 1 572 ? -0.704 2.670 23.103 1.00 83.56 572 ILE A O 1
ATOM 4566 N N . LYS A 1 573 ? -2.499 3.034 24.394 1.00 85.00 573 LYS A N 1
ATOM 4567 C CA . LYS A 1 573 ? -2.118 2.046 25.427 1.00 85.00 573 LYS A CA 1
ATOM 4568 C C . LYS A 1 573 ? -1.956 0.634 24.863 1.00 85.00 573 LYS A C 1
ATOM 4570 O O . LYS A 1 573 ? -1.217 -0.171 25.426 1.00 85.00 573 LYS A O 1
ATOM 4575 N N . ARG A 1 574 ? -2.659 0.320 23.773 1.00 78.19 574 ARG A N 1
ATOM 4576 C CA . ARG A 1 574 ? -2.576 -0.960 23.058 1.00 78.19 574 ARG A CA 1
ATOM 4577 C C . ARG A 1 574 ? -1.557 -0.959 21.914 1.00 78.19 574 ARG A C 1
ATOM 4579 O O . ARG A 1 574 ? -1.390 -1.999 21.286 1.00 78.19 574 ARG A O 1
ATOM 4586 N N . ASN A 1 575 ? -0.841 0.147 21.697 1.00 74.88 575 ASN A N 1
ATOM 4587 C CA . ASN A 1 575 ? 0.148 0.336 20.633 1.00 74.88 575 ASN A CA 1
ATOM 4588 C C . ASN A 1 575 ? -0.400 0.059 19.223 1.00 74.88 575 ASN A C 1
ATOM 4590 O O . ASN A 1 575 ? 0.330 -0.447 18.379 1.00 74.88 575 ASN A O 1
ATOM 4594 N N . LEU A 1 576 ? -1.668 0.393 18.958 1.00 72.94 576 LEU A N 1
ATOM 4595 C CA . LEU A 1 576 ? -2.280 0.194 17.633 1.00 72.94 576 LEU A CA 1
ATOM 4596 C C . LEU A 1 576 ? -1.789 1.199 16.574 1.00 72.94 576 LEU A C 1
ATOM 4598 O O . LEU A 1 576 ? -1.991 0.984 15.390 1.00 72.94 576 LEU A O 1
ATOM 4602 N N . GLN A 1 577 ? -1.148 2.287 17.001 1.00 64.06 577 GLN A N 1
ATOM 4603 C CA . GLN A 1 577 ? -0.630 3.364 16.145 1.00 64.06 577 GLN A CA 1
ATOM 4604 C C . GLN A 1 577 ? 0.783 3.114 15.581 1.00 64.06 577 GLN A C 1
ATOM 4606 O O . GLN A 1 577 ? 1.182 3.774 14.631 1.00 64.06 577 GLN A O 1
ATOM 4611 N N . VAL A 1 578 ? 1.572 2.227 16.203 1.00 49.31 578 VAL A N 1
ATOM 4612 C CA . VAL A 1 578 ? 3.035 2.102 15.986 1.00 49.31 578 VAL A CA 1
ATOM 4613 C C . VAL A 1 578 ? 3.454 0.623 15.883 1.00 49.31 578 VAL A C 1
ATOM 4615 O O . VAL A 1 578 ? 4.577 0.260 16.226 1.00 49.31 578 VAL A O 1
ATOM 4618 N N . ARG A 1 579 ? 2.563 -0.275 15.452 1.00 38.62 579 ARG A N 1
ATOM 4619 C CA . ARG A 1 579 ? 2.907 -1.693 15.266 1.00 38.62 579 ARG A CA 1
ATOM 4620 C C . ARG A 1 579 ? 2.653 -2.234 13.883 1.00 38.62 579 ARG A C 1
ATOM 4622 O O . ARG A 1 579 ? 1.471 -2.216 13.484 1.00 38.62 579 ARG A O 1
#

Organism: Aegilops tauschii subsp. strangulata (NCBI:txid200361)

Mean predicted aligned error: 17.57 Å

pLDDT: mean 77.78, std 16.05, range [27.56, 95.56]

Radius of gyration: 44.06 Å; Cα contacts (8 Å, |Δi|>4): 796; chains: 1; bounding box: 104×84×113 Å

Secondary structure (DSSP, 8-state):
-----------TT-HHHHHHHHHHHHHHHHHHHHHHH-------------EEE-TTT--EEEHHHHHHHHHHHHHHS--BTTB----EEEEEEETTEEEEEEEPPTTSS-SEEE---BSSHHHHHHHHHHHHHHHHHHTT-B-TTSSBP-TTT-------------S---S------PPPPPPGGGSPPSS--PSSEEEEEEEEEEEEESS------EEEEESSPPPHHHHT-EEEEE-GGG-EEEEEEEEEEEEEE-HHHHHHHHHHHHHHHHHHH-TTGGGSS----STT-S-----S---EEEEEEE-TTSS-EEE-HHHHHHHHTSGGGS-TTS--------GGGEEE-SS-EEEHHHHTT-EEEEGGGTEEEEEEEEEEEEETTSEETTEEHHHHHHHHH-PPPS-TTSEEEEEEEPPPP--SSB-GGGG--S-----SPPEEEE-GGG-EEEETT--HHHHHHHTTHHHHHHHHHHHHHHHHHHHHHHHH-GGGGGS-HHHHHHHH--GGG-BS--THHHHHHHHHHHHHHHHHHHHHH-TT--HHHHHHHHHHHS-HHHHHHHHHHTTTT--

Solvent-accessible surface area (backbone atoms only — not comparable to full-atom values): 34157 Å² total; per-residue (Å²): 132,85,83,80,80,85,82,84,90,78,69,94,85,48,67,68,60,57,50,52,51,49,53,50,55,54,48,51,54,53,52,51,52,52,59,74,65,61,82,78,83,81,71,77,76,85,70,86,71,61,64,52,67,40,91,89,66,68,38,70,49,39,35,84,53,18,51,62,52,49,50,53,38,34,61,64,43,92,68,55,100,88,44,82,52,56,71,44,82,46,80,45,85,50,100,82,26,35,26,18,34,39,34,42,38,89,88,46,100,57,52,73,42,72,27,59,63,24,96,41,75,70,53,5,44,19,44,14,30,37,53,44,50,52,53,34,40,76,71,62,56,29,39,82,73,75,40,67,45,70,83,80,81,71,79,80,71,86,72,77,91,75,86,86,71,75,96,71,87,80,94,68,78,70,81,77,78,70,79,83,74,76,38,73,65,35,37,65,67,94,60,82,82,63,72,65,41,65,26,32,35,27,42,43,49,76,50,47,47,70,82,80,69,70,63,50,41,35,29,46,33,27,72,48,79,76,54,78,72,64,46,65,43,71,44,74,34,40,44,83,93,74,31,36,34,40,34,35,46,45,80,77,50,74,48,75,36,47,67,67,57,48,50,53,51,50,52,46,41,52,50,53,49,38,62,69,75,47,51,71,55,69,73,49,80,57,48,88,69,82,87,81,64,97,62,94,75,75,88,68,68,45,72,45,69,44,55,43,43,70,50,97,88,52,99,50,76,44,75,38,57,69,52,51,52,42,37,64,68,16,65,27,64,50,64,92,84,58,79,74,82,79,73,88,67,56,76,92,52,41,44,57,32,58,77,50,78,43,46,53,80,53,51,40,19,9,31,28,38,28,70,91,75,74,44,49,28,23,24,66,46,73,38,82,90,40,33,30,76,39,82,47,98,93,39,31,42,48,54,50,39,31,73,75,70,68,45,80,77,91,62,46,82,46,46,25,32,38,22,33,65,61,81,79,88,64,79,23,58,35,58,57,69,79,70,74,74,86,76,99,71,75,95,66,82,74,67,45,81,40,60,42,56,61,25,34,79,44,32,28,58,48,28,58,33,48,53,57,30,62,65,48,46,62,43,52,50,52,52,50,47,50,41,45,42,21,42,55,51,46,54,55,43,40,77,74,40,77,73,45,73,78,57,52,42,68,58,44,35,26,61,70,27,49,69,90,67,43,39,89,49,45,19,62,68,56,48,58,52,46,52,54,48,50,55,48,53,47,43,51,51,48,56,75,73,42,83,86,60,53,72,68,59,49,49,52,53,40,50,60,62,73,28,67,71,48,49,48,55,50,38,56,76,68,44,68,82,80,101

Nearest PDB structures (foldseek):
  7vg2-assembly1_A  TM=7.649E-01  e=3.593E-25  Arabidopsis thaliana
  7vg3-assembly1_A  TM=7.031E-01  e=2.604E-23  Arabidopsis thaliana
  5w6v-assembly1_A  TM=2.934E-01  e=5.999E-06  Homo sapiens
  6i3r-assembly1_A  TM=4.952E-01  e=5.438E-03  Drosophila melanogaster
  7ygn-assembly1_A  TM=2.431E-01  e=7.101E-05  Mus musculus

InterPro domains:
  IPR000999 Ribonuclease III domain [PF00636] (524-577)
  IPR000999 Ribonuclease III domain [PS50142] (510-579)
  IPR000999 Ribonuclease III domain [cd00593] (508-577)
  IPR003100 PAZ domain [PF02170] (392-477)
  IPR003100 PAZ domain [PS50821] (349-459)
  IPR003100 PAZ domain [SM00949] (337-485)
  IPR005034 Dicer, dimerisation domain [PF03368] (66-148)
  IPR005034 Dicer, dimerisation domain [PS51327] (66-156)
  IPR036085 PAZ domain superfamily [SSF101690] (365-457)
  IPR036389 Ribonuclease III, endonuclease domain superfamily [G3DSA:1.10.1520.10] (501-579)
  IPR036389 Ribonuclease III, endonuclease domain superfamily [SSF69065] (506-576)
  IPR038248 Dicer dimerisation domain superfamily [G3DSA:3.30.160.380] (61-158)